Protein AF-0000000075738505 (afdb_homodimer)

Solvent-accessible surface area (backbone atoms only — not comparable to full-atom values): 33416 Å² total; per-residue (Å²): 122,57,41,57,44,69,26,56,34,44,54,56,40,48,49,53,51,51,53,48,30,72,76,68,28,46,82,43,69,44,92,87,56,51,26,30,32,35,67,44,38,37,38,22,34,68,34,47,48,22,36,68,61,82,49,82,85,50,78,50,63,59,59,32,52,50,48,39,52,45,33,70,62,15,54,67,64,45,65,64,52,38,71,78,42,56,74,54,59,78,29,48,41,95,88,59,31,46,78,36,53,59,10,33,42,34,49,26,64,79,79,20,23,28,52,60,54,34,50,54,45,42,73,77,38,45,56,42,70,76,34,54,38,47,61,45,52,54,58,56,74,64,38,93,59,84,60,73,32,59,49,36,46,35,36,44,34,45,37,52,55,96,66,17,34,27,37,42,35,34,25,44,43,38,44,52,77,66,45,40,56,40,48,51,32,40,52,39,50,49,47,45,48,51,16,26,62,72,71,41,42,70,36,46,34,35,44,35,27,38,33,38,24,38,51,60,90,47,48,66,63,48,53,51,55,72,65,49,81,68,80,78,72,87,67,54,53,79,80,77,67,63,45,31,74,80,70,39,47,58,38,31,53,51,32,48,51,40,43,78,72,62,51,52,69,92,75,55,63,67,28,91,50,67,69,52,24,40,56,42,42,47,51,42,35,52,52,24,54,74,68,69,35,60,68,51,34,52,53,40,63,70,61,55,76,53,70,71,58,49,59,59,57,72,72,102,121,57,42,56,44,68,25,57,32,46,55,56,38,46,49,53,51,52,53,47,30,72,74,67,28,45,83,44,72,44,92,88,56,50,26,30,33,36,70,43,37,36,37,22,33,67,34,47,49,20,34,67,62,83,48,83,86,50,76,51,63,58,58,31,54,50,48,37,52,45,31,71,62,15,54,66,64,44,64,64,51,37,71,77,43,54,75,54,60,79,27,48,40,94,86,59,31,47,76,38,52,60,12,34,42,33,49,26,64,78,82,21,24,29,53,59,53,34,51,54,45,41,74,77,38,45,55,42,72,76,33,54,39,49,62,44,53,53,57,57,75,64,37,92,58,83,59,73,33,60,47,36,47,36,36,44,33,46,38,50,54,95,66,16,35,28,35,41,34,35,24,44,43,38,44,52,78,66,46,40,56,40,48,50,31,39,52,40,50,50,46,44,48,52,16,23,62,72,70,40,42,70,37,48,35,35,44,34,28,38,35,39,26,39,49,61,91,47,49,65,62,48,54,49,56,71,63,47,82,67,80,85,69,90,64,54,52,79,80,76,67,62,44,31,74,79,69,38,46,58,38,31,53,50,32,47,52,40,44,76,70,63,51,53,72,92,75,54,63,66,29,89,50,68,69,50,24,41,55,41,42,45,51,43,36,53,51,24,54,75,69,70,37,62,68,52,36,52,52,40,62,71,63,53,75,54,70,70,56,49,60,59,57,73,73,103

Sequence (632 aa):
MALAFSAGTVDDLLREAYTAIREQGQPVLPTRAPTRELIGVSLELTEPRCRLSRTEARRLSRTGIAQLAWYLSGTT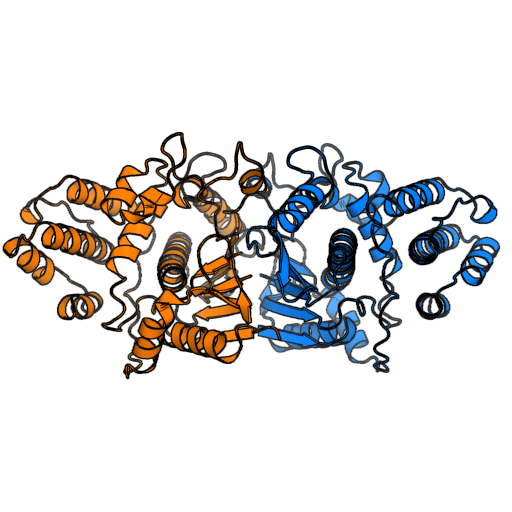NPEMILHWVPNHRNELEADGTIHGAYGPRMFGTGDNAQFCTVLELLKTSSSSRRAVIQLFDATDLTGPGRYKDVPCTNTLQFFVRDSRLHLMVTMRSNDAYIGLPLDVFAFTMLQELMAGELGIGIGRYIHSVGSLHIYEYNKEAIIDFLAEGWQSTDTPMPAMPAQSLTRHVPQFLASELQIRSGTPFADLTLPSDPYWADLARMLALDSARGRKAHDEVAAVKESIAAPFFSEFLRRDMALAFSAGTVDDLLREAYTAIREQGQPVLPTRAPTRELIGVSLELTEPRCRLSRTEARRLSRTGIAQLAWYLSGTTNPEMILHWVPNHRNELEADGTIHGAYGPRMFGTGDNAQFCTVLELLKTSSSSRRAVIQLFDATDLTGPGRYKDVPCTNTLQFFVRDSRLHLMVTMRSNDAYIGLPLDVFAFTMLQELMAGELGIGIGRYIHSVGSLHIYEYNKEAIIDFLAEGWQSTDTPMPAMPAQSLTRHVPQFLASELQIRSGTPFADLTLPSDPYWADLARMLALDSARGRKAHDEVAAVKESIAAPFFSEFLRRD

Organism: Mycobacterium marinum (strain ATCC BAA-535 / M) (NCBI:txid216594)

Foldseek 3Di:
DAAEEEDAAVLVQLLVLLVCQVVPFDWDQDPPAIKTKDFKYKYKHFHLLNQDDLDLLCLCLLVLLQLLLQQLVLDQQCVSNCLRPVVCVQQADPVGGRPQRNNVQCCNDDNSVLVVVLLVCCLVPVADFPSKRARFDPCCPVPDDNRSDGHQWGIWTWHQDPQAIEIETEGAEAASPRGVSSVSSNVSVSQLQSSLANVGHYGMYMYIYRIYIHGPVCSVVSVVSSPDDDDPPSDGQDRDHHPCSPQFSVQLSVQSVCLSVPPQPVRGDATPDLSSSLSSLSNNLVSCVVVVVVVSNVVSLVPRDDPVCNSSSVSD/DAAEDEDAAVLVQLLVLLVCQVVPFDWDQDPPAIKTKDFKYKYKHFHLLNLDDLDLLCLCLLVLLQLLLQLLVLDQQCVSNCLRPVVCVQQADPVGGRPQRNNVQCCNDDNSVLVVVLLVCCLVPVADFPSKRARADPCCPVPDDNRSDGHQWGIWTWHQDPQAIEIETEGAEAASPNGPSSVSSNVSVSQLQSSLANVGHYGMYMYIYRIYIHGPVCSVVSVVSSPDDDDPPSDGQDRDHHPCSPQFSVQLSVQSVCLSVPPQPVRGDATPDLSSSLSSLSNNLVSCVVVVVVVSNVVSLVPRDDPVCNSSSVSD

Structure (mmCIF, N/CA/C/O backbone):
data_AF-0000000075738505-model_v1
#
loop_
_entity.id
_entity.type
_entity.pdbx_description
1 polymer 'thymidylate synthase'
#
loop_
_atom_site.group_PDB
_atom_site.id
_atom_site.type_symbol
_atom_site.label_atom_id
_atom_site.label_alt_id
_atom_site.label_comp_id
_atom_site.label_asym_id
_atom_site.label_entity_id
_atom_site.label_seq_id
_atom_site.pdbx_PDB_ins_code
_atom_site.Cartn_x
_atom_site.Cartn_y
_atom_site.Cartn_z
_atom_site.occupancy
_atom_site.B_iso_or_equiv
_atom_site.auth_seq_id
_atom_site.auth_comp_id
_atom_site.auth_asym_id
_atom_site.auth_atom_id
_atom_site.pdbx_PDB_model_num
ATOM 1 N N . MET A 1 1 ? -5.062 -3.24 17.391 1 68.5 1 MET A N 1
ATOM 2 C CA . MET A 1 1 ? -3.605 -3.189 17.281 1 68.5 1 MET A CA 1
ATOM 3 C C . MET A 1 1 ? -3.137 -3.652 15.914 1 68.5 1 MET A C 1
ATOM 5 O O . MET A 1 1 ? -3.766 -4.512 15.289 1 68.5 1 MET A O 1
ATOM 9 N N . ALA A 1 2 ? -2.074 -2.898 15.539 1 73.25 2 ALA A N 1
ATOM 10 C CA . ALA A 1 2 ? -1.432 -3.385 14.32 1 73.25 2 ALA A CA 1
ATOM 11 C C . ALA A 1 2 ? -0.931 -4.816 14.492 1 73.25 2 ALA A C 1
ATOM 13 O O . ALA A 1 2 ? -0.311 -5.141 15.508 1 73.25 2 ALA A O 1
ATOM 14 N N . LEU A 1 3 ? -1.288 -5.672 13.602 1 87.62 3 LEU A N 1
ATOM 15 C CA . LEU A 1 3 ? -0.956 -7.09 13.695 1 87.62 3 LEU A CA 1
ATOM 16 C C . LEU A 1 3 ? 0.106 -7.469 12.672 1 87.62 3 LEU A C 1
ATOM 18 O O . LEU A 1 3 ? 0.063 -7.008 11.531 1 87.62 3 LEU A O 1
ATOM 22 N N . ALA A 1 4 ? 1.03 -8.164 13.148 1 94.75 4 ALA A N 1
ATOM 23 C CA . ALA A 1 4 ? 2.062 -8.703 12.266 1 94.75 4 ALA A CA 1
ATOM 24 C C . ALA A 1 4 ? 2.367 -10.164 12.609 1 94.75 4 ALA A C 1
ATOM 26 O O . ALA A 1 4 ? 2.434 -10.531 13.789 1 94.75 4 ALA A O 1
ATOM 27 N N . PHE A 1 5 ? 2.494 -10.969 11.609 1 95.38 5 PHE A N 1
ATOM 28 C CA . PHE A 1 5 ? 2.85 -12.375 11.758 1 95.38 5 PHE A CA 1
ATOM 29 C C . PHE A 1 5 ? 4.027 -12.727 10.859 1 95.38 5 PHE A C 1
ATOM 31 O O . PHE A 1 5 ? 4.137 -12.234 9.742 1 95.38 5 PHE A O 1
ATOM 38 N N . SER A 1 6 ? 4.883 -13.531 11.359 1 95.94 6 SER A N 1
ATOM 39 C CA . SER A 1 6 ? 6.02 -14.031 10.594 1 95.94 6 SER A CA 1
ATOM 40 C C . SER A 1 6 ? 6.145 -15.547 10.711 1 95.94 6 SER A C 1
ATOM 42 O O . SER A 1 6 ? 6.016 -16.094 11.812 1 95.94 6 SER A O 1
ATOM 44 N N . ALA A 1 7 ? 6.277 -16.203 9.594 1 94.88 7 ALA A N 1
ATOM 45 C CA . ALA A 1 7 ? 6.438 -17.656 9.578 1 94.88 7 ALA A CA 1
ATOM 46 C C . ALA A 1 7 ? 7.359 -18.094 8.445 1 94.88 7 ALA A C 1
ATOM 48 O O . ALA A 1 7 ? 7.582 -17.344 7.492 1 94.88 7 ALA A O 1
ATOM 49 N N . GLY A 1 8 ? 7.848 -19.328 8.562 1 93.44 8 GLY A N 1
ATOM 50 C CA . GLY A 1 8 ? 8.75 -19.844 7.547 1 93.44 8 GLY A CA 1
ATOM 51 C C . GLY A 1 8 ? 8.031 -20.453 6.359 1 93.44 8 GLY A C 1
ATOM 52 O O . GLY A 1 8 ? 8.555 -20.469 5.246 1 93.44 8 GLY A O 1
ATOM 53 N N . THR A 1 9 ? 6.836 -20.969 6.578 1 93 9 THR A N 1
ATOM 54 C CA . THR A 1 9 ? 6.09 -21.641 5.512 1 93 9 THR A CA 1
ATOM 55 C C . THR A 1 9 ? 4.719 -21 5.328 1 93 9 THR A C 1
ATOM 57 O O . THR A 1 9 ? 4.164 -20.422 6.27 1 93 9 THR A O 1
ATOM 60 N N . VAL A 1 10 ? 4.137 -21.125 4.152 1 93.38 10 VAL A N 1
ATOM 61 C CA . VAL A 1 10 ? 2.826 -20.547 3.865 1 93.38 10 VAL A CA 1
ATOM 62 C C . VAL A 1 10 ? 1.779 -21.156 4.793 1 93.38 10 VAL A C 1
ATOM 64 O O . VAL A 1 10 ? 0.867 -20.469 5.25 1 93.38 10 VAL A O 1
ATOM 67 N N . ASP A 1 11 ? 1.925 -22.453 5.137 1 91.69 11 ASP A N 1
ATOM 68 C CA . ASP A 1 11 ? 0.958 -23.109 6.008 1 91.69 11 ASP A CA 1
ATOM 69 C C . ASP A 1 11 ? 0.974 -22.5 7.406 1 91.69 11 ASP A C 1
ATOM 71 O O . ASP A 1 11 ? -0.081 -22.266 8 1 91.69 11 ASP A O 1
ATOM 75 N N . ASP A 1 12 ? 2.205 -22.297 7.895 1 93.12 12 ASP A N 1
ATOM 76 C CA . ASP A 1 12 ? 2.312 -21.656 9.203 1 93.12 12 ASP A CA 1
ATOM 77 C C . ASP A 1 12 ? 1.738 -20.25 9.188 1 93.12 12 ASP A C 1
ATOM 79 O O . ASP A 1 12 ? 1.1 -19.812 10.148 1 93.12 12 ASP A O 1
ATOM 83 N N . LEU A 1 13 ? 1.985 -19.578 8.148 1 94.19 13 LEU A N 1
ATOM 84 C CA . LEU A 1 13 ? 1.469 -18.219 7.996 1 94.19 13 LEU A CA 1
ATOM 85 C C . LEU A 1 13 ? -0.055 -18.219 7.949 1 94.19 13 LEU A C 1
ATOM 87 O O . LEU A 1 13 ? -0.7 -17.375 8.578 1 94.19 13 LEU A O 1
ATOM 91 N N . LEU A 1 14 ? -0.608 -19.141 7.211 1 94.31 14 LEU A N 1
ATOM 92 C CA . LEU A 1 14 ? -2.059 -19.266 7.105 1 94.31 14 LEU A CA 1
ATOM 93 C C . LEU A 1 14 ? -2.674 -19.609 8.453 1 94.31 14 LEU A C 1
ATOM 95 O O . LEU A 1 14 ? -3.738 -19.094 8.805 1 94.31 14 LEU A O 1
ATOM 99 N N . ARG A 1 15 ? -2.031 -20.484 9.148 1 94.06 15 ARG A N 1
ATOM 100 C CA . ARG A 1 15 ? -2.521 -20.844 10.469 1 94.06 15 ARG A CA 1
ATOM 101 C C . ARG A 1 15 ? -2.602 -19.625 11.383 1 94.06 15 ARG A C 1
ATOM 103 O O . ARG A 1 15 ? -3.588 -19.453 12.094 1 94.06 15 ARG A O 1
ATOM 110 N N . GLU A 1 16 ? -1.552 -18.844 11.336 1 95 16 GLU A N 1
ATOM 111 C CA . GLU A 1 16 ? -1.554 -17.625 12.133 1 95 16 GLU A CA 1
ATOM 112 C C . GLU A 1 16 ? -2.672 -16.688 11.695 1 95 16 GLU A C 1
ATOM 114 O O . GLU A 1 16 ? -3.395 -16.141 12.531 1 95 16 GLU A O 1
ATOM 119 N N . ALA A 1 17 ? -2.836 -16.5 10.414 1 96.19 17 ALA A N 1
ATOM 120 C CA . ALA A 1 17 ? -3.834 -15.578 9.867 1 96.19 17 ALA A CA 1
ATOM 121 C C . ALA A 1 17 ? -5.246 -16.047 10.211 1 96.19 17 ALA A C 1
ATOM 123 O O . ALA A 1 17 ? -6.062 -15.25 10.688 1 96.19 17 ALA A O 1
ATOM 124 N N . TYR A 1 18 ? -5.484 -17.359 10 1 96.25 18 TYR A N 1
ATOM 125 C CA . TYR A 1 18 ? -6.812 -17.891 10.258 1 96.25 18 TYR A CA 1
ATOM 126 C C . TYR A 1 18 ? -7.168 -17.781 11.734 1 96.25 18 TYR A C 1
ATOM 128 O O . TYR A 1 18 ? -8.281 -17.375 12.078 1 96.25 18 TYR A O 1
ATOM 136 N N . THR A 1 19 ? -6.238 -18.156 12.547 1 96.25 19 THR A N 1
ATOM 137 C CA . THR A 1 19 ? -6.469 -18.094 13.992 1 96.25 19 THR A CA 1
ATOM 138 C C . THR A 1 19 ? -6.766 -16.672 14.438 1 96.25 19 THR A C 1
ATOM 140 O O . THR A 1 19 ? -7.719 -16.438 15.18 1 96.25 19 THR A O 1
ATOM 143 N N . ALA A 1 20 ? -6.012 -15.719 13.945 1 96.75 20 ALA A N 1
ATOM 144 C CA . ALA A 1 20 ? -6.188 -14.32 14.32 1 96.75 20 ALA A CA 1
ATOM 145 C C . ALA A 1 20 ? -7.551 -13.805 13.875 1 96.75 20 ALA A C 1
ATOM 147 O O . ALA A 1 20 ? -8.242 -13.109 14.633 1 96.75 20 ALA A O 1
ATOM 148 N N . ILE A 1 21 ? -7.961 -14.094 12.641 1 97.31 21 ILE A N 1
ATOM 149 C CA . ILE A 1 21 ? -9.242 -13.617 12.117 1 97.31 21 ILE A CA 1
ATOM 150 C C . ILE A 1 21 ? -10.383 -14.219 12.938 1 97.31 21 ILE A C 1
ATOM 152 O O . ILE A 1 21 ? -11.336 -13.516 13.289 1 97.31 21 ILE A O 1
ATOM 156 N N . ARG A 1 22 ? -10.273 -15.492 13.219 1 95.81 22 ARG A N 1
ATOM 157 C CA . ARG A 1 22 ? -11.336 -16.172 13.953 1 95.81 22 ARG A CA 1
ATOM 158 C C . ARG A 1 22 ? -11.484 -15.594 15.359 1 95.81 22 ARG A C 1
ATOM 160 O O . ARG A 1 22 ? -12.602 -15.422 15.852 1 95.81 22 ARG A O 1
ATOM 167 N N . GLU A 1 23 ? -10.406 -15.297 15.977 1 95.5 23 GLU A N 1
ATOM 168 C CA . GLU A 1 23 ? -10.422 -14.898 17.375 1 95.5 23 GLU A CA 1
ATOM 169 C C . GLU A 1 23 ? -10.68 -13.398 17.516 1 95.5 23 GLU A C 1
ATOM 171 O O . GLU A 1 23 ? -11.344 -12.969 18.469 1 95.5 23 GLU A O 1
ATOM 176 N N . GLN A 1 24 ? -10.188 -12.617 16.594 1 95.56 24 GLN A N 1
ATOM 177 C CA . GLN A 1 24 ? -10.164 -11.172 16.812 1 95.56 24 GLN A CA 1
ATOM 178 C C . GLN A 1 24 ? -10.914 -10.43 15.711 1 95.56 24 GLN A C 1
ATOM 180 O O . GLN A 1 24 ? -11.156 -9.227 15.82 1 95.56 24 GLN A O 1
ATOM 185 N N . GLY A 1 25 ? -11.258 -11.07 14.633 1 96.12 25 GLY A N 1
ATOM 186 C CA . GLY A 1 25 ? -11.883 -10.406 13.508 1 96.12 25 GLY A CA 1
ATOM 187 C C . GLY A 1 25 ? -13.281 -9.898 13.812 1 96.12 25 GLY A C 1
ATOM 188 O O . GLY A 1 25 ? -14.008 -10.508 14.602 1 96.12 25 GLY A O 1
ATOM 189 N N . GLN A 1 26 ? -13.727 -8.82 13.219 1 95.62 26 GLN A N 1
ATOM 190 C CA . GLN A 1 26 ? -15.078 -8.297 13.367 1 95.62 26 GLN A CA 1
ATOM 191 C C . GLN A 1 26 ? -15.961 -8.703 12.195 1 95.62 26 GLN A C 1
ATOM 193 O O . GLN A 1 26 ? -15.484 -8.828 11.062 1 95.62 26 GLN A O 1
ATOM 198 N N . PRO A 1 27 ? -17.25 -8.891 12.477 1 95.31 27 PRO A N 1
ATOM 199 C CA . PRO A 1 27 ? -18.172 -9.203 11.383 1 95.31 27 PRO A CA 1
ATOM 200 C C . PRO A 1 27 ? -18.422 -8.008 10.461 1 95.31 27 PRO A C 1
ATOM 202 O O . PRO A 1 27 ? -18.516 -6.871 10.938 1 95.31 27 PRO A O 1
ATOM 205 N N . VAL A 1 28 ? -18.391 -8.195 9.203 1 94 28 VAL A N 1
ATOM 206 C CA . VAL A 1 28 ? -18.688 -7.191 8.188 1 94 28 VAL A CA 1
ATOM 207 C C . VAL A 1 28 ? -19.656 -7.77 7.16 1 94 28 VAL A C 1
ATOM 209 O O . VAL A 1 28 ? -19.594 -8.961 6.832 1 94 28 VAL A O 1
ATOM 212 N N . LEU A 1 29 ? -20.547 -6.926 6.711 1 87.62 29 LEU A N 1
ATOM 213 C CA . LEU A 1 29 ? -21.484 -7.348 5.688 1 87.62 29 LEU A CA 1
ATOM 214 C C . LEU A 1 29 ? -21.266 -6.582 4.391 1 87.62 29 LEU A C 1
ATOM 216 O O . LEU A 1 29 ? -21.969 -5.609 4.105 1 87.62 29 LEU A O 1
ATOM 220 N N . PRO A 1 30 ? -20.359 -7.059 3.623 1 81.06 30 PRO A N 1
ATOM 221 C CA . PRO A 1 30 ? -20.172 -6.422 2.318 1 81.06 30 PRO A CA 1
ATOM 222 C C . PRO A 1 30 ? -21.203 -6.863 1.284 1 81.06 30 PRO A C 1
ATOM 224 O O . PRO A 1 30 ? -22.188 -7.527 1.63 1 81.06 30 PRO A O 1
ATOM 227 N N . THR A 1 31 ? -21.031 -6.387 0.047 1 71.12 31 THR A N 1
ATOM 228 C CA . THR A 1 31 ? -21.969 -6.66 -1.033 1 71.12 31 THR A CA 1
ATOM 229 C C . THR A 1 31 ? -22.016 -8.148 -1.358 1 71.12 31 THR A C 1
ATOM 231 O O . THR A 1 31 ? -23.078 -8.711 -1.613 1 71.12 31 THR A O 1
ATOM 234 N N . ARG A 1 32 ? -20.875 -8.883 -1.289 1 71.88 32 ARG A N 1
ATOM 235 C CA . ARG A 1 32 ? -20.781 -10.266 -1.765 1 71.88 32 ARG A CA 1
ATOM 236 C C . ARG A 1 32 ? -21.375 -11.234 -0.755 1 71.88 32 ARG A C 1
ATOM 238 O O . ARG A 1 32 ? -22.281 -12 -1.088 1 71.88 32 ARG A O 1
ATOM 245 N N . ALA A 1 33 ? -20.766 -11.336 0.484 1 85.81 33 ALA A N 1
ATOM 246 C CA . ALA A 1 33 ? -21.172 -12.242 1.552 1 85.81 33 ALA A CA 1
ATOM 247 C C . ALA A 1 33 ? -20.609 -11.797 2.898 1 85.81 33 ALA A C 1
ATOM 249 O O . ALA A 1 33 ? -19.641 -11.039 2.949 1 85.81 33 ALA A O 1
ATOM 250 N N . PRO A 1 34 ? -21.234 -12.266 3.957 1 93.88 34 PRO A N 1
ATOM 251 C CA . PRO A 1 34 ? -20.719 -11.898 5.277 1 93.88 34 PRO A CA 1
ATOM 252 C C . PRO A 1 34 ? -19.281 -12.391 5.508 1 93.88 34 PRO A C 1
ATOM 254 O O . PRO A 1 34 ? -18.938 -13.492 5.082 1 93.88 34 PRO A O 1
ATOM 257 N N . THR A 1 35 ? -18.516 -11.57 6.133 1 96.62 35 THR A N 1
ATOM 258 C CA . THR A 1 35 ? -17.109 -11.914 6.391 1 96.62 35 THR A CA 1
ATOM 259 C C . THR A 1 35 ? -16.734 -11.562 7.828 1 96.62 35 THR A C 1
ATOM 261 O O . THR A 1 35 ? -17.453 -10.82 8.5 1 96.62 35 THR A O 1
ATOM 264 N N . ARG A 1 36 ? -15.734 -12.203 8.305 1 96.75 36 ARG A N 1
ATOM 265 C CA . ARG A 1 36 ? -14.945 -11.742 9.438 1 96.75 36 ARG A CA 1
ATOM 266 C C . ARG A 1 36 ? -13.625 -11.133 8.984 1 96.75 36 ARG A C 1
ATOM 268 O O . ARG A 1 36 ? -12.938 -11.711 8.133 1 96.75 36 ARG A O 1
ATOM 275 N N . GLU A 1 37 ? -13.25 -9.992 9.617 1 96.69 37 GLU A N 1
ATOM 276 C CA . GLU A 1 37 ? -12.195 -9.195 8.992 1 96.69 37 GLU A CA 1
ATOM 277 C C . GLU A 1 37 ? -11.234 -8.641 10.039 1 96.69 37 GLU A C 1
ATOM 279 O O . GLU A 1 37 ? -11.648 -8.305 11.148 1 96.69 37 GLU A O 1
ATOM 284 N N . LEU A 1 38 ? -9.992 -8.648 9.758 1 97.31 38 LEU A N 1
ATOM 285 C CA . LEU A 1 38 ? -8.984 -7.836 10.422 1 97.31 38 LEU A CA 1
ATOM 286 C C . LEU A 1 38 ? -8.508 -6.707 9.516 1 97.31 38 LEU A C 1
ATOM 288 O O . LEU A 1 38 ? -8.273 -6.926 8.32 1 97.31 38 LEU A O 1
ATOM 292 N N . ILE A 1 39 ? -8.375 -5.484 10.086 1 97 39 ILE A N 1
ATOM 293 C CA . ILE A 1 39 ? -7.914 -4.328 9.328 1 97 39 ILE A CA 1
ATOM 294 C C . ILE A 1 39 ? -6.434 -4.078 9.609 1 97 39 ILE A C 1
ATOM 296 O O . ILE A 1 39 ? -6.012 -4.039 10.766 1 97 39 ILE A O 1
ATOM 300 N N . GLY A 1 40 ? -5.656 -3.986 8.586 1 96.81 40 GLY A N 1
ATOM 301 C CA . GLY A 1 40 ? -4.254 -3.639 8.727 1 96.81 40 GLY A CA 1
ATOM 302 C C . GLY A 1 40 ? -3.406 -4.777 9.266 1 96.81 40 GLY A C 1
ATOM 303 O O . GLY A 1 40 ? -2.957 -4.734 10.414 1 96.81 40 GLY A O 1
ATOM 304 N N . VAL A 1 41 ? -3.123 -5.781 8.477 1 97.25 41 VAL A N 1
ATOM 305 C CA . VAL A 1 41 ? -2.34 -6.941 8.891 1 97.25 41 VAL A CA 1
ATOM 306 C C . VAL A 1 41 ? -1.082 -7.051 8.031 1 97.25 41 VAL A C 1
ATOM 308 O O . VAL A 1 41 ? -1.138 -6.875 6.816 1 97.25 41 VAL A O 1
ATOM 311 N N . SER A 1 42 ? 0.044 -7.234 8.688 1 97.62 42 SER A N 1
ATOM 312 C CA . SER A 1 42 ? 1.299 -7.496 7.996 1 97.62 42 SER A CA 1
ATOM 313 C C . SER A 1 42 ? 1.727 -8.953 8.156 1 97.62 42 SER A C 1
ATOM 315 O O . SER A 1 42 ? 1.87 -9.438 9.281 1 97.62 42 SER A O 1
ATOM 317 N N . LEU A 1 43 ? 1.871 -9.641 7.055 1 97.94 43 LEU A N 1
ATOM 318 C CA . LEU A 1 43 ? 2.338 -11.023 7.035 1 97.94 43 LEU A CA 1
ATOM 319 C C . LEU A 1 43 ? 3.717 -11.117 6.398 1 97.94 43 LEU A C 1
ATOM 321 O O . LEU A 1 43 ? 3.998 -10.438 5.406 1 97.94 43 LEU A O 1
ATOM 325 N N . GLU A 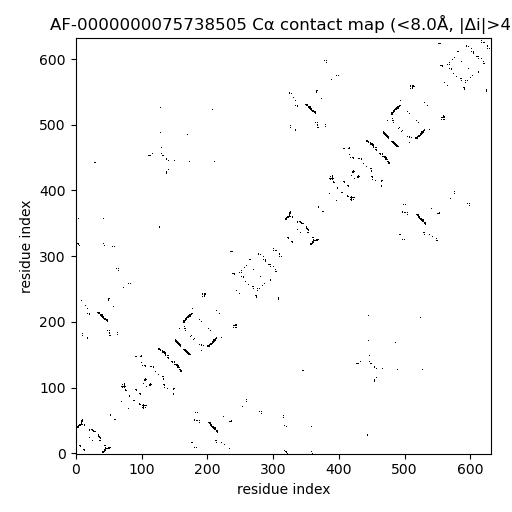1 44 ? 4.57 -11.953 6.984 1 98.06 44 GLU A N 1
ATOM 326 C CA . GLU A 1 44 ? 5.906 -12.148 6.43 1 98.06 44 GLU A CA 1
ATOM 327 C C . GLU A 1 44 ? 6.215 -13.633 6.242 1 98.06 44 GLU A C 1
ATOM 329 O O . GLU A 1 44 ? 6.043 -14.422 7.172 1 98.06 44 GLU A O 1
ATOM 334 N N . LEU A 1 45 ? 6.547 -13.93 5.098 1 97 45 LEU A N 1
ATOM 335 C CA . LEU A 1 45 ? 7.121 -15.234 4.801 1 97 45 LEU A CA 1
ATOM 336 C C . LEU A 1 45 ? 8.641 -15.164 4.734 1 97 45 LEU A C 1
ATOM 338 O O . LEU A 1 45 ? 9.195 -14.562 3.811 1 97 45 LEU A O 1
ATOM 342 N N . THR A 1 46 ? 9.359 -15.875 5.672 1 95.38 46 THR A N 1
ATOM 343 C CA . THR A 1 46 ? 10.805 -15.734 5.793 1 95.38 46 THR A CA 1
ATOM 344 C C . THR A 1 46 ? 11.523 -16.656 4.82 1 95.38 46 THR A C 1
ATOM 346 O O . THR A 1 46 ? 12.703 -16.469 4.527 1 95.38 46 THR A O 1
ATOM 349 N N . GLU A 1 47 ? 10.844 -17.672 4.336 1 95.44 47 GLU A N 1
ATOM 350 C CA . GLU A 1 47 ? 11.336 -18.562 3.295 1 95.44 47 GLU A CA 1
ATOM 351 C C . GLU A 1 47 ? 10.383 -18.609 2.104 1 95.44 47 GLU A C 1
ATOM 353 O O . GLU A 1 47 ? 9.641 -19.578 1.932 1 95.44 47 GLU A O 1
ATOM 358 N N . PRO A 1 48 ? 10.539 -17.656 1.227 1 96.94 48 PRO A N 1
ATOM 359 C CA . PRO A 1 48 ? 9.531 -17.453 0.183 1 96.94 48 PRO A CA 1
ATOM 360 C C . PRO A 1 48 ? 9.344 -18.672 -0.711 1 96.94 48 PRO A C 1
ATOM 362 O O . PRO A 1 48 ? 8.297 -18.828 -1.343 1 96.94 48 PRO A O 1
ATOM 365 N N . ARG A 1 49 ? 10.305 -19.641 -0.771 1 96 49 ARG A N 1
ATOM 366 C CA . ARG A 1 49 ? 10.141 -20.828 -1.602 1 96 49 ARG A CA 1
ATOM 367 C C . ARG A 1 49 ? 9.258 -21.859 -0.912 1 96 49 ARG A C 1
ATOM 369 O O . ARG A 1 49 ? 8.852 -22.844 -1.526 1 96 49 ARG A O 1
ATOM 376 N N . CYS A 1 50 ? 8.938 -21.609 0.38 1 93.81 50 CYS A N 1
ATOM 377 C CA . CYS A 1 50 ? 7.922 -22.422 1.055 1 93.81 50 CYS A CA 1
ATOM 378 C C . CYS A 1 50 ? 6.527 -21.859 0.792 1 93.81 50 CYS A C 1
ATOM 380 O O . CYS A 1 50 ? 5.781 -21.578 1.73 1 93.81 50 CYS A O 1
ATOM 382 N N . ARG A 1 51 ? 6.156 -21.844 -0.492 1 94.56 51 ARG A N 1
ATOM 383 C CA . ARG A 1 51 ? 5.031 -21.047 -0.991 1 94.56 51 ARG A CA 1
ATOM 384 C C . ARG A 1 51 ? 3.848 -21.953 -1.336 1 94.56 51 ARG A C 1
ATOM 386 O O . ARG A 1 51 ? 2.77 -21.469 -1.683 1 94.56 51 ARG A O 1
ATOM 393 N N . LEU A 1 52 ? 3.975 -23.25 -1.303 1 89.56 52 LEU A N 1
ATOM 394 C CA . LEU A 1 52 ? 2.879 -24.172 -1.598 1 89.56 52 LEU A CA 1
ATOM 395 C C . LEU A 1 52 ? 2.459 -24.938 -0.347 1 89.56 52 LEU A C 1
ATOM 397 O O . LEU A 1 52 ? 3.305 -25.469 0.376 1 89.56 52 LEU A O 1
ATOM 401 N N . SER A 1 53 ? 1.171 -24.844 -0.175 1 83.81 53 SER A N 1
ATOM 402 C CA . SER A 1 53 ? 0.628 -25.578 0.958 1 83.81 53 SER A CA 1
ATOM 403 C C . SER A 1 53 ? 0.831 -27.078 0.785 1 83.81 53 SER A C 1
ATOM 405 O O . SER A 1 53 ? 0.683 -27.609 -0.319 1 83.81 53 SER A O 1
ATOM 407 N N . ARG A 1 54 ? 1.015 -27.766 1.824 1 76.19 54 ARG A N 1
ATOM 408 C CA . ARG A 1 54 ? 1.223 -29.203 1.815 1 76.19 54 ARG A CA 1
ATOM 409 C C . ARG A 1 54 ? 0.022 -29.938 2.406 1 76.19 54 ARG A C 1
ATOM 411 O O . ARG A 1 54 ? 0.049 -31.156 2.566 1 76.19 54 ARG A O 1
ATOM 418 N N . THR A 1 55 ? -0.886 -29.125 2.672 1 73.62 55 THR A N 1
ATOM 419 C CA . THR A 1 55 ? -2.074 -29.766 3.234 1 73.62 55 THR A CA 1
ATOM 420 C C . THR A 1 55 ? -2.908 -30.422 2.137 1 73.62 55 THR A C 1
ATOM 422 O O . THR A 1 55 ? -2.938 -29.938 1.002 1 73.62 55 THR A O 1
ATOM 425 N N . GLU A 1 56 ? -3.453 -31.531 2.439 1 63.81 56 GLU A N 1
ATOM 426 C CA . GLU A 1 56 ? -4.301 -32.25 1.488 1 63.81 56 GLU A CA 1
ATOM 427 C C . GLU A 1 56 ? -5.57 -31.453 1.186 1 63.81 56 GLU A C 1
ATOM 429 O O . GLU A 1 56 ? -6.102 -31.531 0.075 1 63.81 56 GLU A O 1
ATOM 434 N N . ALA A 1 57 ? -5.875 -30.766 2.127 1 59.19 57 ALA A N 1
ATOM 435 C CA . ALA A 1 57 ? -7.117 -30.016 2.012 1 59.19 57 ALA A CA 1
ATOM 436 C C . ALA A 1 57 ? -6.953 -28.828 1.07 1 59.19 57 ALA A C 1
ATOM 438 O O . ALA A 1 57 ? -7.926 -28.359 0.474 1 59.19 57 ALA A O 1
ATOM 439 N N . ARG A 1 58 ? -5.688 -28.438 0.956 1 65.12 58 ARG A N 1
ATOM 440 C CA . ARG A 1 58 ? -5.469 -27.234 0.165 1 65.12 58 ARG A CA 1
ATOM 441 C C . ARG A 1 58 ? -4.934 -27.578 -1.222 1 65.12 58 ARG A C 1
ATOM 443 O O . ARG A 1 58 ? -3.793 -28.016 -1.36 1 65.12 58 ARG A O 1
ATOM 450 N N . ARG A 1 59 ? -5.703 -27.922 -2.174 1 64.62 59 ARG A N 1
ATOM 451 C CA . ARG A 1 59 ? -5.367 -28.344 -3.527 1 64.62 59 ARG A CA 1
ATOM 452 C C . ARG A 1 59 ? -5.328 -27.156 -4.484 1 64.62 59 ARG A C 1
ATOM 454 O O . ARG A 1 59 ? -5.953 -27.203 -5.547 1 64.62 59 ARG A O 1
ATOM 461 N N . LEU A 1 60 ? -4.492 -26.25 -4.039 1 71.12 60 LEU A N 1
ATOM 462 C CA . LEU A 1 60 ? -4.574 -25.016 -4.82 1 71.12 60 LEU A CA 1
ATOM 463 C C . LEU A 1 60 ? -3.338 -24.844 -5.695 1 71.12 60 LEU A C 1
ATOM 465 O O . LEU A 1 60 ? -3.178 -23.812 -6.359 1 71.12 60 LEU A O 1
ATOM 469 N N . SER A 1 61 ? -2.52 -25.844 -5.801 1 81.38 61 SER A N 1
ATOM 470 C CA . SER A 1 61 ? -1.269 -25.688 -6.531 1 81.38 61 SER A CA 1
ATOM 471 C C . SER A 1 61 ? -1.521 -25.5 -8.023 1 81.38 61 SER A C 1
ATOM 473 O O . SER A 1 61 ? -0.923 -24.625 -8.656 1 81.38 61 SER A O 1
ATOM 475 N N . ARG A 1 62 ? -2.438 -26.266 -8.516 1 87 62 ARG A N 1
ATOM 476 C CA . ARG A 1 62 ? -2.709 -26.203 -9.953 1 87 62 ARG A CA 1
ATOM 477 C C . ARG A 1 62 ? -3.336 -24.859 -10.32 1 87 62 ARG A C 1
ATOM 479 O O . ARG A 1 62 ? -2.973 -24.25 -11.336 1 87 62 ARG A O 1
ATOM 486 N N . THR A 1 63 ? -4.227 -24.391 -9.438 1 92.06 63 THR A N 1
ATOM 487 C CA . THR A 1 63 ? -4.84 -23.094 -9.641 1 92.06 63 THR A CA 1
ATOM 488 C C . THR A 1 63 ? -3.785 -21.984 -9.586 1 92.06 63 THR A C 1
ATOM 490 O O . THR A 1 63 ? -3.811 -21.062 -10.398 1 92.06 63 THR A O 1
ATOM 493 N N . GLY A 1 64 ? -2.887 -22.109 -8.688 1 95 64 GLY A N 1
ATOM 494 C CA . GLY A 1 64 ? -1.812 -21.141 -8.562 1 95 64 GLY A CA 1
ATOM 495 C C . GLY A 1 64 ? -0.925 -21.078 -9.789 1 95 64 GLY A C 1
ATOM 496 O O . GLY A 1 64 ? -0.588 -19.984 -10.258 1 95 64 GLY A O 1
ATOM 497 N N . ILE A 1 65 ? -0.595 -22.234 -10.305 1 95.81 65 ILE A N 1
ATOM 498 C CA . ILE A 1 65 ? 0.281 -22.297 -11.469 1 95.81 65 ILE A CA 1
ATOM 499 C C . ILE A 1 65 ? -0.435 -21.719 -12.68 1 95.81 65 ILE A C 1
ATOM 501 O O . ILE A 1 65 ? 0.165 -20.984 -13.469 1 95.81 65 ILE A O 1
ATOM 505 N N . ALA A 1 66 ? -1.705 -22.031 -12.797 1 96.19 66 ALA A N 1
ATOM 506 C CA . ALA A 1 66 ? -2.496 -21.484 -13.898 1 96.19 66 ALA A CA 1
ATOM 507 C C . ALA A 1 66 ? -2.588 -19.969 -13.812 1 96.19 66 ALA A C 1
ATOM 509 O O . ALA A 1 66 ? -2.469 -19.266 -14.82 1 96.19 66 ALA A O 1
ATOM 510 N N . GLN A 1 67 ? -2.791 -19.453 -12.633 1 96.88 67 GLN A N 1
ATOM 511 C CA . GLN A 1 67 ? -2.863 -18.016 -12.43 1 96.88 67 GLN A CA 1
ATOM 512 C C . GLN A 1 67 ? -1.518 -17.359 -12.711 1 96.88 67 GLN A C 1
ATOM 514 O O . GLN A 1 67 ? -1.464 -16.266 -13.281 1 96.88 67 GLN A O 1
ATOM 519 N N . LEU A 1 68 ? -0.507 -18 -12.289 1 98.06 68 LEU A N 1
ATOM 520 C CA . LEU A 1 68 ? 0.82 -17.484 -12.602 1 98.06 68 LEU A CA 1
ATOM 521 C C . LEU A 1 68 ? 1.016 -17.375 -14.109 1 98.06 68 LEU A C 1
ATOM 523 O O . LEU A 1 68 ? 1.51 -16.359 -14.602 1 98.06 68 LEU A O 1
ATOM 527 N N . ALA A 1 69 ? 0.652 -18.438 -14.805 1 98.25 69 ALA A N 1
ATOM 528 C CA . ALA A 1 69 ? 0.757 -18.406 -16.266 1 98.25 69 ALA A CA 1
ATOM 529 C C . ALA A 1 69 ? -0.036 -17.25 -16.844 1 98.25 69 ALA A C 1
ATOM 531 O O . ALA A 1 69 ? 0.437 -16.562 -17.766 1 98.25 69 ALA A O 1
ATOM 532 N N . TRP A 1 70 ? -1.196 -17.047 -16.312 1 98.25 70 TRP A N 1
ATOM 533 C CA . TRP A 1 70 ? -2.059 -15.961 -16.766 1 98.25 70 TRP A CA 1
ATOM 534 C C . TRP A 1 70 ? -1.396 -14.609 -16.531 1 98.25 70 TRP A C 1
ATOM 536 O O . TRP A 1 70 ? -1.418 -13.742 -17.406 1 98.25 70 TRP A O 1
ATOM 546 N N . TYR A 1 71 ? -0.788 -14.414 -15.375 1 98.31 71 TYR A N 1
ATOM 547 C CA . TYR A 1 71 ? -0.062 -13.18 -15.094 1 98.31 71 TYR A CA 1
ATOM 548 C C . TYR A 1 71 ? 1.07 -12.969 -16.094 1 98.31 71 TYR A C 1
ATOM 550 O O . TYR A 1 71 ? 1.163 -11.914 -16.719 1 98.31 71 TYR A O 1
ATOM 558 N N . LEU A 1 72 ? 1.863 -13.992 -16.281 1 98.44 72 LEU A N 1
ATOM 559 C CA . LEU A 1 72 ? 3.078 -13.906 -17.078 1 98.44 72 LEU A CA 1
ATOM 560 C C . LEU A 1 72 ? 2.744 -13.68 -18.547 1 98.44 72 LEU A C 1
ATOM 562 O O . LEU A 1 72 ? 3.547 -13.102 -19.297 1 98.44 72 LEU A O 1
ATOM 566 N N . SER A 1 73 ? 1.592 -14.055 -18.969 1 97.62 73 SER A N 1
ATOM 567 C CA . SER A 1 73 ? 1.2 -13.914 -20.375 1 97.62 73 SER A CA 1
ATOM 568 C C . SER A 1 73 ? 0.915 -12.461 -20.719 1 97.62 73 SER A C 1
ATOM 570 O O . SER A 1 73 ? 0.955 -12.078 -21.891 1 97.62 73 SER A O 1
ATOM 572 N N . GLY A 1 74 ? 0.455 -11.672 -19.703 1 97.44 74 GLY A N 1
ATOM 573 C CA . GLY A 1 74 ? 0.113 -10.281 -19.938 1 97.44 74 GLY A CA 1
ATOM 574 C C . GLY A 1 74 ? -1.109 -10.109 -20.828 1 97.44 74 GLY A C 1
ATOM 575 O O . GLY A 1 74 ? -1.427 -8.992 -21.234 1 97.44 74 GLY A O 1
ATOM 576 N N . THR A 1 75 ? -1.812 -11.188 -21.094 1 95.62 75 THR A N 1
ATOM 577 C CA . THR A 1 75 ? -2.918 -11.133 -22.047 1 95.62 75 THR A CA 1
ATOM 578 C C . THR A 1 75 ? -4.145 -10.484 -21.406 1 95.62 75 THR A C 1
ATOM 580 O O . THR A 1 75 ? -4.371 -10.617 -20.203 1 95.62 75 THR A O 1
ATOM 583 N N . THR A 1 76 ? -4.891 -9.781 -22.172 1 94.06 76 THR A N 1
ATOM 584 C CA . THR A 1 76 ? -6.18 -9.25 -21.734 1 94.06 76 THR A CA 1
ATOM 585 C C . THR A 1 76 ? -7.309 -10.211 -22.109 1 94.06 76 THR A C 1
ATOM 587 O O . THR A 1 76 ? -8.461 -9.984 -21.75 1 94.06 76 THR A O 1
ATOM 590 N N . ASN A 1 77 ? -6.918 -11.258 -22.891 1 93.69 77 ASN A N 1
ATOM 591 C CA . ASN A 1 77 ? -7.902 -12.266 -23.266 1 93.69 77 ASN A CA 1
ATOM 592 C C . ASN A 1 77 ? -8.242 -13.188 -22.109 1 93.69 77 ASN A C 1
ATOM 594 O O . ASN A 1 77 ? -7.391 -13.938 -21.625 1 93.69 77 ASN A O 1
ATOM 598 N N . PRO A 1 78 ? -9.523 -13.133 -21.719 1 96.31 78 PRO A N 1
ATOM 599 C CA . PRO A 1 78 ? -9.883 -13.906 -20.531 1 96.31 78 PRO A CA 1
ATOM 600 C C . PRO A 1 78 ? -9.969 -15.406 -20.797 1 96.31 78 PRO A C 1
ATOM 602 O O . PRO A 1 78 ? -10.102 -16.203 -19.859 1 96.31 78 PRO A O 1
ATOM 605 N N . GLU A 1 79 ? -9.867 -15.852 -22.047 1 95.81 79 GLU A N 1
ATOM 606 C CA . GLU A 1 79 ? -10.039 -17.266 -22.406 1 95.81 79 GLU A CA 1
ATOM 607 C C . GLU A 1 79 ? -9.102 -18.156 -21.609 1 95.81 79 GLU A C 1
ATOM 609 O O . GLU A 1 79 ? -9.5 -19.219 -21.141 1 95.81 79 GLU A O 1
ATOM 614 N N . MET A 1 80 ? -7.914 -17.719 -21.453 1 96.06 80 MET A N 1
ATOM 615 C CA . MET A 1 80 ? -6.914 -18.516 -20.766 1 96.06 80 MET A CA 1
ATOM 616 C C . MET A 1 80 ? -7.363 -18.828 -19.344 1 96.06 80 MET A C 1
ATOM 618 O O . MET A 1 80 ? -7.465 -20 -18.953 1 96.06 80 MET A O 1
ATOM 622 N N . ILE A 1 81 ? -7.688 -17.766 -18.578 1 97.06 81 ILE A N 1
ATOM 623 C CA . ILE A 1 81 ? -7.969 -17.984 -17.156 1 97.06 81 ILE A CA 1
ATOM 624 C C . ILE A 1 81 ? -9.336 -18.656 -17 1 97.06 81 ILE A C 1
ATOM 626 O O . ILE A 1 81 ? -9.547 -19.438 -16.078 1 97.06 81 ILE A O 1
ATOM 630 N N . LEU A 1 82 ? -10.242 -18.422 -17.953 1 97 82 LEU A N 1
ATOM 631 C CA . LEU A 1 82 ? -11.562 -19.047 -17.891 1 97 82 LEU A CA 1
ATOM 632 C C . LEU A 1 82 ? -11.469 -20.547 -18.094 1 97 82 LEU A C 1
ATOM 634 O O . LEU A 1 82 ? -12.266 -21.312 -17.531 1 97 82 LEU A O 1
ATOM 638 N N . HIS A 1 83 ? -10.523 -20.969 -18.844 1 95.69 83 HIS A N 1
ATOM 639 C CA . HIS A 1 83 ? -10.289 -22.391 -19.031 1 95.69 83 HIS A CA 1
ATOM 640 C C . HIS A 1 83 ? -9.875 -23.062 -17.734 1 95.69 83 HIS A C 1
ATOM 642 O O . HIS A 1 83 ? -10.375 -24.141 -17.406 1 95.69 83 HIS A O 1
ATOM 648 N N . TRP A 1 84 ? -9.016 -22.438 -17 1 95.44 84 TRP A N 1
ATOM 649 C CA . TRP A 1 84 ? -8.422 -23.062 -15.82 1 95.44 84 TRP A CA 1
ATOM 650 C C . TRP A 1 84 ? -9.281 -22.812 -14.586 1 95.44 84 TRP A C 1
ATOM 652 O O . TRP A 1 84 ? -9.383 -23.672 -13.711 1 95.44 84 TRP A O 1
ATOM 662 N N . VAL A 1 85 ? -9.828 -21.609 -14.477 1 94.5 85 VAL A N 1
ATOM 663 C CA . VAL A 1 85 ? -10.633 -21.203 -13.336 1 94.5 85 VAL A CA 1
ATOM 664 C C . VAL A 1 85 ? -11.945 -20.578 -13.82 1 94.5 85 VAL A C 1
ATOM 666 O O . VAL A 1 85 ? -12.102 -19.359 -13.797 1 94.5 85 VAL A O 1
ATOM 669 N N . PRO A 1 86 ? -12.914 -21.359 -14.078 1 94.44 86 PRO A N 1
ATOM 670 C CA . PRO A 1 86 ? -14.156 -20.906 -14.711 1 94.44 86 PRO A CA 1
ATOM 671 C C . PRO A 1 86 ? -14.891 -19.844 -13.883 1 94.44 86 PRO A C 1
ATOM 673 O O . PRO A 1 86 ? -15.602 -19 -14.438 1 94.44 86 PRO A O 1
ATOM 676 N N . ASN A 1 87 ? -14.688 -19.828 -12.641 1 92.38 87 ASN A N 1
ATOM 677 C CA . ASN A 1 87 ? -15.383 -18.891 -11.773 1 92.38 87 ASN A CA 1
ATOM 678 C C . ASN A 1 87 ? -15.039 -17.438 -12.109 1 92.38 87 ASN A C 1
ATOM 680 O O . ASN A 1 87 ? -15.766 -16.516 -11.75 1 92.38 87 ASN A O 1
ATOM 684 N N . HIS A 1 88 ? -13.992 -17.203 -12.836 1 94.69 88 HIS A N 1
ATOM 685 C CA . HIS A 1 88 ? -13.625 -15.852 -13.258 1 94.69 88 HIS A CA 1
ATOM 686 C C . HIS A 1 88 ? -14.648 -15.281 -14.227 1 94.69 88 HIS A C 1
ATOM 688 O O . HIS A 1 88 ? -14.656 -14.078 -14.492 1 94.69 88 HIS A O 1
ATOM 694 N N . ARG A 1 89 ? -15.57 -16.109 -14.68 1 95.19 89 ARG A N 1
ATOM 695 C CA . ARG A 1 89 ? -16.641 -15.633 -15.562 1 95.19 89 ARG A CA 1
ATOM 696 C C . ARG A 1 89 ? -17.469 -14.547 -14.883 1 95.19 89 ARG A C 1
ATOM 698 O O . ARG A 1 89 ? -17.938 -13.625 -15.539 1 95.19 89 ARG A O 1
ATOM 705 N N . ASN A 1 90 ? -17.594 -14.656 -13.594 1 92.56 90 ASN A N 1
ATOM 706 C CA . ASN A 1 90 ? -18.359 -13.688 -12.82 1 92.56 90 ASN A CA 1
ATOM 707 C C . ASN A 1 90 ? -17.688 -12.312 -12.828 1 92.56 90 ASN A C 1
ATOM 709 O O . ASN A 1 90 ? -18.328 -11.312 -12.477 1 92.56 90 ASN A O 1
ATOM 713 N N . GLU A 1 91 ? -16.469 -12.211 -13.281 1 94 91 GLU A N 1
ATOM 714 C CA . GLU A 1 91 ? -15.695 -10.977 -13.266 1 94 91 GLU A CA 1
ATOM 715 C C . GLU A 1 91 ? -15.664 -10.328 -14.641 1 94 91 GLU A C 1
ATOM 717 O O . GLU A 1 91 ? -15.117 -9.234 -14.812 1 94 91 GLU A O 1
ATOM 722 N N . LEU A 1 92 ? -16.297 -10.969 -15.633 1 95.31 92 LEU A N 1
ATOM 723 C CA . LEU A 1 92 ? -16.266 -10.453 -17 1 95.31 92 LEU A CA 1
ATOM 724 C C . LEU A 1 92 ? -17.062 -9.164 -17.109 1 95.31 92 LEU A C 1
ATOM 726 O O . LEU A 1 92 ? -18.219 -9.102 -16.672 1 95.31 92 LEU A O 1
ATOM 730 N N . GLU A 1 93 ? -16.453 -8.188 -17.672 1 93.44 93 GLU A N 1
ATOM 731 C CA . GLU A 1 93 ? -17.141 -6.934 -18 1 93.44 93 GLU A CA 1
ATOM 732 C C . GLU A 1 93 ? -17.969 -7.066 -19.266 1 93.44 93 GLU A C 1
ATOM 734 O O . GLU A 1 93 ? -17.938 -8.109 -19.922 1 93.44 93 GLU A O 1
ATOM 739 N N . ALA A 1 94 ? -18.641 -5.969 -19.578 1 91.44 94 ALA A N 1
ATOM 740 C CA . ALA A 1 94 ? -19.516 -5.969 -20.75 1 91.44 94 ALA A CA 1
ATOM 741 C C . ALA A 1 94 ? -18.703 -6.148 -22.031 1 91.44 94 ALA A C 1
ATOM 743 O O . ALA A 1 94 ? -19.172 -6.762 -23 1 91.44 94 ALA A O 1
ATOM 744 N N . ASP A 1 95 ? -17.438 -5.719 -22.016 1 91.56 95 ASP A N 1
ATOM 745 C CA . ASP A 1 95 ? -16.625 -5.797 -23.219 1 91.56 95 ASP A CA 1
ATOM 746 C C . ASP A 1 95 ? -15.906 -7.141 -23.297 1 91.56 95 ASP A C 1
ATOM 748 O O . ASP A 1 95 ? -15.078 -7.352 -24.188 1 91.56 95 ASP A O 1
ATOM 752 N N . GLY A 1 96 ? -16.141 -7.984 -22.328 1 93.94 96 GLY A N 1
ATOM 753 C CA . GLY A 1 96 ? -15.617 -9.336 -22.375 1 93.94 96 GLY A CA 1
ATOM 754 C C . GLY A 1 96 ? -14.258 -9.469 -21.719 1 93.94 96 GLY A C 1
ATOM 755 O O . GLY A 1 96 ? -13.648 -10.539 -21.75 1 93.94 96 GLY A O 1
ATOM 756 N N . THR A 1 97 ? -13.781 -8.438 -21.062 1 93.94 97 THR A N 1
ATOM 757 C CA . THR A 1 97 ? -12.484 -8.484 -20.406 1 93.94 97 THR A CA 1
ATOM 758 C C . THR A 1 97 ? -12.648 -8.539 -18.891 1 93.94 97 THR A C 1
ATOM 760 O O . THR A 1 97 ? -13.75 -8.359 -18.375 1 93.94 97 THR A O 1
ATOM 763 N N . ILE A 1 98 ? -11.625 -8.938 -18.266 1 95.5 98 ILE A N 1
ATOM 764 C CA . ILE A 1 98 ? -11.531 -8.805 -16.828 1 95.5 98 ILE A CA 1
ATOM 765 C C . ILE A 1 98 ? -10.688 -7.586 -16.469 1 95.5 98 ILE A C 1
ATOM 767 O O . ILE A 1 98 ? -9.461 -7.609 -16.594 1 95.5 98 ILE A O 1
ATOM 771 N N . HIS A 1 99 ? -11.312 -6.594 -16.016 1 93.62 99 HIS A N 1
ATOM 772 C CA . HIS A 1 99 ? -10.703 -5.277 -15.844 1 93.62 99 HIS A CA 1
ATOM 773 C C . HIS A 1 99 ? -9.547 -5.328 -14.852 1 93.62 99 HIS A C 1
ATOM 775 O O . HIS A 1 99 ? -8.508 -4.695 -15.062 1 93.62 99 HIS A O 1
ATOM 781 N N . GLY A 1 100 ? -9.672 -6.074 -13.805 1 94.12 100 GLY A N 1
ATOM 782 C CA . GLY A 1 100 ? -8.719 -6.059 -12.703 1 94.12 100 GLY A CA 1
ATOM 783 C C . GLY A 1 100 ? -7.586 -7.051 -12.883 1 94.12 100 GLY A C 1
ATOM 784 O O . GLY A 1 100 ? -6.828 -7.309 -11.945 1 94.12 100 GLY A O 1
ATOM 785 N N . ALA A 1 101 ? -7.449 -7.637 -14.109 1 96.5 101 ALA A N 1
ATOM 786 C CA . ALA A 1 101 ? -6.406 -8.633 -14.336 1 96.5 101 ALA A CA 1
ATOM 787 C C . ALA A 1 101 ? -5.02 -8.039 -14.086 1 96.5 101 ALA A C 1
ATOM 789 O O . ALA A 1 101 ? -4.719 -6.938 -14.539 1 96.5 101 ALA A O 1
ATOM 790 N N . TYR A 1 102 ? -4.168 -8.805 -13.438 1 97.62 102 TYR A N 1
ATOM 791 C CA . TYR A 1 102 ? -2.85 -8.328 -13.047 1 97.62 102 TYR A CA 1
ATOM 792 C C . TYR A 1 102 ? -1.865 -8.422 -14.203 1 97.62 102 TYR A C 1
ATOM 794 O O . TYR A 1 102 ? -0.976 -7.574 -14.344 1 97.62 102 TYR A O 1
ATOM 802 N N . GLY A 1 103 ? -1.978 -9.414 -15.023 1 98.06 103 GLY A N 1
ATOM 803 C CA . GLY A 1 103 ? -1.023 -9.695 -16.078 1 98.06 103 GLY A CA 1
ATOM 804 C C . GLY A 1 103 ? -0.761 -8.5 -16.984 1 98.06 103 GLY A C 1
ATOM 805 O O . GLY A 1 103 ? 0.377 -8.047 -17.094 1 98.06 103 GLY A O 1
ATOM 806 N N . PRO A 1 104 ? -1.872 -7.953 -17.562 1 97 104 PRO A N 1
ATOM 807 C CA . PRO A 1 104 ? -1.695 -6.809 -18.453 1 97 104 PRO A CA 1
ATOM 808 C C . PRO A 1 104 ? -1.054 -5.609 -17.766 1 97 104 PRO A C 1
ATOM 810 O O . PRO A 1 104 ? -0.396 -4.793 -18.406 1 97 104 PRO A O 1
ATOM 813 N N . ARG A 1 105 ? -1.135 -5.531 -16.453 1 96.62 105 ARG A N 1
ATOM 814 C CA . ARG A 1 105 ? -0.623 -4.387 -15.711 1 96.62 105 ARG A CA 1
ATOM 815 C C . ARG A 1 105 ? 0.842 -4.586 -15.336 1 96.62 105 ARG A C 1
ATOM 817 O O . ARG A 1 105 ? 1.541 -3.627 -15.008 1 96.62 105 ARG A O 1
ATOM 824 N N . MET A 1 106 ? 1.319 -5.777 -15.383 1 97.88 106 MET A N 1
ATOM 825 C CA . MET A 1 106 ? 2.703 -6.07 -15.016 1 97.88 106 MET A CA 1
ATOM 826 C C . MET A 1 106 ? 3.541 -6.367 -16.25 1 97.88 106 MET A C 1
ATOM 828 O O . MET A 1 106 ? 4.684 -5.918 -16.359 1 97.88 106 MET A O 1
ATOM 832 N N . PHE A 1 107 ? 2.912 -7.141 -17.172 1 97.81 107 PHE A N 1
ATOM 833 C CA . PHE A 1 107 ? 3.658 -7.672 -18.312 1 97.81 107 PHE A CA 1
ATOM 834 C C . PHE A 1 107 ? 3.068 -7.18 -19.625 1 97.81 107 PHE A C 1
ATOM 836 O O . PHE A 1 107 ? 3.275 -7.797 -20.672 1 97.81 107 PHE A O 1
ATOM 843 N N . GLY A 1 108 ? 2.328 -6.113 -19.531 1 94.5 108 GLY A N 1
ATOM 844 C CA . GLY A 1 108 ? 1.789 -5.5 -20.734 1 94.5 108 GLY A CA 1
ATOM 845 C C . GLY A 1 108 ? 2.818 -4.703 -21.5 1 94.5 108 GLY A C 1
ATOM 846 O O . GLY A 1 108 ? 4.02 -4.945 -21.391 1 94.5 108 GLY A O 1
ATOM 847 N N . THR A 1 109 ? 2.287 -3.816 -22.344 1 89.19 109 THR A N 1
ATOM 848 C CA . THR A 1 109 ? 3.156 -2.998 -23.188 1 89.19 109 THR A CA 1
ATOM 849 C C . THR A 1 109 ? 3.156 -1.548 -22.703 1 89.19 109 THR A C 1
ATOM 851 O O . THR A 1 109 ? 2.314 -1.155 -21.906 1 89.19 109 THR A O 1
ATOM 854 N N . GLY A 1 110 ? 4.164 -0.797 -23.172 1 88.06 110 GLY A N 1
ATOM 855 C CA . GLY A 1 110 ? 4.254 0.603 -22.797 1 88.06 110 GLY A CA 1
ATOM 856 C C . GLY A 1 110 ? 4.336 0.809 -21.297 1 88.06 110 GLY A C 1
ATOM 857 O O . GLY A 1 110 ? 5.184 0.208 -20.625 1 88.06 110 GLY A O 1
ATOM 858 N N . ASP A 1 111 ? 3.373 1.612 -20.797 1 82.56 111 ASP A N 1
ATOM 859 C CA . ASP A 1 111 ? 3.367 1.935 -19.375 1 82.56 111 ASP A CA 1
ATOM 860 C C . ASP A 1 111 ? 2.982 0.718 -18.531 1 82.56 111 ASP A C 1
ATOM 862 O O . ASP A 1 111 ? 3.205 0.697 -17.328 1 82.56 111 ASP A O 1
ATOM 866 N N . ASN A 1 112 ? 2.492 -0.26 -19.25 1 86.5 112 ASN A N 1
ATOM 867 C CA . ASN A 1 112 ? 2.033 -1.446 -18.531 1 86.5 112 ASN A CA 1
ATOM 868 C C . ASN A 1 112 ? 3.102 -2.537 -18.516 1 86.5 112 ASN A C 1
ATOM 870 O O . ASN A 1 112 ? 2.863 -3.635 -18 1 86.5 112 ASN A O 1
ATOM 874 N N . ALA A 1 113 ? 4.254 -2.256 -19.031 1 93.31 113 ALA A N 1
ATOM 875 C CA . ALA A 1 113 ? 5.391 -3.166 -18.906 1 93.31 113 ALA A CA 1
ATOM 876 C C . ALA A 1 113 ? 6.152 -2.914 -17.609 1 93.31 113 ALA A C 1
ATOM 878 O O . ALA A 1 113 ? 7.379 -2.766 -17.625 1 93.31 113 ALA A O 1
ATOM 879 N N . GLN A 1 114 ? 5.445 -2.908 -16.594 1 97.06 114 GLN A N 1
ATOM 880 C CA . GLN A 1 114 ? 5.977 -2.42 -15.32 1 97.06 114 GLN A CA 1
ATOM 881 C C . GLN A 1 114 ? 7.062 -3.348 -14.789 1 97.06 114 GLN A C 1
ATOM 883 O O . GLN A 1 114 ? 8.008 -2.895 -14.141 1 97.06 114 GLN A O 1
ATOM 888 N N . PHE A 1 115 ? 6.945 -4.664 -15.031 1 98.19 115 PHE A N 1
ATOM 889 C CA . PHE A 1 115 ? 7.969 -5.59 -14.562 1 98.19 115 PHE A CA 1
ATOM 890 C C . PHE A 1 115 ? 9.328 -5.238 -15.156 1 98.19 115 PHE A C 1
ATOM 892 O O . PHE A 1 115 ? 10.32 -5.141 -14.438 1 98.19 115 PHE A O 1
ATOM 899 N N . CYS A 1 116 ? 9.328 -5.039 -16.438 1 96.5 116 CYS A N 1
ATOM 900 C CA . CYS A 1 116 ? 10.57 -4.684 -17.125 1 96.5 116 CYS A CA 1
ATOM 901 C C . CYS A 1 116 ? 11.062 -3.314 -16.672 1 96.5 116 CYS A C 1
ATOM 903 O O . CYS A 1 116 ? 12.273 -3.102 -16.547 1 96.5 116 CYS A O 1
ATOM 905 N N . THR A 1 117 ? 10.164 -2.373 -16.516 1 95.19 117 THR A N 1
ATOM 906 C CA . THR A 1 117 ? 10.539 -1.045 -16.047 1 95.19 117 THR A CA 1
ATOM 907 C C . THR A 1 117 ? 11.242 -1.132 -14.695 1 95.19 117 THR A C 1
ATOM 909 O O . THR A 1 117 ? 12.297 -0.513 -14.492 1 95.19 117 THR A O 1
ATOM 912 N N . VAL A 1 118 ? 10.727 -1.9 -13.812 1 97 118 VAL A N 1
ATOM 913 C CA . VAL A 1 118 ? 11.289 -2.059 -12.477 1 97 118 VAL A CA 1
ATOM 914 C C . VAL A 1 118 ? 12.617 -2.807 -12.555 1 97 118 VAL A C 1
ATOM 916 O O . VAL A 1 118 ? 13.578 -2.459 -11.867 1 97 118 VAL A O 1
ATOM 919 N N . LEU A 1 119 ? 12.656 -3.826 -13.383 1 97.5 119 LEU A N 1
ATOM 920 C CA . LEU A 1 119 ? 13.898 -4.566 -13.578 1 97.5 119 LEU A CA 1
ATOM 921 C C . LEU A 1 119 ? 15.023 -3.633 -14.031 1 97.5 119 LEU A C 1
ATOM 923 O O . LEU A 1 119 ? 16.125 -3.656 -13.461 1 97.5 119 LEU A O 1
ATOM 927 N N . GLU A 1 120 ? 14.742 -2.836 -15.016 1 95.75 120 GLU A N 1
ATOM 928 C CA . GLU A 1 120 ? 15.75 -1.91 -15.531 1 95.75 120 GLU A CA 1
ATOM 929 C C . GLU A 1 120 ? 16.156 -0.899 -14.469 1 95.75 120 GLU A C 1
ATOM 931 O O . GLU A 1 120 ? 17.344 -0.568 -14.344 1 95.75 120 GLU A O 1
ATOM 936 N N . LEU A 1 121 ? 15.219 -0.427 -13.719 1 94.31 121 LEU A N 1
ATOM 937 C CA . LEU A 1 121 ? 15.508 0.5 -12.633 1 94.31 121 LEU A CA 1
ATOM 938 C C . LEU A 1 121 ? 16.469 -0.126 -11.625 1 94.31 121 LEU A C 1
ATOM 940 O O . LEU A 1 121 ? 17.453 0.501 -11.227 1 94.31 121 LEU A O 1
ATOM 944 N N . LEU A 1 122 ? 16.219 -1.321 -11.234 1 96.5 122 LEU A N 1
ATOM 945 C CA . LEU A 1 122 ? 17.016 -1.993 -10.219 1 96.5 122 LEU A CA 1
ATOM 946 C C . LEU A 1 122 ? 18.406 -2.328 -10.75 1 96.5 122 LEU A C 1
ATOM 948 O O . LEU A 1 122 ? 19.375 -2.393 -9.984 1 96.5 122 LEU A O 1
ATOM 952 N N . LYS A 1 123 ? 18.531 -2.529 -12.047 1 95.75 123 LYS A N 1
ATOM 953 C CA . LYS A 1 123 ? 19.844 -2.771 -12.648 1 95.75 123 LYS A CA 1
ATOM 954 C C . LYS A 1 123 ? 20.703 -1.518 -12.602 1 95.75 123 LYS A C 1
ATOM 956 O O . LYS A 1 123 ? 21.922 -1.607 -12.414 1 95.75 123 LYS A O 1
ATOM 961 N N . THR A 1 124 ? 20.094 -0.377 -12.703 1 92.94 124 THR A N 1
ATOM 962 C CA . THR A 1 124 ? 20.844 0.867 -12.805 1 92.94 124 THR A CA 1
ATOM 963 C C . THR A 1 124 ? 20.969 1.543 -11.445 1 92.94 124 THR A C 1
ATOM 965 O O . THR A 1 124 ? 21.906 2.303 -11.203 1 92.94 124 THR A O 1
ATOM 968 N N . SER A 1 125 ? 19.969 1.299 -10.602 1 92.5 125 SER A N 1
ATOM 969 C CA . SER A 1 125 ? 19.938 1.84 -9.25 1 92.5 125 SER A CA 1
ATOM 970 C C . SER A 1 125 ? 19.438 0.796 -8.25 1 92.5 125 SER A C 1
ATOM 972 O O . SER A 1 125 ? 18.297 0.853 -7.801 1 92.5 125 SER A O 1
ATOM 974 N N . SER A 1 126 ? 20.359 -0.018 -7.789 1 93.12 126 SER A N 1
ATOM 975 C CA . SER A 1 126 ? 19.984 -1.195 -7.008 1 93.12 126 SER A CA 1
ATOM 976 C C . SER A 1 126 ? 19.406 -0.803 -5.652 1 93.12 126 SER A C 1
ATOM 978 O O . SER A 1 126 ? 18.562 -1.507 -5.109 1 93.12 126 SER A O 1
ATOM 980 N N . SER A 1 127 ? 19.844 0.37 -5.141 1 93.69 127 SER A N 1
ATOM 981 C CA . SER A 1 127 ? 19.406 0.763 -3.807 1 93.69 127 SER A CA 1
ATOM 982 C C . SER A 1 127 ? 18.109 1.581 -3.873 1 93.69 127 SER A C 1
ATOM 984 O O . SER A 1 127 ? 17.656 2.113 -2.857 1 93.69 127 SER A O 1
ATOM 986 N N . SER A 1 128 ? 17.516 1.643 -5.035 1 93.75 128 SER A N 1
ATOM 987 C CA . SER A 1 128 ? 16.344 2.506 -5.238 1 93.75 128 SER A CA 1
ATOM 988 C C . SER A 1 128 ? 15.18 2.074 -4.367 1 93.75 128 SER A C 1
ATOM 990 O O . SER A 1 128 ? 14.953 0.878 -4.168 1 93.75 128 SER A O 1
ATOM 992 N N . ARG A 1 129 ? 14.391 3.078 -3.92 1 95.12 129 ARG A N 1
ATOM 993 C CA . ARG A 1 129 ? 13.148 2.852 -3.195 1 95.12 129 ARG A CA 1
ATOM 994 C C . ARG A 1 129 ? 11.938 3.037 -4.109 1 95.12 129 ARG A C 1
ATOM 996 O O . ARG A 1 129 ? 10.797 2.979 -3.652 1 95.12 129 ARG A O 1
ATOM 1003 N N . ARG A 1 130 ? 12.211 3.24 -5.445 1 94.5 130 ARG A N 1
ATOM 1004 C CA . ARG A 1 130 ? 11.164 3.588 -6.398 1 94.5 130 ARG A CA 1
ATOM 1005 C C . ARG A 1 130 ? 10.703 2.361 -7.18 1 94.5 130 ARG A C 1
ATOM 1007 O O . ARG A 1 130 ? 9.828 2.461 -8.039 1 94.5 130 ARG A O 1
ATOM 1014 N N . ALA A 1 131 ? 11.336 1.162 -6.879 1 96.44 131 ALA A N 1
ATOM 1015 C CA . ALA A 1 131 ? 11.023 -0.04 -7.648 1 96.44 131 ALA A CA 1
ATOM 1016 C C . ALA A 1 131 ? 9.664 -0.607 -7.262 1 96.44 131 ALA A C 1
ATOM 1018 O O . ALA A 1 131 ? 9.586 -1.616 -6.559 1 96.44 131 ALA A O 1
ATOM 1019 N N . VAL A 1 132 ? 8.578 0.035 -7.816 1 97.88 132 VAL A N 1
ATOM 1020 C CA . VAL A 1 132 ? 7.207 -0.289 -7.445 1 97.88 132 VAL A CA 1
ATOM 1021 C C . VAL A 1 132 ? 6.391 -0.603 -8.695 1 97.88 132 VAL A C 1
ATOM 1023 O O . VAL A 1 132 ? 6.402 0.168 -9.656 1 97.88 132 VAL A O 1
ATOM 1026 N N . ILE A 1 133 ? 5.793 -1.766 -8.727 1 98.25 133 ILE A N 1
ATOM 1027 C CA . ILE A 1 133 ? 4.734 -2.059 -9.688 1 98.25 133 ILE A CA 1
ATOM 1028 C C . ILE A 1 133 ? 3.381 -1.655 -9.102 1 98.25 133 ILE A C 1
ATOM 1030 O O . ILE A 1 133 ? 3.055 -2.012 -7.969 1 98.25 133 ILE A O 1
ATOM 1034 N N . GLN A 1 134 ? 2.676 -0.861 -9.812 1 97.31 134 GLN A N 1
ATOM 1035 C CA . GLN A 1 134 ? 1.37 -0.351 -9.406 1 97.31 134 GLN A CA 1
ATOM 1036 C C . GLN A 1 134 ? 0.243 -1.122 -10.086 1 97.31 134 GLN A C 1
ATOM 1038 O O . GLN A 1 134 ? 0.089 -1.056 -11.305 1 97.31 134 GLN A O 1
ATOM 1043 N N . LEU A 1 135 ? -0.618 -1.782 -9.258 1 97.88 135 LEU A N 1
ATOM 1044 C CA . LEU A 1 135 ? -1.648 -2.625 -9.852 1 97.88 135 LEU A CA 1
ATOM 1045 C C . LEU A 1 135 ? -3.023 -1.979 -9.719 1 97.88 135 LEU A C 1
ATOM 1047 O O . LEU A 1 135 ? -3.9 -2.193 -10.555 1 97.88 135 LEU A O 1
ATOM 1051 N N . PHE A 1 136 ? -3.285 -1.255 -8.625 1 96.62 136 PHE A N 1
ATOM 1052 C CA . PHE A 1 136 ? -4.523 -0.514 -8.43 1 96.62 136 PHE A CA 1
ATOM 1053 C C . PHE A 1 136 ? -4.402 0.901 -8.984 1 96.62 136 PHE A C 1
ATOM 1055 O O . PHE A 1 136 ? -3.363 1.546 -8.828 1 96.62 136 PHE A O 1
ATOM 1062 N N . ASP A 1 137 ? -5.449 1.369 -9.641 1 92.12 137 ASP A N 1
ATOM 1063 C CA . ASP A 1 137 ? -5.492 2.715 -10.203 1 92.12 137 ASP A CA 1
ATOM 1064 C C . ASP A 1 137 ? -6.762 3.449 -9.781 1 92.12 137 ASP A C 1
ATOM 1066 O O . ASP A 1 137 ? -7.824 2.84 -9.656 1 92.12 137 ASP A O 1
ATOM 1070 N N . ALA A 1 138 ? -6.602 4.773 -9.555 1 89.5 138 ALA A N 1
ATOM 1071 C CA . ALA A 1 138 ? -7.754 5.578 -9.164 1 89.5 138 ALA A CA 1
ATOM 1072 C C . ALA A 1 138 ? -8.922 5.371 -10.133 1 89.5 138 ALA A C 1
ATOM 1074 O O . ALA A 1 138 ? -10.086 5.402 -9.719 1 89.5 138 ALA A O 1
ATOM 1075 N N . THR A 1 139 ? -8.609 5.133 -11.383 1 89.81 139 THR A N 1
ATOM 1076 C CA . THR A 1 139 ? -9.641 5 -12.406 1 89.81 139 THR A CA 1
ATOM 1077 C C . THR A 1 139 ? -10.391 3.678 -12.258 1 89.81 139 THR A C 1
ATOM 1079 O O . THR A 1 139 ? -11.438 3.479 -12.867 1 89.81 139 THR A O 1
ATOM 1082 N N . ASP A 1 140 ? -9.859 2.766 -11.461 1 91.94 140 ASP A N 1
ATOM 1083 C CA . ASP A 1 140 ? -10.547 1.503 -11.203 1 91.94 140 ASP A CA 1
ATOM 1084 C C . ASP A 1 140 ? -11.859 1.732 -10.461 1 91.94 140 ASP A C 1
ATOM 1086 O O . ASP A 1 140 ? -12.766 0.891 -10.508 1 91.94 140 ASP A O 1
ATOM 1090 N N . LEU A 1 141 ? -11.992 2.912 -9.766 1 87.56 141 LEU A N 1
ATOM 1091 C CA . LEU A 1 141 ? -13.188 3.207 -8.984 1 87.56 141 LEU A CA 1
ATOM 1092 C C . LE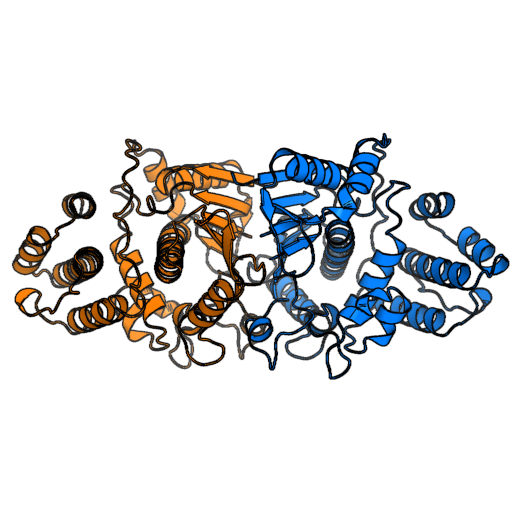U A 1 141 ? -14.18 4.035 -9.805 1 87.56 141 LEU A C 1
ATOM 1094 O O . LEU A 1 141 ? -15.352 4.148 -9.445 1 87.56 141 LEU A O 1
ATOM 1098 N N . THR A 1 142 ? -13.734 4.738 -10.844 1 78.31 142 THR A N 1
ATOM 1099 C CA . THR A 1 142 ? -14.57 5.723 -11.523 1 78.31 142 THR A CA 1
ATOM 1100 C C . THR A 1 142 ? -14.898 5.262 -12.945 1 78.31 142 THR A C 1
ATOM 1102 O O . THR A 1 142 ? -15.555 5.98 -13.695 1 78.31 142 THR A O 1
ATOM 1105 N N . GLY A 1 143 ? -14.305 4.227 -13.375 1 65.5 143 GLY A N 1
ATOM 1106 C CA . GLY A 1 143 ? -14.594 3.801 -14.734 1 65.5 143 GLY A CA 1
ATOM 1107 C C . GLY A 1 143 ? -16.078 3.75 -15.039 1 65.5 143 GLY A C 1
ATOM 1108 O O . GLY A 1 143 ? -16.906 3.967 -14.156 1 65.5 143 GLY A O 1
ATOM 1109 N N . PRO A 1 144 ? -16.109 3.865 -16.375 1 59.84 144 PRO A N 1
ATOM 1110 C CA . PRO A 1 144 ? -17.516 3.801 -16.766 1 59.84 144 PRO A CA 1
ATOM 1111 C C . PRO A 1 144 ? -18.266 2.631 -16.125 1 59.84 144 PRO A C 1
ATOM 1113 O O . PRO A 1 144 ? -17.859 1.477 -16.281 1 59.84 144 PRO A O 1
ATOM 1116 N N . GLY A 1 145 ? -19.125 2.889 -15.25 1 64 145 GLY A N 1
ATOM 1117 C CA . GLY A 1 145 ? -19.859 1.886 -14.5 1 64 145 GLY A CA 1
ATOM 1118 C C . GLY A 1 145 ? -19.062 1.276 -13.367 1 64 145 GLY A C 1
ATOM 1119 O O . GLY A 1 145 ? -17.875 1.585 -13.203 1 64 145 GLY A O 1
ATOM 1120 N N . ARG A 1 146 ? -19.625 0.705 -12.352 1 76.94 146 ARG A N 1
ATOM 1121 C CA . ARG A 1 146 ? -18.969 -0.041 -11.289 1 76.94 146 ARG A CA 1
ATOM 1122 C C . ARG A 1 146 ? -18.375 -1.34 -11.82 1 76.94 146 ARG A C 1
ATOM 1124 O O . ARG A 1 146 ? -19.109 -2.262 -12.188 1 76.94 146 ARG A O 1
ATOM 1131 N N . TYR A 1 147 ? -16.984 -1.31 -12.047 1 88.25 147 TYR A N 1
ATOM 1132 C CA . TYR A 1 147 ? -16.344 -2.531 -12.523 1 88.25 147 TYR A CA 1
ATOM 1133 C C . TYR A 1 147 ? -16.641 -3.703 -11.602 1 88.25 147 TYR A C 1
ATOM 1135 O O . TYR A 1 147 ? -16.688 -3.545 -10.375 1 88.25 147 TYR A O 1
ATOM 1143 N N . LYS A 1 148 ? -16.828 -4.809 -12.281 1 87.19 148 LYS A N 1
ATOM 1144 C CA . LYS A 1 148 ? -17.094 -6.023 -11.523 1 87.19 148 LYS A CA 1
ATOM 1145 C C . LYS A 1 148 ? -15.844 -6.48 -10.773 1 87.19 148 LYS A C 1
ATOM 1147 O O . LYS A 1 148 ? -15.922 -6.898 -9.617 1 87.19 148 LYS A O 1
ATOM 1152 N N . ASP A 1 149 ? -14.773 -6.297 -11.453 1 90.19 149 ASP A N 1
ATOM 1153 C CA . ASP A 1 149 ? -13.5 -6.73 -10.875 1 90.19 149 ASP A CA 1
ATOM 1154 C C . ASP A 1 149 ? -12.539 -5.555 -10.711 1 90.19 149 ASP A C 1
ATOM 1156 O O . ASP A 1 149 ? -12.016 -5.031 -11.695 1 90.19 149 ASP A O 1
ATOM 1160 N N . VAL A 1 150 ? -12.359 -5.164 -9.461 1 93.06 150 VAL A N 1
ATOM 1161 C CA . VAL A 1 150 ? -11.383 -4.148 -9.102 1 93.06 150 VAL A CA 1
ATOM 1162 C C . VAL A 1 150 ? -10.188 -4.805 -8.414 1 93.06 150 VAL A C 1
ATOM 1164 O O . VAL A 1 150 ? -10.352 -5.668 -7.551 1 93.06 150 VAL A O 1
ATOM 1167 N N . PRO A 1 151 ? -8.969 -4.453 -8.836 1 96.31 151 PRO A N 1
ATOM 1168 C CA . PRO A 1 151 ? -7.789 -5.09 -8.25 1 96.31 151 PRO A CA 1
ATOM 1169 C C . PRO A 1 151 ? -7.77 -4.996 -6.727 1 96.31 151 PRO A C 1
ATOM 1171 O O . PRO A 1 151 ? -8.047 -3.932 -6.164 1 96.31 151 PRO A O 1
ATOM 1174 N N . CYS A 1 152 ? -7.457 -6.078 -6.109 1 97.38 152 CYS A N 1
ATOM 1175 C CA . CYS A 1 152 ? -7.293 -6.109 -4.66 1 97.38 152 CYS A CA 1
ATOM 1176 C C . CYS A 1 152 ? -5.875 -5.715 -4.262 1 97.38 152 CYS A C 1
ATOM 1178 O O . CYS A 1 152 ? -5.664 -5.16 -3.184 1 97.38 152 CYS A O 1
ATOM 1180 N N . THR A 1 153 ? -4.918 -6.086 -5.16 1 98.5 153 THR A N 1
ATOM 1181 C CA . THR A 1 153 ? -3.521 -5.75 -4.898 1 98.5 153 THR A CA 1
ATOM 1182 C C . THR A 1 153 ? -3.223 -4.312 -5.309 1 98.5 153 THR A C 1
ATOM 1184 O O . THR A 1 153 ? -3.645 -3.867 -6.379 1 98.5 153 THR A O 1
ATOM 1187 N N . ASN A 1 154 ? -2.533 -3.584 -4.434 1 98.38 154 ASN A N 1
ATOM 1188 C CA . ASN A 1 154 ? -2.154 -2.207 -4.738 1 98.38 154 ASN A CA 1
ATOM 1189 C C . ASN A 1 154 ? -0.79 -2.139 -5.422 1 98.38 154 ASN A C 1
ATOM 1191 O O . ASN A 1 154 ? -0.686 -1.707 -6.57 1 98.38 154 ASN A O 1
ATOM 1195 N N . THR A 1 155 ? 0.2 -2.682 -4.676 1 98.62 155 THR A N 1
ATOM 1196 C CA . THR A 1 155 ? 1.555 -2.504 -5.191 1 98.62 155 THR A CA 1
ATOM 1197 C C . THR A 1 155 ? 2.398 -3.748 -4.93 1 98.62 155 THR A C 1
ATOM 1199 O O . THR A 1 155 ? 2.086 -4.543 -4.043 1 98.62 155 THR A O 1
ATOM 1202 N N . LEU A 1 156 ? 3.393 -3.973 -5.73 1 98.81 156 LEU A N 1
ATOM 1203 C CA . LEU A 1 156 ? 4.578 -4.785 -5.477 1 98.81 156 LEU A CA 1
ATOM 1204 C C . LEU A 1 156 ? 5.832 -3.922 -5.426 1 98.81 156 LEU A C 1
ATOM 1206 O O . LEU A 1 156 ? 6.227 -3.334 -6.434 1 98.81 156 LEU A O 1
ATOM 1210 N N . GLN A 1 157 ? 6.402 -3.846 -4.309 1 98.75 157 GLN A N 1
ATOM 1211 C CA . GLN A 1 157 ? 7.633 -3.064 -4.203 1 98.75 157 GLN A CA 1
ATOM 1212 C C . GLN A 1 157 ? 8.836 -3.965 -3.955 1 98.75 157 GLN A C 1
ATOM 1214 O O . GLN A 1 157 ? 8.844 -4.758 -3.01 1 98.75 157 GLN A O 1
ATOM 1219 N N . PHE A 1 158 ? 9.844 -3.795 -4.758 1 98.75 158 PHE A N 1
ATOM 1220 C CA . PHE A 1 158 ? 11.055 -4.598 -4.695 1 98.75 158 PHE A CA 1
ATOM 1221 C C . PHE A 1 158 ? 12.195 -3.803 -4.07 1 98.75 158 PHE A C 1
ATOM 1223 O O . PHE A 1 158 ? 12.352 -2.609 -4.336 1 98.75 158 PHE A O 1
ATOM 1230 N N . PHE A 1 159 ? 13 -4.48 -3.213 1 97.69 159 PHE A N 1
ATOM 1231 C CA . PHE A 1 159 ? 14.172 -3.898 -2.574 1 97.69 159 PHE A CA 1
ATOM 1232 C C . PHE A 1 159 ? 15.391 -4.785 -2.777 1 97.69 159 PHE A C 1
ATOM 1234 O O . PHE A 1 159 ? 15.383 -5.965 -2.412 1 97.69 159 PHE A O 1
ATOM 1241 N N . VAL A 1 160 ? 16.422 -4.266 -3.361 1 98 160 VAL A N 1
ATOM 1242 C CA . VAL A 1 160 ? 17.719 -4.949 -3.33 1 98 160 VAL A CA 1
ATOM 1243 C C . VAL A 1 160 ? 18.531 -4.461 -2.135 1 98 160 VAL A C 1
ATOM 1245 O O . VAL A 1 160 ? 18.922 -3.289 -2.074 1 98 160 VAL A O 1
ATOM 1248 N N . ARG A 1 161 ? 18.703 -5.301 -1.188 1 96.88 161 ARG A N 1
ATOM 1249 C CA . ARG A 1 161 ? 19.531 -5.039 -0.018 1 96.88 161 ARG A CA 1
ATOM 1250 C C . ARG A 1 161 ? 20.406 -6.242 0.308 1 96.88 161 ARG A C 1
ATOM 1252 O O . ARG A 1 161 ? 19.938 -7.379 0.333 1 96.88 161 ARG A O 1
ATOM 1259 N N . ASP A 1 162 ? 21.75 -6.047 0.511 1 94.31 162 ASP A N 1
ATOM 1260 C CA . ASP A 1 162 ? 22.719 -7.09 0.838 1 94.31 162 ASP A CA 1
ATOM 1261 C C . ASP A 1 162 ? 22.625 -8.25 -0.151 1 94.31 162 ASP A C 1
ATOM 1263 O O . ASP A 1 162 ? 22.5 -9.406 0.251 1 94.31 162 ASP A O 1
ATOM 1267 N N . SER A 1 163 ? 22.453 -7.949 -1.367 1 95.94 163 SER A N 1
ATOM 1268 C CA . SER A 1 163 ? 22.469 -8.883 -2.49 1 95.94 163 SER A CA 1
ATOM 1269 C C . SER A 1 163 ? 21.297 -9.859 -2.41 1 95.94 163 SER A C 1
ATOM 1271 O O . SER A 1 163 ? 21.422 -11.016 -2.811 1 95.94 163 SER A O 1
ATOM 1273 N N . ARG A 1 164 ? 20.25 -9.422 -1.828 1 97.81 164 ARG A N 1
ATOM 1274 C CA . ARG A 1 164 ? 18.984 -10.156 -1.809 1 97.81 164 ARG A CA 1
ATOM 1275 C C . ARG A 1 164 ? 17.828 -9.273 -2.252 1 97.81 164 ARG A C 1
ATOM 1277 O O . ARG A 1 164 ? 17.844 -8.055 -2.035 1 97.81 164 ARG A O 1
ATOM 1284 N N . LEU A 1 165 ? 16.859 -9.867 -2.869 1 98.62 165 LEU A N 1
ATOM 1285 C CA . LEU A 1 165 ? 15.688 -9.133 -3.328 1 98.62 165 LEU A CA 1
ATOM 1286 C C . LEU A 1 165 ? 14.5 -9.352 -2.395 1 98.62 165 LEU A C 1
ATOM 1288 O O . LEU A 1 165 ? 13.953 -10.453 -2.332 1 98.62 165 LEU A O 1
ATOM 1292 N N . HIS A 1 166 ? 14.18 -8.359 -1.654 1 98.38 166 HIS A N 1
ATOM 1293 C CA . HIS A 1 166 ? 12.984 -8.367 -0.822 1 98.38 166 HIS A CA 1
ATOM 1294 C C . HIS A 1 166 ? 11.766 -7.855 -1.593 1 98.38 166 HIS A C 1
ATOM 1296 O O . HIS A 1 166 ? 11.914 -7.086 -2.545 1 98.38 166 HIS A O 1
ATOM 1302 N N . LEU A 1 167 ? 10.586 -8.305 -1.244 1 98.81 167 LEU A N 1
ATOM 1303 C CA . LEU A 1 167 ? 9.344 -7.863 -1.871 1 98.81 167 LEU A CA 1
ATOM 1304 C C . LEU A 1 167 ? 8.289 -7.551 -0.818 1 98.81 167 LEU A C 1
ATOM 1306 O O . LEU A 1 167 ? 8.055 -8.352 0.091 1 98.81 167 LEU A O 1
ATOM 1310 N N . MET A 1 168 ? 7.73 -6.383 -0.884 1 98.56 168 MET A N 1
ATOM 1311 C CA . MET A 1 168 ? 6.551 -6.035 -0.098 1 98.56 168 MET A CA 1
ATOM 1312 C C . MET A 1 168 ? 5.34 -5.828 -1 1 98.56 168 MET A C 1
ATOM 1314 O O . MET A 1 168 ? 5.367 -4.988 -1.904 1 98.56 168 MET A O 1
ATOM 1318 N N . VAL A 1 169 ? 4.348 -6.621 -0.73 1 98.81 169 VAL A N 1
ATOM 1319 C CA . VAL A 1 169 ? 3.08 -6.504 -1.44 1 98.81 169 VAL A CA 1
ATOM 1320 C C . VAL A 1 169 ? 2.047 -5.828 -0.544 1 98.81 169 VAL A C 1
ATOM 1322 O O . VAL A 1 169 ? 1.966 -6.117 0.651 1 98.81 169 VAL A O 1
ATOM 1325 N N . THR A 1 170 ? 1.328 -4.887 -1.113 1 98.69 170 THR A N 1
ATOM 1326 C CA . THR A 1 170 ? 0.219 -4.273 -0.391 1 98.69 170 THR A CA 1
ATOM 1327 C C . THR A 1 170 ? -1.107 -4.566 -1.085 1 98.69 170 THR A C 1
ATOM 1329 O O . THR A 1 170 ? -1.194 -4.523 -2.314 1 98.69 170 THR A O 1
ATOM 1332 N N . MET A 1 171 ? -2.08 -4.949 -0.307 1 98.69 171 MET A N 1
ATOM 1333 C CA . MET A 1 171 ? -3.416 -5.246 -0.818 1 98.69 171 MET A CA 1
ATOM 1334 C C . MET A 1 171 ? -4.48 -4.492 -0.029 1 98.69 171 MET A C 1
ATOM 1336 O O . MET A 1 171 ? -4.391 -4.379 1.195 1 98.69 171 MET A O 1
ATOM 1340 N N . ARG A 1 172 ? -5.457 -3.984 -0.771 1 97.88 172 ARG A N 1
ATOM 1341 C CA . ARG A 1 172 ? -6.582 -3.354 -0.09 1 97.88 172 ARG A CA 1
ATOM 1342 C C . ARG A 1 172 ? -7.492 -4.398 0.547 1 97.88 172 ARG A C 1
ATOM 1344 O O . ARG A 1 172 ? -8.141 -4.129 1.56 1 97.88 172 ARG A O 1
ATOM 1351 N N . SER A 1 173 ? -7.629 -5.547 -0.081 1 97.25 173 SER A N 1
ATOM 1352 C CA . SER A 1 173 ? -8.531 -6.617 0.344 1 97.25 173 SER A CA 1
ATOM 1353 C C . SER A 1 173 ? -7.973 -7.988 -0.027 1 97.25 173 SER A C 1
ATOM 1355 O O . SER A 1 173 ? -7.41 -8.164 -1.109 1 97.25 173 SER A O 1
ATOM 1357 N N . ASN A 1 174 ? -8.133 -8.922 0.903 1 98.25 174 ASN A N 1
ATOM 1358 C CA . ASN A 1 174 ? -7.594 -10.25 0.637 1 98.25 174 ASN A CA 1
ATOM 1359 C C . ASN A 1 174 ? -8.422 -11.336 1.322 1 98.25 174 ASN A C 1
ATOM 1361 O O . ASN A 1 174 ? -8.492 -11.383 2.553 1 98.25 174 ASN A O 1
ATOM 1365 N N . ASP A 1 175 ? -9.047 -12.156 0.51 1 96.75 175 ASP A N 1
ATOM 1366 C CA . ASP A 1 175 ? -9.641 -13.383 1.028 1 96.75 175 ASP A CA 1
ATOM 1367 C C . ASP A 1 175 ? -8.562 -14.328 1.561 1 96.75 175 ASP A C 1
ATOM 1369 O O . ASP A 1 175 ? -7.766 -14.867 0.79 1 96.75 175 ASP A O 1
ATOM 1373 N N . ALA A 1 176 ? -8.641 -14.562 2.826 1 96.94 176 ALA A N 1
ATOM 1374 C CA . ALA A 1 176 ? -7.551 -15.273 3.477 1 96.94 176 ALA A CA 1
ATOM 1375 C C . ALA A 1 176 ? -7.566 -16.75 3.105 1 96.94 176 ALA A C 1
ATOM 1377 O O . ALA A 1 176 ? -6.527 -17.422 3.119 1 96.94 176 ALA A O 1
ATOM 1378 N N . TYR A 1 177 ? -8.688 -17.266 2.762 1 94.94 177 TYR A N 1
ATOM 1379 C CA . TYR A 1 177 ? -8.781 -18.719 2.576 1 94.94 177 TYR A CA 1
ATOM 1380 C C . TYR A 1 177 ? -8.367 -19.109 1.163 1 94.94 177 TYR A C 1
ATOM 1382 O O . TYR A 1 177 ? -7.57 -20.031 0.979 1 94.94 177 TYR A O 1
ATOM 1390 N N . ILE A 1 178 ? -8.867 -18.453 0.172 1 93.19 178 ILE A N 1
ATOM 1391 C CA . ILE A 1 178 ? -8.562 -18.812 -1.207 1 93.19 178 ILE A CA 1
ATOM 1392 C C . ILE A 1 178 ? -7.496 -17.875 -1.768 1 93.19 178 ILE A C 1
ATOM 1394 O O . ILE A 1 178 ? -6.473 -18.328 -2.289 1 93.19 178 ILE A O 1
ATOM 1398 N N . GLY A 1 179 ? -7.703 -16.594 -1.605 1 95.38 179 GLY A N 1
ATOM 1399 C CA . GLY A 1 179 ? -6.891 -15.578 -2.258 1 95.38 179 GLY A CA 1
ATOM 1400 C C . GLY A 1 179 ? -5.473 -15.516 -1.725 1 95.38 179 GLY A C 1
ATOM 1401 O O . GLY A 1 179 ? -4.512 -15.516 -2.498 1 95.38 179 GLY A O 1
ATOM 1402 N N . LEU A 1 180 ? -5.328 -15.523 -0.435 1 97.12 180 LEU A N 1
ATOM 1403 C CA . LEU A 1 180 ? -4.035 -15.266 0.193 1 97.12 180 LEU A CA 1
ATOM 1404 C C . LEU A 1 180 ? -3.008 -16.312 -0.236 1 97.12 180 LEU A C 1
ATOM 1406 O O . LEU A 1 180 ? -1.926 -15.961 -0.71 1 97.12 180 LEU A O 1
ATOM 1410 N N . PRO A 1 181 ? -3.281 -17.625 -0.111 1 95.5 181 PRO A N 1
ATOM 1411 C CA . PRO A 1 181 ? -2.26 -18.594 -0.529 1 95.5 181 PRO A CA 1
ATOM 1412 C C . PRO A 1 181 ? -1.934 -18.484 -2.018 1 95.5 181 PRO A C 1
ATOM 1414 O O . PRO A 1 181 ? -0.779 -18.672 -2.414 1 95.5 181 PRO A O 1
ATOM 1417 N N . LEU A 1 182 ? -2.906 -18.203 -2.885 1 96 182 LEU A N 1
ATOM 1418 C CA . LEU A 1 182 ? -2.67 -18.047 -4.316 1 96 182 LEU A CA 1
ATOM 1419 C C . LEU A 1 182 ? -1.825 -16.812 -4.605 1 96 182 LEU A C 1
ATOM 1421 O O . LEU A 1 182 ? -0.917 -16.859 -5.438 1 96 182 LEU A O 1
ATOM 1425 N N . ASP A 1 183 ? -2.109 -15.727 -3.863 1 97.88 183 ASP A N 1
ATOM 1426 C CA . ASP A 1 183 ? -1.356 -14.492 -4.031 1 97.88 183 ASP A CA 1
ATOM 1427 C C . ASP A 1 183 ? 0.09 -14.656 -3.57 1 97.88 183 ASP A C 1
ATOM 1429 O O . ASP A 1 183 ? 1.021 -14.234 -4.262 1 97.88 183 ASP A O 1
ATOM 1433 N N . VAL A 1 184 ? 0.238 -15.273 -2.404 1 97.69 184 VAL A N 1
ATOM 1434 C CA . VAL A 1 184 ? 1.582 -15.508 -1.884 1 97.69 184 VAL A CA 1
ATOM 1435 C C . VAL A 1 184 ? 2.385 -16.344 -2.879 1 97.69 184 VAL A C 1
ATOM 1437 O O . VAL A 1 184 ? 3.551 -16.047 -3.15 1 97.69 184 VAL A O 1
ATOM 1440 N N . PHE A 1 185 ? 1.756 -17.375 -3.43 1 96.75 185 PHE A N 1
ATOM 1441 C CA . PHE A 1 185 ? 2.422 -18.203 -4.426 1 96.75 185 PHE A CA 1
ATOM 1442 C C . PHE A 1 185 ? 2.852 -17.375 -5.625 1 96.75 185 PHE A C 1
ATOM 1444 O O . PHE A 1 185 ? 4.031 -17.359 -5.984 1 96.75 185 PHE A O 1
ATOM 1451 N N . ALA A 1 186 ? 1.935 -16.656 -6.207 1 98.19 186 ALA A N 1
ATOM 1452 C CA . ALA A 1 186 ? 2.203 -15.922 -7.438 1 98.19 186 ALA A CA 1
ATOM 1453 C C . ALA A 1 186 ? 3.258 -14.844 -7.207 1 98.19 186 ALA A C 1
ATOM 1455 O O . ALA A 1 186 ? 4.207 -14.719 -7.984 1 98.19 186 ALA A O 1
ATOM 1456 N N . PHE A 1 187 ? 3.141 -14.094 -6.121 1 98.88 187 PHE A N 1
ATOM 1457 C CA . PHE A 1 187 ? 4.004 -12.93 -5.926 1 98.88 187 PHE A CA 1
ATOM 1458 C C . PHE A 1 187 ? 5.402 -13.367 -5.496 1 98.88 187 PHE A C 1
ATOM 1460 O O . PHE A 1 187 ? 6.395 -12.727 -5.848 1 98.88 187 PHE A O 1
ATOM 1467 N N . THR A 1 188 ? 5.512 -14.469 -4.73 1 98.69 188 THR A N 1
ATOM 1468 C CA . THR A 1 188 ? 6.844 -14.969 -4.406 1 98.69 188 THR A CA 1
ATOM 1469 C C . THR A 1 188 ? 7.508 -15.578 -5.637 1 98.69 188 THR A C 1
ATOM 1471 O O . THR A 1 188 ? 8.727 -15.531 -5.781 1 98.69 188 THR A O 1
ATOM 1474 N N . MET A 1 189 ? 6.715 -16.172 -6.551 1 98.69 189 MET A N 1
ATOM 1475 C CA . MET A 1 189 ? 7.258 -16.609 -7.832 1 98.69 189 MET A CA 1
ATOM 1476 C C . MET A 1 189 ? 7.801 -15.422 -8.625 1 98.69 189 MET A C 1
ATOM 1478 O O . MET A 1 189 ? 8.883 -15.5 -9.211 1 98.69 189 MET A O 1
ATOM 1482 N N . LEU A 1 190 ? 7.078 -14.312 -8.641 1 98.88 190 LEU A N 1
ATOM 1483 C CA . LEU A 1 190 ? 7.531 -13.117 -9.344 1 98.88 190 LEU A CA 1
ATOM 1484 C C . LEU A 1 190 ? 8.766 -12.531 -8.672 1 98.88 190 LEU A C 1
ATOM 1486 O O . LEU A 1 190 ? 9.656 -12.008 -9.344 1 98.88 190 LEU A O 1
ATOM 1490 N N . GLN A 1 191 ? 8.773 -12.586 -7.336 1 98.88 191 GLN A N 1
ATOM 1491 C CA . GLN A 1 191 ? 9.961 -12.164 -6.59 1 98.88 191 GLN A CA 1
ATOM 1492 C C . GLN A 1 191 ? 11.195 -12.93 -7.043 1 98.88 191 GLN A C 1
ATOM 1494 O O . GLN A 1 191 ? 12.242 -12.328 -7.316 1 98.88 191 GLN A O 1
ATOM 1499 N N . GLU A 1 192 ? 11.039 -14.211 -7.117 1 98.81 192 GLU A N 1
ATOM 1500 C CA . GLU A 1 192 ? 12.172 -15.055 -7.508 1 98.81 192 GLU A CA 1
ATOM 1501 C C . GLU A 1 192 ? 12.547 -14.82 -8.969 1 98.81 192 GLU A C 1
ATOM 1503 O O . GLU A 1 192 ? 13.727 -14.844 -9.32 1 98.81 192 GLU A O 1
ATOM 1508 N N . LEU A 1 193 ? 11.539 -14.664 -9.812 1 98.81 193 LEU A N 1
ATOM 1509 C CA . LEU A 1 193 ? 11.789 -14.352 -11.219 1 98.81 193 LEU A CA 1
ATOM 1510 C C . LEU A 1 193 ? 12.641 -13.094 -11.352 1 98.81 193 LEU A C 1
ATOM 1512 O O . LEU A 1 193 ? 13.641 -13.086 -12.07 1 98.81 193 LEU A O 1
ATOM 1516 N N . MET A 1 194 ? 12.289 -12.039 -10.625 1 98.81 194 MET A N 1
ATOM 1517 C CA . MET A 1 194 ? 13.031 -10.781 -10.633 1 98.81 194 MET A CA 1
ATOM 1518 C C . MET A 1 194 ? 14.438 -10.969 -10.078 1 98.81 194 MET A C 1
ATOM 1520 O O . MET A 1 194 ? 15.406 -10.461 -10.648 1 98.81 194 MET A O 1
ATOM 1524 N N . ALA A 1 195 ? 14.531 -11.664 -8.969 1 98.75 195 ALA A N 1
ATOM 1525 C CA . ALA A 1 195 ? 15.836 -11.938 -8.367 1 98.75 195 ALA A CA 1
ATOM 1526 C C . ALA A 1 195 ? 16.766 -12.648 -9.352 1 98.75 195 ALA A C 1
ATOM 1528 O O . ALA A 1 195 ? 17.938 -12.32 -9.461 1 98.75 195 ALA A O 1
ATOM 1529 N N . GLY A 1 196 ? 16.203 -13.609 -10.07 1 98.38 196 GLY A N 1
ATOM 1530 C CA . GLY A 1 196 ? 16.969 -14.352 -11.062 1 98.38 196 GLY A CA 1
ATOM 1531 C C . GLY A 1 196 ? 17.484 -13.484 -12.203 1 98.38 196 GLY A C 1
ATOM 1532 O O . GLY A 1 196 ? 18.578 -13.703 -12.711 1 98.38 196 GLY A O 1
ATOM 1533 N 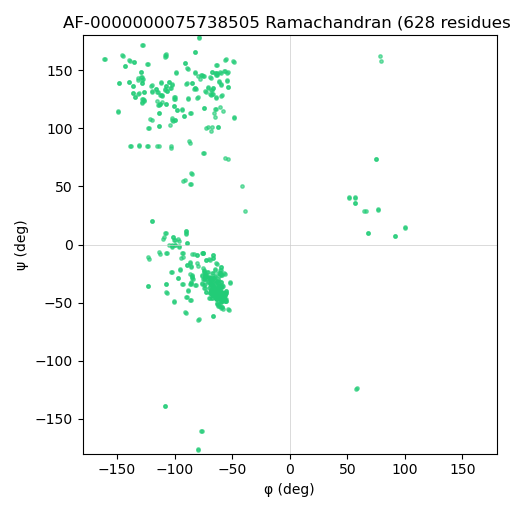N . GLU A 1 197 ? 16.641 -12.539 -12.633 1 98.38 197 GLU A N 1
ATOM 1534 C CA . GLU A 1 197 ? 17.047 -11.609 -13.68 1 98.38 197 GLU A CA 1
ATOM 1535 C C . GLU A 1 197 ? 18.188 -10.711 -13.203 1 98.38 197 GLU A C 1
ATOM 1537 O O . GLU A 1 197 ? 19.031 -10.305 -14 1 98.38 197 GLU A O 1
ATOM 1542 N N . LEU A 1 198 ? 18.219 -10.367 -11.906 1 98.12 198 LEU A N 1
ATOM 1543 C CA . LEU A 1 198 ? 19.203 -9.469 -11.328 1 98.12 198 LEU A CA 1
ATOM 1544 C C . LEU A 1 198 ? 20.453 -10.242 -10.922 1 98.12 198 LEU A C 1
ATOM 1546 O O . LEU A 1 198 ? 21.484 -9.641 -10.617 1 98.12 198 LEU A O 1
ATOM 1550 N N . GLY A 1 199 ? 20.359 -11.578 -10.852 1 97.81 199 GLY A N 1
ATOM 1551 C CA . GLY A 1 199 ? 21.484 -12.414 -10.461 1 97.81 199 GLY A CA 1
ATOM 1552 C C . GLY A 1 199 ? 21.75 -12.391 -8.969 1 97.81 199 GLY A C 1
ATOM 1553 O O . GLY A 1 199 ? 22.906 -12.461 -8.547 1 97.81 199 GLY A O 1
ATOM 1554 N N . ILE A 1 200 ? 20.75 -12.203 -8.172 1 98.19 200 ILE A N 1
ATOM 1555 C CA . ILE A 1 200 ? 20.922 -12.148 -6.723 1 98.19 200 ILE A CA 1
ATOM 1556 C C . ILE A 1 200 ? 19.938 -13.117 -6.047 1 98.19 200 ILE A C 1
ATOM 1558 O O . ILE A 1 200 ? 19.094 -13.711 -6.711 1 98.19 200 ILE A O 1
ATOM 1562 N N . GLY A 1 201 ? 20.047 -13.336 -4.727 1 97.69 201 GLY A N 1
ATOM 1563 C CA . GLY A 1 201 ? 19.188 -14.25 -3.982 1 97.69 201 GLY A CA 1
ATOM 1564 C C . GLY A 1 201 ? 17.859 -13.633 -3.59 1 97.69 201 GLY A C 1
ATOM 1565 O O . GLY A 1 201 ? 17.672 -12.422 -3.688 1 97.69 201 GLY A O 1
ATOM 1566 N N . ILE A 1 202 ? 16.969 -14.477 -3.197 1 97.81 202 ILE A N 1
ATOM 1567 C CA . ILE A 1 202 ? 15.664 -14.039 -2.717 1 97.81 202 ILE A CA 1
ATOM 1568 C C . ILE A 1 202 ? 15.758 -13.68 -1.236 1 97.81 202 ILE A C 1
ATOM 1570 O O . ILE A 1 202 ? 16.484 -14.32 -0.476 1 97.81 202 ILE A O 1
ATOM 1574 N N . GLY A 1 203 ? 15.125 -12.633 -0.83 1 97.38 203 GLY A N 1
ATOM 1575 C CA . GLY A 1 203 ? 15.039 -12.211 0.56 1 97.38 203 GLY A CA 1
ATOM 1576 C C . GLY A 1 203 ? 13.664 -12.422 1.165 1 97.38 203 GLY A C 1
ATOM 1577 O O . GLY A 1 203 ? 13.023 -13.438 0.916 1 97.38 203 GLY A O 1
ATOM 1578 N N . ARG A 1 204 ? 13.227 -11.477 1.926 1 95.56 204 ARG A N 1
ATOM 1579 C CA . ARG A 1 204 ? 11.969 -11.555 2.662 1 95.56 204 ARG A CA 1
ATOM 1580 C C . ARG A 1 204 ? 10.789 -11.188 1.771 1 95.56 204 ARG A C 1
ATOM 1582 O O . ARG A 1 204 ? 10.93 -10.391 0.84 1 95.56 204 ARG A O 1
ATOM 1589 N N . TYR A 1 205 ? 9.711 -11.836 2.098 1 98.5 205 TYR A N 1
ATOM 1590 C CA . TYR A 1 205 ? 8.43 -11.484 1.5 1 98.5 205 TYR A CA 1
ATOM 1591 C C . TYR A 1 205 ? 7.469 -10.93 2.547 1 98.5 205 TYR A C 1
ATOM 1593 O O . TYR A 1 205 ? 7.156 -11.609 3.531 1 98.5 205 TYR A O 1
ATOM 1601 N N . ILE A 1 206 ? 7.062 -9.711 2.312 1 98.44 206 ILE A N 1
ATOM 1602 C CA . ILE A 1 206 ? 6.129 -9.047 3.217 1 98.44 206 ILE A CA 1
ATOM 1603 C C . ILE A 1 206 ? 4.809 -8.789 2.496 1 98.44 206 ILE A C 1
ATOM 1605 O O . ILE A 1 206 ? 4.801 -8.297 1.366 1 98.44 206 ILE A O 1
ATOM 1609 N N . HIS A 1 207 ? 3.721 -9.133 3.092 1 98.38 207 HIS A N 1
ATOM 1610 C CA . HIS A 1 207 ? 2.361 -9.031 2.572 1 98.38 207 HIS A CA 1
ATOM 1611 C C . HIS A 1 207 ? 1.482 -8.188 3.49 1 98.38 207 HIS A C 1
ATOM 1613 O O . HIS A 1 207 ? 0.977 -8.68 4.5 1 98.38 207 HIS A O 1
ATOM 1619 N N . SER A 1 208 ? 1.262 -6.898 3.131 1 98 208 SER A N 1
ATOM 1620 C CA . SER A 1 208 ? 0.497 -5.957 3.941 1 98 208 SER A CA 1
ATOM 1621 C C . SER A 1 208 ? -0.927 -5.805 3.418 1 98 208 SER A C 1
ATOM 1623 O O . SER A 1 208 ? -1.131 -5.406 2.268 1 98 208 SER A O 1
ATOM 1625 N N . VAL A 1 209 ? -1.898 -6.031 4.309 1 98.31 209 VAL A N 1
ATOM 1626 C CA . VAL A 1 209 ? -3.273 -6.129 3.832 1 98.31 209 VAL A CA 1
ATOM 1627 C C . VAL A 1 209 ? -4.16 -5.16 4.605 1 98.31 209 VAL A C 1
ATOM 1629 O O . VAL A 1 209 ? -4.113 -5.113 5.84 1 98.31 209 VAL A O 1
ATOM 1632 N N . GLY A 1 210 ? -4.969 -4.379 3.844 1 98 210 GLY A N 1
ATOM 1633 C CA . GLY A 1 210 ? -5.973 -3.541 4.48 1 98 210 GLY A CA 1
ATOM 1634 C C . GLY A 1 210 ? -7.078 -4.336 5.148 1 98 210 GLY A C 1
ATOM 1635 O O . GLY A 1 210 ? -7.191 -4.344 6.375 1 98 210 GLY A O 1
ATOM 1636 N N . SER A 1 211 ? -7.789 -5.078 4.41 1 97.56 211 SER A N 1
ATOM 1637 C CA . SER A 1 211 ? -8.836 -5.965 4.914 1 97.56 211 SER A CA 1
ATOM 1638 C C . SER A 1 211 ? -8.477 -7.43 4.695 1 97.56 211 SER A C 1
ATOM 1640 O O . SER A 1 211 ? -8.531 -7.93 3.57 1 97.56 211 SER A O 1
ATOM 1642 N N . LEU A 1 212 ? -8.031 -8.094 5.711 1 98.25 212 LEU A N 1
ATOM 1643 C CA . LEU A 1 212 ? -7.852 -9.547 5.695 1 98.25 212 LEU A CA 1
ATOM 1644 C C . LEU A 1 212 ? -9.086 -10.25 6.246 1 98.25 212 LEU A C 1
ATOM 1646 O O . LEU A 1 212 ? -9.438 -10.078 7.414 1 98.25 212 LEU A O 1
ATOM 1650 N N . HIS A 1 213 ? -9.727 -11.039 5.355 1 98 213 HIS A N 1
ATOM 1651 C CA . HIS A 1 213 ? -11.039 -11.523 5.785 1 98 213 HIS A CA 1
ATOM 1652 C C . HIS A 1 213 ? -11.242 -12.977 5.391 1 98 213 HIS A C 1
ATOM 1654 O O . HIS A 1 213 ? -10.523 -1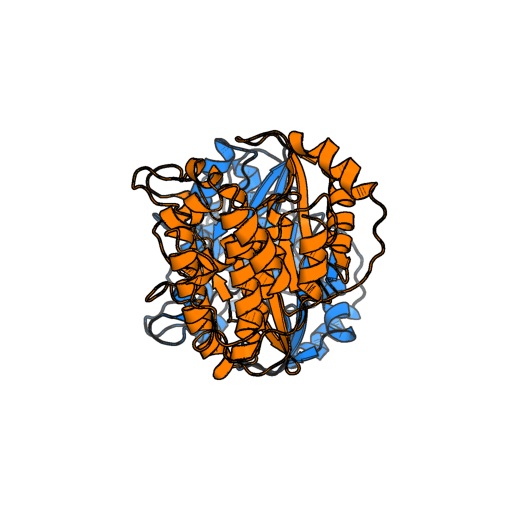3.5 4.535 1 98 213 HIS A O 1
ATOM 1660 N N . ILE A 1 214 ? -12.109 -13.586 6.059 1 97.06 214 ILE A N 1
ATOM 1661 C CA . ILE A 1 214 ? -12.641 -14.898 5.703 1 97.06 214 ILE A CA 1
ATOM 1662 C C . ILE A 1 214 ? -14.148 -14.812 5.496 1 97.06 214 ILE A C 1
ATOM 1664 O O . ILE A 1 214 ? -14.844 -14.109 6.234 1 97.06 214 ILE A O 1
ATOM 1668 N N . TYR A 1 215 ? -14.562 -15.453 4.461 1 96 215 TYR A N 1
ATOM 1669 C CA . TYR A 1 215 ? -16 -15.555 4.266 1 96 215 TYR A CA 1
ATOM 1670 C C . TYR A 1 215 ? -16.625 -16.562 5.234 1 96 215 TYR A C 1
ATOM 1672 O O . TYR A 1 215 ? -16.031 -17.609 5.504 1 96 215 TYR A O 1
ATOM 1680 N N . GLU A 1 216 ? -17.797 -16.234 5.633 1 93.94 216 GLU A N 1
ATOM 1681 C CA . GLU A 1 216 ? -18.469 -17.094 6.609 1 93.94 216 GLU A CA 1
ATOM 1682 C C . GLU A 1 216 ? -18.703 -18.5 6.055 1 93.94 216 GLU A C 1
ATOM 1684 O O . GLU A 1 216 ? -18.656 -19.484 6.797 1 93.94 216 GLU A O 1
ATOM 1689 N N . TYR A 1 217 ? -18.875 -18.625 4.762 1 93.81 217 TYR A N 1
ATOM 1690 C CA . TYR A 1 217 ? -19.156 -19.938 4.168 1 93.81 217 TYR A CA 1
ATOM 1691 C C . TYR A 1 217 ? -17.891 -20.781 4.098 1 93.81 217 TYR A C 1
ATOM 1693 O O . TYR A 1 217 ? -17.953 -21.969 3.791 1 93.81 217 TYR A O 1
ATOM 1701 N N . ASN A 1 218 ? -16.734 -20.234 4.418 1 93.62 218 ASN A N 1
ATOM 1702 C CA . ASN A 1 218 ? -15.484 -20.984 4.453 1 93.62 218 ASN A CA 1
ATOM 1703 C C . ASN A 1 218 ? -15.102 -21.375 5.879 1 93.62 218 ASN A C 1
ATOM 1705 O O . ASN A 1 218 ? -14.047 -21.969 6.105 1 93.62 218 ASN A O 1
ATOM 1709 N N . LYS A 1 219 ? -15.922 -21.094 6.84 1 92.25 219 LYS A N 1
ATOM 1710 C CA . LYS A 1 219 ? -15.617 -21.266 8.258 1 92.25 219 LYS A CA 1
ATOM 1711 C C . LYS A 1 219 ? -15.273 -22.719 8.57 1 92.25 219 LYS A C 1
ATOM 1713 O O . LYS A 1 219 ? -14.273 -23 9.227 1 92.25 219 LYS A O 1
ATOM 1718 N N . GLU A 1 220 ? -16.047 -23.641 8.117 1 92.19 220 GLU A N 1
ATOM 1719 C CA . GLU A 1 220 ? -15.844 -25.047 8.414 1 92.19 220 GLU A CA 1
ATOM 1720 C C . GLU A 1 220 ? -14.547 -25.562 7.789 1 92.19 220 GLU A C 1
ATOM 1722 O O . GLU A 1 220 ? -13.812 -26.328 8.414 1 92.19 220 GLU A O 1
ATOM 1727 N N . ALA A 1 221 ? -14.336 -25.172 6.57 1 90.75 221 ALA A N 1
ATOM 1728 C CA . ALA A 1 221 ? -13.109 -25.578 5.891 1 90.75 221 ALA A CA 1
ATOM 1729 C C . ALA A 1 221 ? -11.875 -25.094 6.656 1 90.75 221 ALA A C 1
ATOM 1731 O O . ALA A 1 221 ? -10.867 -25.797 6.719 1 90.75 221 ALA A O 1
ATOM 1732 N N . ILE A 1 222 ? -11.953 -23.969 7.258 1 91.81 222 ILE A N 1
ATOM 1733 C CA . ILE A 1 222 ? -10.844 -23.391 8 1 91.81 222 ILE A CA 1
ATOM 1734 C C . ILE A 1 222 ? -10.633 -24.156 9.305 1 91.81 222 ILE A C 1
ATOM 1736 O O . ILE A 1 222 ? -9.492 -24.422 9.695 1 91.81 222 ILE A O 1
ATOM 1740 N N . ILE A 1 223 ? -11.711 -24.5 9.953 1 91.19 223 ILE A N 1
ATOM 1741 C CA . ILE A 1 223 ? -11.617 -25.297 11.164 1 91.19 223 ILE A CA 1
ATOM 1742 C C . ILE A 1 223 ? -10.914 -26.625 10.859 1 91.19 223 ILE A C 1
ATOM 1744 O O . ILE A 1 223 ? -10.031 -27.047 11.602 1 91.19 223 ILE A O 1
ATOM 1748 N N . ASP A 1 224 ? -11.266 -27.203 9.758 1 89.25 224 ASP A N 1
ATOM 1749 C CA . ASP A 1 224 ? -10.641 -28.453 9.328 1 89.25 224 ASP A CA 1
ATOM 1750 C C . ASP A 1 224 ? -9.148 -28.266 9.07 1 89.25 224 ASP A C 1
ATOM 1752 O O . ASP A 1 224 ? -8.336 -29.109 9.453 1 89.25 224 ASP A O 1
ATOM 1756 N N . PHE A 1 225 ? -8.828 -27.203 8.43 1 88.06 225 PHE A N 1
ATOM 1757 C CA . PHE A 1 225 ? -7.434 -26.906 8.141 1 88.06 225 PHE A CA 1
ATOM 1758 C C . PHE A 1 225 ? -6.637 -26.75 9.438 1 88.06 225 PHE A C 1
ATOM 1760 O O . PHE A 1 225 ? -5.535 -27.297 9.555 1 88.06 225 PHE A O 1
ATOM 1767 N N . LEU A 1 226 ? -7.188 -26.062 10.398 1 89.56 226 LEU A N 1
ATOM 1768 C CA . LEU A 1 226 ? -6.496 -25.797 11.656 1 89.56 226 LEU A CA 1
ATOM 1769 C C . LEU A 1 226 ? -6.379 -27.062 12.492 1 89.56 226 LEU A C 1
ATOM 1771 O O . LEU A 1 226 ? -5.457 -27.203 13.297 1 89.56 226 LEU A O 1
ATOM 1775 N N . ALA A 1 227 ? -7.273 -27.984 12.234 1 87.75 227 ALA A N 1
ATOM 1776 C CA . ALA A 1 227 ? -7.281 -29.219 12.992 1 87.75 227 ALA A CA 1
ATOM 1777 C C . ALA A 1 227 ? -6.312 -30.234 12.398 1 87.75 227 ALA A C 1
ATOM 1779 O O . ALA A 1 227 ? -5.871 -31.156 13.086 1 87.75 227 ALA A O 1
ATOM 1780 N N . GLU A 1 228 ? -6.156 -30.016 11.125 1 81.25 228 GLU A N 1
ATOM 1781 C CA . GLU A 1 228 ? -5.277 -30.969 10.445 1 81.25 228 GLU A CA 1
ATOM 1782 C C . GLU A 1 228 ? -3.842 -30.844 10.953 1 81.25 228 GLU A C 1
ATOM 1784 O O . GLU A 1 228 ? -3.318 -29.734 11.094 1 81.25 228 GLU A O 1
ATOM 1789 N N . GLY A 1 229 ? -3.312 -31.859 11.641 1 64.44 229 GLY A N 1
ATOM 1790 C CA . GLY A 1 229 ? -1.9 -31.891 11.984 1 64.44 229 GLY A CA 1
ATOM 1791 C C . GLY A 1 229 ? -0.989 -31.875 10.773 1 64.44 229 GLY A C 1
ATOM 1792 O O . GLY A 1 229 ? -1.4 -32.25 9.672 1 64.44 229 GLY A O 1
ATOM 1793 N N . TRP A 1 230 ? -0.202 -30.875 10.688 1 61.06 230 TRP A N 1
ATOM 1794 C CA . TRP A 1 230 ? 0.723 -30.984 9.562 1 61.06 230 TRP A CA 1
ATOM 1795 C C . TRP A 1 230 ? 2.15 -31.203 10.055 1 61.06 230 TRP A C 1
ATOM 1797 O O . TRP A 1 230 ? 2.504 -30.797 11.164 1 61.06 230 TRP A O 1
ATOM 1807 N N . GLN A 1 231 ? 2.65 -32.25 9.586 1 54.78 231 GLN A N 1
ATOM 1808 C CA . GLN A 1 231 ? 4.086 -32.406 9.781 1 54.78 231 GLN A CA 1
ATOM 1809 C C . GLN A 1 231 ? 4.863 -31.297 9.078 1 54.78 231 GLN A C 1
ATOM 1811 O O . GLN A 1 231 ? 4.605 -31 7.914 1 54.78 231 GLN A O 1
ATOM 1816 N N . SER A 1 232 ? 5.309 -30.312 9.82 1 52.88 232 SER A N 1
ATOM 1817 C CA . SER A 1 232 ? 6.09 -29.141 9.414 1 52.88 232 SER A CA 1
ATOM 1818 C C . SER A 1 232 ? 7.129 -29.516 8.359 1 52.88 232 SER A C 1
ATOM 1820 O O . SER A 1 232 ? 8.305 -29.703 8.68 1 52.88 232 SER A O 1
ATOM 1822 N N . THR A 1 233 ? 6.977 -30.484 7.523 1 56.53 233 THR A N 1
ATOM 1823 C CA . THR A 1 233 ? 8.219 -30.516 6.758 1 56.53 233 THR A CA 1
ATOM 1824 C C . THR A 1 233 ? 8.352 -29.281 5.879 1 56.53 233 THR A C 1
ATOM 1826 O O . THR A 1 233 ? 7.445 -28.969 5.098 1 56.53 233 THR A O 1
ATOM 1829 N N . ASP A 1 234 ? 9.133 -28.234 6.383 1 67.44 234 ASP A N 1
ATOM 1830 C CA . ASP A 1 234 ? 9.586 -27.047 5.668 1 67.44 234 ASP A CA 1
ATOM 1831 C C . ASP A 1 234 ? 10.312 -27.422 4.379 1 67.44 234 ASP A C 1
ATOM 1833 O O . ASP A 1 234 ? 11.523 -27.625 4.375 1 67.44 234 ASP A O 1
ATOM 1837 N N . THR A 1 235 ? 9.531 -27.891 3.291 1 79.44 235 THR A N 1
ATOM 1838 C CA . THR A 1 235 ? 10.211 -28.203 2.035 1 79.44 235 THR A CA 1
ATOM 1839 C C . THR A 1 235 ? 10.016 -27.078 1.025 1 79.44 235 THR A C 1
ATOM 1841 O O . THR A 1 235 ? 8.922 -26.906 0.474 1 79.44 235 THR A O 1
ATOM 1844 N N . PRO A 1 236 ? 11.039 -26.359 0.835 1 90.62 236 PRO A N 1
ATOM 1845 C CA . PRO A 1 236 ? 10.969 -25.281 -0.161 1 90.62 236 PRO A CA 1
ATOM 1846 C C . PRO A 1 236 ? 10.867 -25.812 -1.59 1 90.62 236 PRO A C 1
ATOM 1848 O O . PRO A 1 236 ? 11.383 -26.891 -1.892 1 90.62 236 PRO A O 1
ATOM 1851 N N . MET A 1 237 ? 10.117 -25.156 -2.447 1 92.69 237 MET A N 1
ATOM 1852 C CA . MET A 1 237 ? 10.211 -25.406 -3.883 1 92.69 237 MET A CA 1
ATOM 1853 C C . MET A 1 237 ? 11.656 -25.266 -4.363 1 92.69 237 MET A C 1
ATOM 1855 O O . MET A 1 237 ? 12.438 -24.516 -3.785 1 92.69 237 MET A O 1
ATOM 1859 N N . PRO A 1 238 ? 12.016 -26.062 -5.395 1 92.88 238 PRO A N 1
ATOM 1860 C CA . PRO A 1 238 ? 13.359 -25.891 -5.945 1 92.88 238 PRO A CA 1
ATOM 1861 C C . PRO A 1 238 ? 13.633 -24.453 -6.402 1 92.88 238 PRO A C 1
ATOM 1863 O O . PRO A 1 238 ? 12.695 -23.688 -6.648 1 92.88 238 PRO A O 1
ATOM 1866 N N . ALA A 1 239 ? 14.891 -24.156 -6.488 1 95.75 239 ALA A N 1
ATOM 1867 C CA . ALA A 1 239 ? 15.273 -22.828 -6.945 1 95.75 239 ALA A CA 1
ATOM 1868 C C . ALA A 1 239 ? 14.914 -22.625 -8.414 1 95.75 239 ALA A C 1
ATOM 1870 O O . ALA A 1 239 ? 15.141 -23.516 -9.242 1 95.75 239 ALA A O 1
ATOM 1871 N N . MET A 1 240 ? 14.32 -21.531 -8.703 1 97.62 240 MET A N 1
ATOM 1872 C CA . MET A 1 240 ? 14.047 -21.141 -10.086 1 97.62 240 MET A CA 1
ATOM 1873 C C . MET A 1 240 ? 15.344 -20.859 -10.836 1 97.62 240 MET A C 1
ATOM 1875 O O . MET A 1 240 ? 16.25 -20.234 -10.289 1 97.62 240 MET A O 1
ATOM 1879 N N . PRO A 1 241 ? 15.453 -21.391 -12.062 1 97.12 241 PRO A N 1
ATOM 1880 C CA . PRO A 1 241 ? 16.672 -21.062 -12.812 1 97.12 241 PRO A CA 1
ATOM 1881 C C . PRO A 1 241 ? 16.781 -19.578 -13.156 1 97.12 241 PRO A C 1
ATOM 1883 O O . PRO A 1 241 ? 15.766 -18.938 -13.445 1 97.12 241 PRO A O 1
ATOM 1886 N N . ALA A 1 242 ? 18.016 -19.047 -13.211 1 95.69 242 ALA A N 1
ATOM 1887 C CA . ALA A 1 242 ? 18.266 -17.641 -13.516 1 95.69 242 ALA A CA 1
ATOM 1888 C C . ALA A 1 242 ? 17.797 -17.297 -14.922 1 95.69 242 ALA A C 1
ATOM 1890 O O . ALA A 1 242 ? 17.688 -18.172 -15.781 1 95.69 242 ALA A O 1
ATOM 1891 N N . GLN A 1 243 ? 17.469 -16.031 -15.156 1 95.75 243 GLN A N 1
ATOM 1892 C CA . GLN A 1 243 ? 17.109 -15.461 -16.438 1 95.75 243 GLN A CA 1
ATOM 1893 C C . GLN A 1 243 ? 15.93 -16.203 -17.062 1 95.75 243 GLN A C 1
ATOM 1895 O O . GLN A 1 243 ? 15.938 -16.5 -18.266 1 95.75 243 GLN A O 1
ATOM 1900 N N . SER A 1 244 ? 14.977 -16.562 -16.25 1 97.44 244 SER A N 1
ATOM 1901 C CA . SER A 1 244 ? 13.82 -17.328 -16.688 1 97.44 244 SER A CA 1
ATOM 1902 C C . SER A 1 244 ? 12.875 -16.484 -17.531 1 97.44 244 SER A C 1
ATOM 1904 O O . SER A 1 244 ? 12.148 -17.016 -18.375 1 97.44 244 SER A O 1
ATOM 1906 N N . LEU A 1 245 ? 12.859 -15.188 -17.328 1 97.06 245 LEU A N 1
ATOM 1907 C CA . LEU A 1 245 ? 11.883 -14.312 -17.953 1 97.06 245 LEU A CA 1
ATOM 1908 C C . LEU A 1 245 ? 11.922 -14.453 -19.469 1 97.06 245 LEU A C 1
ATOM 1910 O O . LEU A 1 245 ? 10.875 -14.586 -20.109 1 97.06 245 LEU A O 1
ATOM 1914 N N . THR A 1 246 ? 13.117 -14.5 -20.047 1 94.5 246 THR A N 1
ATOM 1915 C CA . THR A 1 246 ? 13.242 -14.539 -21.5 1 94.5 246 THR A CA 1
ATOM 1916 C C . THR A 1 246 ? 13.562 -15.953 -21.969 1 94.5 246 THR A C 1
ATOM 1918 O O . THR A 1 246 ? 13.203 -16.328 -23.094 1 94.5 246 THR A O 1
ATOM 1921 N N . ARG A 1 247 ? 14.156 -16.797 -21.094 1 95.94 247 ARG A N 1
ATOM 1922 C CA . ARG A 1 247 ? 14.672 -18.094 -21.547 1 95.94 247 ARG A CA 1
ATOM 1923 C C . ARG A 1 247 ? 13.633 -19.188 -21.359 1 95.94 247 ARG A C 1
ATOM 1925 O O . ARG A 1 247 ? 13.57 -20.141 -22.141 1 95.94 247 ARG A O 1
ATOM 1932 N N . HIS A 1 248 ? 12.828 -19.078 -20.312 1 97.88 248 HIS A N 1
ATOM 1933 C CA . HIS A 1 248 ? 12.039 -20.234 -19.953 1 97.88 248 HIS A CA 1
ATOM 1934 C C . HIS A 1 248 ? 10.547 -19.906 -19.938 1 97.88 248 HIS A C 1
ATOM 1936 O O . HIS A 1 248 ? 9.727 -20.734 -20.328 1 97.88 248 HIS A O 1
ATOM 1942 N N . VAL A 1 249 ? 10.156 -18.672 -19.516 1 98.38 249 VAL A N 1
ATOM 1943 C CA . VAL A 1 249 ? 8.758 -18.297 -19.375 1 98.38 249 VAL A CA 1
ATOM 1944 C C . VAL A 1 249 ? 8.055 -18.438 -20.734 1 98.38 249 VAL A C 1
ATOM 1946 O O . VAL A 1 249 ? 6.949 -18.984 -20.812 1 98.38 249 VAL A O 1
ATOM 1949 N N . PRO A 1 250 ? 8.688 -18.031 -21.859 1 98.25 250 PRO A N 1
ATOM 1950 C CA . PRO A 1 250 ? 8.016 -18.203 -23.156 1 98.25 250 PRO A CA 1
ATOM 1951 C C . PRO A 1 250 ? 7.746 -19.672 -23.484 1 98.25 250 PRO A C 1
ATOM 1953 O O . PRO A 1 250 ? 6.691 -20 -24.031 1 98.25 250 PRO A O 1
ATOM 1956 N N . GLN A 1 251 ? 8.648 -20.578 -23.172 1 98.56 251 GLN A N 1
ATOM 1957 C CA . GLN A 1 251 ? 8.438 -22 -23.375 1 98.56 251 GLN A CA 1
ATOM 1958 C C . GLN A 1 251 ? 7.289 -22.516 -22.516 1 98.56 251 GLN A C 1
ATOM 1960 O O . GLN A 1 251 ? 6.465 -23.312 -22.984 1 98.56 251 GLN A O 1
ATOM 1965 N N . PHE A 1 252 ? 7.277 -22.047 -21.328 1 98.56 252 PHE A N 1
ATOM 1966 C CA . PHE A 1 252 ? 6.219 -22.438 -20.406 1 98.56 252 PHE A CA 1
ATOM 1967 C C . PHE A 1 252 ? 4.855 -22.016 -20.938 1 98.56 252 PHE A C 1
ATOM 1969 O O . PHE A 1 252 ? 3.906 -22.797 -20.922 1 98.56 252 PHE A O 1
ATOM 1976 N N . LEU A 1 253 ? 4.75 -20.797 -21.406 1 98.56 253 LEU A N 1
ATOM 1977 C CA . LEU A 1 253 ? 3.49 -20.266 -21.922 1 98.56 253 LEU A CA 1
ATOM 1978 C C . LEU A 1 253 ? 3.084 -21 -23.203 1 98.56 253 LEU A C 1
ATOM 1980 O O . LEU A 1 253 ? 1.896 -21.219 -23.453 1 98.56 253 LEU A O 1
ATOM 1984 N N . ALA A 1 254 ? 4.051 -21.359 -24 1 98.44 254 ALA A N 1
ATOM 1985 C CA . ALA A 1 254 ? 3.756 -22.141 -25.188 1 98.44 254 ALA A CA 1
ATOM 1986 C C . ALA A 1 254 ? 3.195 -23.516 -24.812 1 98.44 254 ALA A C 1
ATOM 1988 O O . ALA A 1 254 ? 2.246 -24 -25.438 1 98.44 254 ALA A O 1
ATOM 1989 N N . SER A 1 255 ? 3.791 -24.141 -23.812 1 98.5 255 SER A N 1
ATOM 1990 C CA . SER A 1 255 ? 3.275 -25.422 -23.312 1 98.5 255 SER A CA 1
ATOM 1991 C C . SER A 1 255 ? 1.847 -25.266 -22.797 1 98.5 255 SER A C 1
ATOM 1993 O O . SER A 1 255 ? 0.993 -26.109 -23.078 1 98.5 255 SER A O 1
ATOM 1995 N N . GLU A 1 256 ? 1.647 -24.219 -22.031 1 98.12 256 GLU A N 1
ATOM 1996 C CA . GLU A 1 256 ? 0.312 -23.969 -21.5 1 98.12 256 GLU A CA 1
ATOM 1997 C C . GLU A 1 256 ? -0.716 -23.859 -22.625 1 98.12 256 GLU A C 1
ATOM 1999 O O . GLU A 1 256 ? -1.809 -24.422 -22.531 1 98.12 256 GLU A O 1
ATOM 2004 N N . LEU A 1 257 ? -0.38 -23.156 -23.688 1 98.12 257 LEU A N 1
ATOM 2005 C CA . LEU A 1 257 ? -1.286 -23 -24.812 1 98.12 257 LEU A CA 1
ATOM 2006 C C . LEU A 1 257 ? -1.59 -24.344 -25.453 1 98.12 257 LEU A C 1
ATOM 2008 O O . LEU A 1 257 ? -2.738 -24.625 -25.812 1 98.12 257 LEU A O 1
ATOM 2012 N N . GLN A 1 258 ? -0.577 -25.188 -25.656 1 98.12 258 GLN A N 1
ATOM 2013 C CA . GLN A 1 258 ? -0.779 -26.516 -26.219 1 98.12 258 GLN A CA 1
ATOM 2014 C C . GLN A 1 258 ? -1.711 -27.344 -25.344 1 98.12 258 GLN A C 1
ATOM 2016 O O . GLN A 1 258 ? -2.613 -28.016 -25.859 1 98.12 258 GLN A O 1
ATOM 2021 N N . ILE A 1 259 ? -1.501 -27.281 -24.062 1 97.44 259 ILE A N 1
ATOM 2022 C CA . ILE A 1 259 ? -2.303 -28.047 -23.125 1 97.44 259 ILE A CA 1
ATOM 2023 C C . ILE A 1 259 ? -3.76 -27.594 -23.188 1 97.44 259 ILE A C 1
ATOM 2025 O O . ILE A 1 259 ? -4.668 -28.422 -23.328 1 97.44 259 ILE A O 1
ATOM 2029 N N . ARG A 1 260 ? -3.959 -26.297 -23.094 1 95.44 260 ARG A N 1
ATOM 2030 C CA . ARG A 1 260 ? -5.309 -25.75 -23.125 1 95.44 260 ARG A CA 1
ATOM 2031 C C . ARG A 1 260 ? -6 -26.047 -24.453 1 95.44 260 ARG A C 1
ATOM 2033 O O . ARG A 1 260 ? -7.227 -26.156 -24.5 1 95.44 260 ARG A O 1
ATOM 2040 N N . SER A 1 261 ? -5.184 -26.25 -25.5 1 95.81 261 SER A N 1
ATOM 2041 C CA . SER A 1 261 ? -5.727 -26.531 -26.828 1 95.81 261 SER A CA 1
ATOM 2042 C C . SER A 1 261 ? -6.023 -28.016 -27 1 95.81 261 SER A C 1
ATOM 2044 O O . SER A 1 261 ? -6.457 -28.438 -28.062 1 95.81 261 SER A O 1
ATOM 2046 N N . GLY A 1 262 ? -5.621 -28.844 -26.062 1 93.75 262 GLY A N 1
ATOM 2047 C CA . GLY A 1 262 ? -5.996 -30.25 -26.094 1 93.75 262 GLY A CA 1
ATOM 2048 C C . GLY A 1 262 ? -4.895 -31.141 -26.625 1 93.75 262 GLY A C 1
ATOM 2049 O O . GLY A 1 262 ? -5.137 -32.312 -26.922 1 93.75 262 GLY A O 1
ATOM 2050 N N . THR A 1 263 ? -3.719 -30.688 -26.719 1 95.25 263 THR A N 1
ATOM 2051 C CA . THR A 1 263 ? -2.598 -31.5 -27.172 1 95.25 263 THR A CA 1
ATOM 2052 C C . THR A 1 263 ? -2.332 -32.656 -26.188 1 95.25 263 THR A C 1
ATOM 2054 O O . THR A 1 263 ? -2.156 -32.406 -24.984 1 95.25 263 THR A O 1
ATOM 2057 N N . PRO A 1 264 ? -2.299 -33.875 -26.672 1 94.06 264 PRO A N 1
ATOM 2058 C CA . PRO A 1 264 ? -1.961 -35 -25.781 1 94.06 264 PRO A CA 1
ATOM 2059 C C . PRO A 1 264 ? -0.571 -34.844 -25.172 1 94.06 264 PRO A C 1
ATOM 2061 O O . PRO A 1 264 ? 0.34 -34.312 -25.812 1 94.06 264 PRO A O 1
ATOM 2064 N N . PHE A 1 265 ? -0.431 -35.312 -24 1 95.19 265 PHE A N 1
ATOM 2065 C CA . PHE A 1 265 ? 0.816 -35.156 -23.25 1 95.19 265 PHE A CA 1
ATOM 2066 C C . PHE A 1 265 ? 1.993 -35.719 -24.062 1 95.19 265 PHE A C 1
ATOM 2068 O O . PHE A 1 265 ? 3.082 -35.125 -24.047 1 95.19 265 PHE A O 1
ATOM 2075 N N . ALA A 1 266 ? 1.806 -36.812 -24.719 1 94.56 266 ALA A N 1
ATOM 2076 C CA . ALA A 1 266 ? 2.863 -37.469 -25.5 1 94.56 266 ALA A CA 1
ATOM 2077 C C . ALA A 1 266 ? 3.383 -36.531 -26.594 1 94.56 266 ALA A C 1
ATOM 2079 O O . ALA A 1 266 ? 4.527 -36.656 -27.031 1 94.56 266 ALA A O 1
ATOM 2080 N N . ASP A 1 267 ? 2.604 -35.625 -27.047 1 96.06 267 ASP A N 1
ATOM 2081 C CA . ASP A 1 267 ? 2.949 -34.719 -28.141 1 96.06 267 ASP A CA 1
ATOM 2082 C C . ASP A 1 267 ? 3.326 -33.344 -27.641 1 96.06 267 ASP A C 1
ATOM 2084 O O . ASP A 1 267 ? 3.646 -32.438 -28.422 1 96.06 267 ASP A O 1
ATOM 2088 N N . LEU A 1 268 ? 3.281 -33.156 -26.344 1 96.31 268 LEU A N 1
ATOM 2089 C CA . LEU A 1 268 ? 3.516 -31.844 -25.734 1 96.31 268 LEU A CA 1
ATOM 2090 C C . LEU A 1 268 ? 4.996 -31.469 -25.781 1 96.31 268 LEU A C 1
ATOM 2092 O O . LEU A 1 268 ? 5.859 -32.312 -25.516 1 96.31 268 LEU A O 1
ATOM 2096 N N . THR A 1 269 ? 5.309 -30.25 -26.219 1 97.56 269 THR A N 1
ATOM 2097 C CA . THR A 1 269 ? 6.66 -29.719 -26.094 1 97.56 269 THR A CA 1
ATOM 2098 C C . THR A 1 269 ? 6.848 -29.047 -24.734 1 97.56 269 THR A C 1
ATOM 2100 O O . THR A 1 269 ? 6.281 -27.984 -24.484 1 97.56 269 THR A O 1
ATOM 2103 N N . LEU A 1 270 ? 7.645 -29.578 -23.906 1 96.75 270 LEU A N 1
ATOM 2104 C CA . LEU A 1 270 ? 7.887 -29.047 -22.578 1 96.75 270 LEU A CA 1
ATOM 2105 C C . LEU A 1 270 ? 9.047 -28.062 -22.578 1 96.75 270 LEU A C 1
ATOM 2107 O O . LEU A 1 270 ? 9.906 -28.109 -23.469 1 96.75 270 LEU A O 1
ATOM 2111 N N . PRO A 1 271 ? 9.039 -27.156 -21.547 1 97.12 271 PRO A N 1
ATOM 2112 C CA . PRO A 1 271 ? 10.211 -26.297 -21.391 1 97.12 271 PRO A CA 1
ATOM 2113 C C . PRO A 1 271 ? 11.508 -27.094 -21.25 1 97.12 271 PRO A C 1
ATOM 2115 O O . PRO A 1 271 ? 11.508 -28.188 -20.688 1 97.12 271 PRO A O 1
ATOM 2118 N N . SER A 1 272 ? 12.602 -26.5 -21.719 1 95.5 272 SER A N 1
ATOM 2119 C CA . SER A 1 272 ? 13.898 -27.172 -21.656 1 95.5 272 SER A CA 1
ATOM 2120 C C . SER A 1 272 ? 14.391 -27.312 -20.219 1 95.5 272 SER A C 1
ATOM 2122 O O . SER A 1 272 ? 15.062 -28.281 -19.875 1 95.5 272 SER A O 1
ATOM 2124 N N . ASP A 1 273 ? 14.078 -26.359 -19.406 1 95.88 273 ASP A N 1
ATOM 2125 C CA . ASP A 1 273 ? 14.508 -26.391 -18.016 1 95.88 273 ASP A CA 1
ATOM 2126 C C . ASP A 1 273 ? 13.57 -27.266 -17.172 1 95.88 273 ASP A C 1
ATOM 2128 O O . ASP A 1 273 ? 12.352 -27.109 -17.234 1 95.88 273 ASP A O 1
ATOM 2132 N N . PRO A 1 274 ? 14.117 -28.141 -16.312 1 94.44 274 PRO A N 1
ATOM 2133 C CA . PRO A 1 274 ? 13.289 -29.078 -15.555 1 94.44 274 PRO A CA 1
ATOM 2134 C C . PRO A 1 274 ? 12.336 -28.375 -14.594 1 94.44 274 PRO A C 1
ATOM 2136 O O . PRO A 1 274 ? 11.234 -28.875 -14.336 1 94.44 274 PRO A O 1
ATOM 2139 N N . TYR A 1 275 ? 12.742 -27.234 -14.07 1 95.75 275 TYR A N 1
ATOM 2140 C CA . TYR A 1 275 ? 11.883 -26.484 -13.164 1 95.75 275 TYR A CA 1
ATOM 2141 C C . TYR A 1 275 ? 10.594 -26.047 -13.867 1 95.75 275 TYR A C 1
ATOM 2143 O O . TYR A 1 275 ? 9.492 -26.312 -13.375 1 95.75 275 TYR A O 1
ATOM 2151 N N . TRP A 1 276 ? 10.664 -25.422 -14.945 1 97.19 276 TRP A N 1
ATOM 2152 C CA . TRP A 1 276 ? 9.523 -24.906 -15.703 1 97.19 276 TRP A CA 1
ATOM 2153 C C . TRP A 1 276 ? 8.781 -26.047 -16.406 1 97.19 276 TRP A C 1
ATOM 2155 O O . TRP A 1 276 ? 7.574 -25.953 -16.641 1 97.19 276 TRP A O 1
ATOM 2165 N N . ALA A 1 277 ? 9.523 -27.109 -16.75 1 96.12 277 ALA A N 1
ATOM 2166 C CA . ALA A 1 277 ? 8.867 -28.297 -17.297 1 96.12 277 ALA A CA 1
ATOM 2167 C C . ALA A 1 277 ? 7.918 -28.922 -16.266 1 96.12 277 ALA A C 1
ATOM 2169 O O . ALA A 1 277 ? 6.82 -29.359 -16.625 1 96.12 277 ALA A O 1
ATOM 2170 N N . ASP A 1 278 ? 8.359 -28.922 -15.062 1 94.5 278 ASP A N 1
ATOM 2171 C CA . ASP A 1 278 ? 7.516 -29.5 -14.016 1 94.5 278 ASP A CA 1
ATOM 2172 C C . ASP A 1 278 ? 6.262 -28.672 -13.797 1 94.5 278 ASP A C 1
ATOM 2174 O O . ASP A 1 278 ? 5.188 -29.203 -13.523 1 94.5 278 ASP A O 1
ATOM 2178 N N . LEU A 1 279 ? 6.363 -27.359 -13.883 1 95.38 279 LEU A N 1
ATOM 2179 C CA . LEU A 1 279 ? 5.176 -26.516 -13.797 1 95.38 279 LEU A CA 1
ATOM 2180 C C . LEU A 1 279 ? 4.211 -26.812 -14.938 1 95.38 279 LEU A C 1
ATOM 2182 O O . LEU A 1 279 ? 2.998 -26.891 -14.719 1 95.38 279 LEU A O 1
ATOM 2186 N N . ALA A 1 280 ? 4.762 -26.984 -16.109 1 96.31 280 ALA A N 1
ATOM 2187 C CA . ALA A 1 280 ? 3.932 -27.344 -17.25 1 96.31 280 ALA A CA 1
ATOM 2188 C C . ALA A 1 280 ? 3.279 -28.719 -17.047 1 96.31 280 ALA A C 1
ATOM 2190 O O . ALA A 1 280 ? 2.111 -28.906 -17.391 1 96.31 280 ALA A O 1
ATOM 2191 N N . ARG A 1 281 ? 4.035 -29.656 -16.531 1 94.56 281 ARG A N 1
ATOM 2192 C CA . ARG A 1 281 ? 3.502 -30.984 -16.266 1 94.56 281 ARG A CA 1
ATOM 2193 C C . ARG A 1 281 ? 2.338 -30.922 -15.281 1 94.56 281 ARG A C 1
ATOM 2195 O O . ARG A 1 281 ? 1.374 -31.672 -15.398 1 94.56 281 ARG A O 1
ATOM 2202 N N . MET A 1 282 ? 2.465 -30.031 -14.344 1 92.38 282 MET A N 1
ATOM 2203 C CA . MET A 1 282 ? 1.374 -29.875 -13.391 1 92.38 282 MET A CA 1
ATOM 2204 C C . MET A 1 282 ? 0.101 -29.406 -14.086 1 92.38 282 MET A C 1
ATOM 2206 O O . MET A 1 282 ? -0.997 -29.844 -13.75 1 92.38 282 MET A O 1
ATOM 2210 N N . LEU A 1 283 ? 0.223 -28.5 -15.023 1 94.88 283 LEU A N 1
ATOM 2211 C CA . LEU A 1 283 ? -0.934 -28.062 -15.805 1 94.88 283 LEU A CA 1
ATOM 2212 C C . LEU A 1 283 ? -1.471 -29.203 -16.656 1 94.88 283 LEU A C 1
ATOM 2214 O O . LEU A 1 283 ? -2.686 -29.391 -16.781 1 94.88 283 LEU A O 1
ATOM 2218 N N . ALA A 1 284 ? -0.515 -29.922 -17.266 1 94.88 284 ALA A N 1
ATOM 2219 C CA . ALA A 1 284 ? -0.914 -31.062 -18.078 1 94.88 284 ALA A CA 1
ATOM 2220 C C . ALA A 1 284 ? -1.684 -32.094 -17.25 1 94.88 284 ALA A C 1
ATOM 2222 O O . ALA A 1 284 ? -2.646 -32.688 -17.734 1 94.88 284 ALA A O 1
ATOM 2223 N N . LEU A 1 285 ? -1.212 -32.312 -16.078 1 91.69 285 LEU A N 1
ATOM 2224 C CA . LEU A 1 285 ? -1.884 -33.219 -15.164 1 91.69 285 LEU A CA 1
ATOM 2225 C C . LEU A 1 285 ? -3.318 -32.781 -14.898 1 91.69 285 LEU A C 1
ATOM 2227 O O . LEU A 1 285 ? -4.238 -33.594 -14.914 1 91.69 285 LEU A O 1
ATOM 2231 N N . ASP A 1 286 ? -3.455 -31.5 -14.633 1 90.81 286 ASP A N 1
ATOM 2232 C CA . ASP A 1 286 ? -4.785 -30.953 -14.391 1 90.81 286 ASP A CA 1
ATOM 2233 C C . ASP A 1 286 ? -5.691 -31.141 -15.602 1 90.81 286 ASP A C 1
ATOM 2235 O O . ASP A 1 286 ? -6.855 -31.516 -15.461 1 90.81 286 ASP A O 1
ATOM 2239 N N . SER A 1 287 ? -5.184 -30.875 -16.766 1 92.69 287 SER A N 1
ATOM 2240 C CA . SER A 1 287 ? -5.938 -31.031 -18 1 92.69 287 SER A CA 1
ATOM 2241 C C . SER A 1 287 ? -6.316 -32.5 -18.234 1 92.69 287 SER A C 1
ATOM 2243 O O . SER A 1 287 ? -7.457 -32.781 -18.594 1 92.69 287 SER A O 1
ATOM 2245 N N . ALA A 1 288 ? -5.379 -33.406 -18.078 1 92.75 288 ALA A N 1
ATOM 2246 C CA . ALA A 1 288 ? -5.617 -34.844 -18.266 1 92.75 288 ALA A CA 1
ATOM 2247 C C . ALA A 1 288 ? -6.688 -35.344 -17.297 1 92.75 288 ALA A C 1
ATOM 2249 O O . ALA A 1 288 ? -7.531 -36.188 -17.672 1 92.75 288 ALA A O 1
ATOM 2250 N N . ARG A 1 289 ? -6.617 -34.875 -16.125 1 89.38 289 ARG A N 1
ATOM 2251 C CA . ARG A 1 289 ? -7.609 -35.25 -15.117 1 89.38 289 ARG A CA 1
ATOM 2252 C C . ARG A 1 289 ? -9 -34.75 -15.508 1 89.38 289 ARG A C 1
ATOM 2254 O O . ARG A 1 289 ? -9.984 -35.5 -15.367 1 89.38 289 ARG A O 1
ATOM 2261 N N . GLY A 1 290 ? -9.023 -33.5 -15.938 1 88.12 290 GLY A N 1
ATOM 2262 C CA . GLY A 1 290 ? -10.297 -32.969 -16.375 1 88.12 290 GLY A CA 1
ATOM 2263 C C . GLY A 1 290 ? -10.922 -33.719 -17.516 1 88.12 290 GLY A C 1
ATOM 2264 O O . GLY A 1 290 ? -12.148 -33.844 -17.578 1 88.12 290 GLY A O 1
ATOM 2265 N N . ARG A 1 291 ? -10.172 -34.375 -18.312 1 90.88 291 ARG A N 1
ATOM 2266 C CA . ARG A 1 291 ? -10.648 -35.156 -19.453 1 90.88 291 ARG A CA 1
ATOM 2267 C C . ARG A 1 291 ? -10.805 -36.625 -19.109 1 90.88 291 ARG A C 1
ATOM 2269 O O . ARG A 1 291 ? -11.125 -37.438 -19.969 1 90.88 291 ARG A O 1
ATOM 2276 N N . LYS A 1 292 ? -10.5 -37.062 -17.922 1 92.5 292 LYS A N 1
ATOM 2277 C CA . LYS A 1 292 ? -10.531 -38.469 -17.438 1 92.5 292 LYS A CA 1
ATOM 2278 C C . LYS A 1 292 ? -9.672 -39.375 -18.297 1 92.5 292 LYS A C 1
ATOM 2280 O O . LYS A 1 292 ? -10.055 -40.5 -18.594 1 92.5 292 LYS A O 1
ATOM 2285 N N . ALA A 1 293 ? -8.492 -38.688 -18.75 1 92.12 293 ALA A N 1
ATOM 2286 C CA . ALA A 1 293 ? -7.512 -39.469 -19.516 1 92.12 293 ALA A CA 1
ATOM 2287 C C . ALA A 1 293 ? -6.523 -40.156 -18.594 1 92.12 293 ALA A C 1
ATOM 2289 O O . ALA A 1 293 ? -5.406 -39.688 -18.391 1 92.12 293 ALA A O 1
ATOM 2290 N N . HIS A 1 294 ? -6.789 -41.312 -18.156 1 92 294 HIS A N 1
ATOM 2291 C CA . HIS A 1 294 ? -6.059 -42.031 -17.109 1 92 294 HIS A CA 1
ATOM 2292 C C . HIS A 1 294 ? -4.645 -42.375 -17.562 1 92 294 HIS A C 1
ATOM 2294 O O . HIS A 1 294 ? -3.701 -42.312 -16.766 1 92 294 HIS A O 1
ATOM 2300 N N . ASP A 1 295 ? -4.559 -42.719 -18.766 1 92.62 295 ASP A N 1
ATOM 2301 C CA . ASP A 1 295 ? -3.232 -43.062 -19.281 1 92.62 295 ASP A CA 1
ATOM 2302 C C . ASP A 1 295 ? -2.324 -41.812 -19.297 1 92.62 295 ASP A C 1
ATOM 2304 O O . ASP A 1 295 ? -1.138 -41.906 -18.969 1 92.62 295 ASP A O 1
ATOM 2308 N N . GLU A 1 296 ? -2.846 -40.688 -19.688 1 91.94 296 GLU A N 1
ATOM 2309 C CA . GLU A 1 296 ? -2.078 -39.469 -19.688 1 91.94 296 GLU A CA 1
ATOM 2310 C C . GLU A 1 296 ? -1.716 -39.031 -18.266 1 91.94 296 GLU A C 1
ATOM 2312 O O . GLU A 1 296 ? -0.618 -38.531 -18.031 1 91.94 296 GLU A O 1
ATOM 2317 N N . VAL A 1 297 ? -2.641 -39.219 -17.359 1 91.81 297 VAL A N 1
ATOM 2318 C CA . VAL A 1 297 ? -2.381 -38.906 -15.953 1 91.81 297 VAL A CA 1
ATOM 2319 C C . VAL A 1 297 ? -1.174 -39.688 -15.461 1 91.81 297 VAL A C 1
ATOM 2321 O O . VAL A 1 297 ? -0.252 -39.125 -14.867 1 91.81 297 VAL A O 1
ATOM 2324 N N . ALA A 1 298 ? -1.177 -40.938 -15.773 1 91.88 298 ALA A N 1
ATOM 2325 C CA . ALA A 1 298 ? -0.078 -41.812 -15.352 1 91.88 298 ALA A CA 1
ATOM 2326 C C . ALA A 1 298 ? 1.235 -41.375 -16 1 91.88 298 ALA A C 1
ATOM 2328 O O . ALA A 1 298 ? 2.279 -41.344 -15.344 1 91.88 298 ALA A O 1
ATOM 2329 N N . ALA A 1 299 ? 1.176 -41.094 -17.203 1 92.81 299 ALA A N 1
ATOM 2330 C CA . ALA A 1 299 ? 2.367 -40.688 -17.953 1 92.81 299 ALA A CA 1
ATOM 2331 C C . ALA A 1 299 ? 2.965 -39.406 -17.391 1 92.81 299 ALA A C 1
ATOM 2333 O O . ALA A 1 299 ? 4.188 -39.281 -17.281 1 92.81 299 ALA A O 1
ATOM 2334 N N . VAL A 1 300 ? 2.084 -38.406 -17.109 1 91.44 300 VAL A N 1
ATOM 2335 C CA . VAL A 1 300 ? 2.551 -37.156 -16.562 1 91.44 300 VAL A CA 1
ATOM 2336 C C . VAL A 1 300 ? 3.209 -37.375 -15.195 1 91.44 300 VAL A C 1
ATOM 2338 O O . VAL A 1 300 ? 4.297 -36.875 -14.93 1 91.44 300 VAL A O 1
ATOM 2341 N N . LYS A 1 301 ? 2.6 -38.125 -14.344 1 88.44 301 LYS A N 1
ATOM 2342 C CA . LYS A 1 301 ? 3.109 -38.406 -13 1 88.44 301 LYS A CA 1
ATOM 2343 C C . LYS A 1 301 ? 4.48 -39.062 -13.062 1 88.44 301 LYS A C 1
ATOM 2345 O O . LYS A 1 301 ? 5.355 -38.781 -12.242 1 88.44 301 LYS A O 1
ATOM 2350 N N . GLU A 1 302 ? 4.688 -39.844 -13.969 1 88.5 302 GLU A N 1
ATOM 2351 C CA . GLU A 1 302 ? 5.957 -40.562 -14.117 1 88.5 302 GLU A CA 1
ATOM 2352 C C . GLU A 1 302 ? 7.051 -39.625 -14.641 1 88.5 302 GLU A C 1
ATOM 2354 O O . GLU A 1 302 ? 8.234 -39.906 -14.453 1 88.5 302 GLU A O 1
ATOM 2359 N N . SER A 1 303 ? 6.613 -38.625 -15.227 1 88.31 303 SER A N 1
ATOM 2360 C CA . SER A 1 303 ? 7.578 -37.75 -15.898 1 88.31 303 SER A CA 1
ATOM 2361 C C . SER A 1 303 ? 8.023 -36.625 -15 1 88.31 303 SER A C 1
ATOM 2363 O O . SER A 1 303 ? 8.961 -35.875 -15.328 1 88.31 303 SER A O 1
ATOM 2365 N N . ILE A 1 304 ? 7.371 -36.438 -13.891 1 84 304 ILE A N 1
ATOM 2366 C CA . ILE A 1 304 ? 7.734 -35.312 -13.016 1 84 304 ILE A CA 1
ATOM 2367 C C . ILE A 1 304 ? 9.125 -35.562 -12.43 1 84 304 ILE A C 1
ATOM 2369 O O . ILE A 1 304 ? 9.406 -36.656 -11.906 1 84 304 ILE A O 1
ATOM 2373 N N . ALA A 1 305 ? 10 -34.656 -12.508 1 76.12 305 ALA A N 1
ATOM 2374 C CA . ALA A 1 305 ? 11.414 -34.781 -12.156 1 76.12 305 ALA A CA 1
ATOM 2375 C C . ALA A 1 305 ? 11.656 -34.438 -10.695 1 76.12 305 ALA A C 1
ATOM 2377 O O . ALA A 1 305 ? 12.398 -35.125 -9.992 1 76.12 305 ALA A O 1
ATOM 2378 N N . ALA A 1 306 ? 11.031 -33.312 -10.266 1 76.25 306 ALA A N 1
ATOM 2379 C CA . ALA A 1 306 ? 11.344 -32.812 -8.938 1 76.25 306 ALA A CA 1
ATOM 2380 C C . ALA A 1 306 ? 10.602 -33.594 -7.859 1 76.25 306 ALA A C 1
ATOM 2382 O O . ALA A 1 306 ? 9.375 -33.719 -7.914 1 76.25 306 ALA A O 1
ATOM 2383 N N . PRO A 1 307 ? 11.367 -34.062 -6.938 1 76.12 307 PRO A N 1
ATOM 2384 C CA . PRO A 1 307 ? 10.727 -34.75 -5.816 1 76.12 307 PRO A CA 1
ATOM 2385 C C . PRO A 1 307 ? 9.695 -33.875 -5.094 1 76.12 307 PRO A C 1
ATOM 2387 O O . PRO A 1 307 ? 8.727 -34.406 -4.539 1 76.12 307 PRO A O 1
ATOM 2390 N N . PHE A 1 308 ? 9.891 -32.656 -5.227 1 80.19 308 PHE A N 1
ATOM 2391 C CA . PHE A 1 308 ? 8.992 -31.703 -4.566 1 80.19 308 PHE A CA 1
ATOM 2392 C C . PHE A 1 308 ? 7.566 -31.875 -5.09 1 80.19 308 PHE A C 1
ATOM 2394 O O . PHE A 1 308 ? 6.617 -31.969 -4.305 1 80.19 308 PHE A O 1
ATOM 2401 N N . PHE A 1 309 ? 7.434 -31.953 -6.344 1 79.81 309 PHE A N 1
ATOM 2402 C CA . PHE A 1 309 ? 6.098 -32 -6.93 1 79.81 309 PHE A CA 1
ATOM 2403 C C . PHE A 1 309 ? 5.523 -33.406 -6.836 1 79.81 309 PHE A C 1
ATOM 2405 O O . PHE A 1 309 ? 4.309 -33.594 -6.949 1 79.81 309 PHE A O 1
ATOM 2412 N N . SER A 1 310 ? 6.402 -34.344 -6.574 1 73.06 310 SER A N 1
ATOM 2413 C CA . SER A 1 310 ? 5.93 -35.719 -6.422 1 73.06 310 SER A CA 1
ATOM 2414 C C . SER A 1 310 ? 5.027 -35.844 -5.199 1 73.06 310 SER A C 1
ATOM 2416 O O . SER A 1 310 ? 4.09 -36.656 -5.203 1 73.06 310 SER A O 1
ATOM 2418 N N . GLU A 1 311 ? 5.297 -35.094 -4.273 1 71.56 311 GLU A N 1
ATOM 2419 C CA . GLU A 1 311 ? 4.484 -35.125 -3.062 1 71.56 311 GLU A CA 1
ATOM 2420 C C . GLU A 1 311 ? 3.08 -34.594 -3.318 1 71.56 311 GLU A C 1
ATOM 2422 O O . GLU A 1 311 ? 2.107 -35.094 -2.732 1 71.56 311 GLU A O 1
ATOM 2427 N N . PHE A 1 312 ? 3.008 -33.625 -4.176 1 70.88 312 PHE A N 1
ATOM 2428 C CA . PHE A 1 312 ? 1.717 -33.031 -4.5 1 70.88 312 PHE A CA 1
ATOM 2429 C C . PHE A 1 312 ? 0.918 -33.938 -5.426 1 70.88 312 PHE A C 1
ATOM 2431 O O . PHE A 1 312 ? -0.313 -33.906 -5.43 1 70.88 312 PHE A O 1
ATOM 2438 N N . LEU A 1 313 ? 1.652 -34.719 -6.188 1 66.88 313 LEU A N 1
ATOM 2439 C CA . LEU A 1 313 ? 1.025 -35.656 -7.125 1 66.88 313 LEU A CA 1
ATOM 2440 C C . LEU A 1 313 ? 0.416 -36.844 -6.391 1 66.88 313 LEU A C 1
ATOM 2442 O O . LEU A 1 313 ? -0.592 -37.406 -6.832 1 66.88 313 LEU A O 1
ATOM 2446 N N . ARG A 1 314 ? 1.055 -37.25 -5.434 1 61.62 314 ARG A N 1
ATOM 2447 C CA . ARG A 1 314 ? 0.593 -38.438 -4.707 1 61.62 314 ARG A CA 1
ATOM 2448 C C . ARG A 1 314 ? -0.701 -38.125 -3.953 1 61.62 314 ARG A C 1
ATOM 2450 O O . ARG A 1 314 ? -1.526 -39.031 -3.754 1 61.62 314 ARG A O 1
ATOM 2457 N N . ARG A 1 315 ? -0.812 -36.938 -3.598 1 59.22 315 ARG A N 1
ATOM 2458 C CA . ARG A 1 315 ? -1.973 -36.562 -2.795 1 59.22 315 ARG A CA 1
ATOM 2459 C C . ARG A 1 315 ? -3.17 -36.25 -3.682 1 59.22 315 ARG A C 1
ATOM 2461 O O . ARG A 1 315 ? -4.309 -36.219 -3.209 1 59.22 315 ARG A O 1
ATOM 2468 N N . ASP A 1 316 ? -2.904 -35.812 -4.844 1 53.69 316 ASP A N 1
ATOM 2469 C CA . ASP A 1 316 ? -4.008 -35.531 -5.75 1 53.69 316 ASP A CA 1
ATOM 2470 C C . ASP A 1 316 ? -4.574 -36.812 -6.363 1 53.69 316 ASP A C 1
ATOM 2472 O O . ASP A 1 316 ? -5.738 -36.844 -6.773 1 53.69 316 ASP A O 1
ATOM 2476 N N . MET B 1 1 ? 12.164 -9.656 10.461 1 68.75 1 MET B N 1
ATOM 2477 C CA . MET B 1 1 ? 10.789 -9.875 10.898 1 68.75 1 MET B CA 1
ATOM 2478 C C . MET B 1 1 ? 9.922 -8.664 10.586 1 68.75 1 MET B C 1
ATOM 2480 O O . MET B 1 1 ? 10.398 -7.527 10.594 1 68.75 1 MET B O 1
ATOM 2484 N N . ALA B 1 2 ? 8.688 -9.094 10.234 1 73.31 2 ALA B N 1
ATOM 2485 C CA . ALA B 1 2 ? 7.723 -8.008 10.094 1 73.31 2 ALA B CA 1
ATOM 2486 C C . ALA B 1 2 ? 7.578 -7.23 11.398 1 73.31 2 ALA B C 1
ATOM 2488 O O . ALA B 1 2 ? 7.453 -7.828 12.477 1 73.31 2 ALA B O 1
ATOM 2489 N N . LEU B 1 3 ? 7.703 -5.949 11.336 1 87.5 3 LEU B N 1
ATOM 2490 C CA . LEU B 1 3 ? 7.68 -5.098 12.523 1 87.5 3 LEU B CA 1
ATOM 2491 C C . LEU B 1 3 ? 6.391 -4.285 12.586 1 87.5 3 LEU B C 1
ATOM 2493 O O . LEU B 1 3 ? 5.922 -3.783 11.562 1 87.5 3 LEU B O 1
ATOM 2497 N N . ALA B 1 4 ? 5.84 -4.301 13.703 1 94.75 4 ALA B N 1
ATOM 2498 C CA . ALA B 1 4 ? 4.66 -3.479 13.953 1 94.75 4 ALA B CA 1
ATOM 2499 C C . ALA B 1 4 ? 4.758 -2.777 15.312 1 94.75 4 ALA B C 1
ATOM 2501 O O . ALA B 1 4 ? 5.203 -3.371 16.297 1 94.75 4 ALA B O 1
ATOM 2502 N N . PHE B 1 5 ? 4.406 -1.539 15.336 1 95.31 5 PHE B N 1
ATOM 2503 C CA . PHE B 1 5 ? 4.375 -0.741 16.562 1 95.31 5 PHE B CA 1
ATOM 2504 C C . PHE B 1 5 ? 3.02 -0.065 16.719 1 95.31 5 PHE B C 1
ATOM 2506 O O . PHE B 1 5 ? 2.398 0.349 15.742 1 95.31 5 PHE B O 1
ATOM 2513 N N . SER B 1 6 ? 2.57 0.005 17.906 1 95.88 6 SER B N 1
ATOM 2514 C CA . SER B 1 6 ? 1.329 0.695 18.25 1 95.88 6 SER B CA 1
ATOM 2515 C C . SER B 1 6 ? 1.521 1.628 19.438 1 95.88 6 SER B C 1
ATOM 2517 O O . SER B 1 6 ? 2.15 1.256 20.438 1 95.88 6 SER B O 1
ATOM 2519 N N . ALA B 1 7 ? 1.088 2.85 19.281 1 94.81 7 ALA B N 1
ATOM 2520 C CA . ALA B 1 7 ? 1.181 3.83 20.359 1 94.81 7 ALA B CA 1
ATOM 2521 C C . ALA B 1 7 ? -0.016 4.777 20.344 1 94.81 7 ALA B C 1
ATOM 2523 O O . ALA B 1 7 ? -0.708 4.898 19.344 1 94.81 7 ALA B O 1
ATOM 2524 N N . GLY B 1 8 ? -0.207 5.449 21.484 1 93.44 8 GLY B N 1
ATOM 2525 C CA . GLY B 1 8 ? -1.325 6.375 21.594 1 93.44 8 GLY B CA 1
ATOM 2526 C C . GLY B 1 8 ? -1.015 7.754 21.031 1 93.44 8 GLY B C 1
ATOM 2527 O O . GLY B 1 8 ? -1.913 8.461 20.578 1 93.44 8 GLY B O 1
ATOM 2528 N N . THR B 1 9 ? 0.245 8.164 21.078 1 93.06 9 THR B N 1
ATOM 2529 C CA . THR B 1 9 ? 0.629 9.5 20.641 1 93.06 9 THR B CA 1
ATOM 2530 C C . THR B 1 9 ? 1.695 9.422 19.547 1 93.06 9 THR B C 1
ATOM 2532 O O . THR B 1 9 ? 2.457 8.461 19.484 1 93.06 9 THR B O 1
ATOM 2535 N N . VAL B 1 10 ? 1.796 10.438 18.719 1 93.38 10 VAL B N 1
ATOM 2536 C CA . VAL B 1 10 ? 2.779 10.469 17.641 1 93.38 10 VAL B CA 1
ATOM 2537 C C . VAL B 1 10 ? 4.188 10.406 18.234 1 93.38 10 VAL B C 1
ATOM 2539 O O . VAL B 1 10 ? 5.074 9.766 17.672 1 93.38 10 VAL B O 1
ATOM 2542 N N . ASP B 1 11 ? 4.41 11.031 19.406 1 91.69 11 ASP B N 1
ATOM 2543 C CA . ASP B 1 11 ? 5.734 11.023 20.016 1 91.69 11 ASP B CA 1
ATOM 2544 C C . ASP B 1 11 ? 6.148 9.609 20.422 1 91.69 11 ASP B C 1
ATOM 2546 O O . ASP B 1 11 ? 7.293 9.211 20.219 1 91.69 11 ASP B O 1
ATOM 2550 N N . ASP B 1 12 ? 5.18 8.914 21.031 1 93.31 12 ASP B N 1
ATOM 2551 C CA . ASP B 1 12 ? 5.477 7.535 21.406 1 93.31 12 ASP B CA 1
ATOM 2552 C C . ASP B 1 12 ? 5.75 6.676 20.172 1 93.31 12 ASP B C 1
ATOM 2554 O O . ASP B 1 12 ? 6.625 5.809 20.203 1 93.31 12 ASP B O 1
ATOM 2558 N N . LEU B 1 13 ? 5.02 6.906 19.188 1 94.19 13 LEU B N 1
ATOM 2559 C CA . LEU B 1 13 ? 5.199 6.172 17.938 1 94.19 13 LEU B CA 1
ATOM 2560 C C . LEU B 1 13 ? 6.566 6.465 17.328 1 94.19 13 LEU B C 1
ATOM 2562 O O . LEU B 1 13 ? 7.246 5.555 16.859 1 94.19 13 LEU B O 1
ATOM 2566 N N . LEU B 1 14 ? 6.941 7.715 17.328 1 94.31 14 LEU B N 1
ATOM 2567 C CA . LEU B 1 14 ? 8.242 8.117 16.797 1 94.31 14 LEU B CA 1
ATOM 2568 C C . LEU B 1 14 ? 9.375 7.504 17.609 1 94.31 14 LEU B C 1
ATOM 2570 O O . LEU B 1 14 ? 10.383 7.078 17.047 1 94.31 14 LEU B O 1
ATOM 2574 N N . ARG B 1 15 ? 9.195 7.504 18.875 1 94 15 ARG B N 1
ATOM 2575 C CA . ARG B 1 15 ? 10.211 6.898 19.734 1 94 15 ARG B CA 1
ATOM 2576 C C . ARG B 1 15 ? 10.422 5.43 19.375 1 94 15 ARG B C 1
ATOM 2578 O O . ARG B 1 15 ? 11.562 4.961 19.297 1 94 15 ARG B O 1
ATOM 2585 N N . GLU B 1 16 ? 9.32 4.754 19.203 1 95 16 GLU B N 1
ATOM 2586 C CA . GLU B 1 16 ? 9.414 3.35 18.812 1 95 16 GLU B CA 1
ATOM 2587 C C . GLU B 1 16 ? 10.109 3.201 17.453 1 95 16 GLU B C 1
ATOM 2589 O O . GLU B 1 16 ? 10.992 2.357 17.297 1 95 16 GLU B O 1
ATOM 2594 N N . ALA B 1 17 ? 9.734 4.008 16.5 1 96.19 17 ALA B N 1
ATOM 2595 C CA . ALA B 1 17 ? 10.281 3.938 15.148 1 96.19 17 ALA B CA 1
ATOM 2596 C C . ALA B 1 17 ? 11.773 4.242 15.148 1 96.19 17 ALA B C 1
ATOM 2598 O O . ALA B 1 17 ? 12.562 3.498 14.562 1 96.19 17 ALA B O 1
ATOM 2599 N N . TYR B 1 18 ? 12.133 5.34 15.859 1 96.25 18 TYR B N 1
ATOM 2600 C CA . TYR B 1 18 ? 13.531 5.75 15.891 1 96.25 18 TYR B CA 1
ATOM 2601 C C . TYR B 1 18 ? 14.398 4.688 16.562 1 96.25 18 TYR B C 1
ATOM 2603 O O . TYR B 1 18 ? 15.469 4.348 16.047 1 96.25 18 TYR B O 1
ATOM 2611 N N . THR B 1 19 ? 13.922 4.207 17.656 1 96.25 19 THR B N 1
ATOM 2612 C CA . THR B 1 19 ? 14.672 3.189 18.391 1 96.25 19 THR B CA 1
ATOM 2613 C C . THR B 1 19 ? 14.867 1.944 17.531 1 96.25 19 THR B C 1
ATOM 2615 O O . THR B 1 19 ? 15.977 1.413 17.438 1 96.25 19 THR B O 1
ATOM 2618 N N . ALA B 1 20 ? 13.828 1.515 16.859 1 96.81 20 ALA B N 1
ATOM 2619 C CA . ALA B 1 20 ? 13.898 0.316 16.016 1 96.81 20 ALA B CA 1
ATOM 2620 C C . ALA B 1 20 ? 14.883 0.505 14.867 1 96.81 20 ALA B C 1
ATOM 2622 O O . ALA B 1 20 ? 15.68 -0.39 14.57 1 96.81 20 ALA B O 1
ATOM 2623 N N . ILE B 1 21 ? 14.836 1.648 14.188 1 97.31 21 ILE B N 1
ATOM 2624 C CA . ILE B 1 21 ? 15.719 1.907 13.055 1 97.31 21 ILE B CA 1
ATOM 2625 C C . ILE B 1 21 ? 17.172 1.935 13.531 1 97.31 21 ILE B C 1
ATOM 2627 O O . ILE B 1 21 ? 18.047 1.365 12.883 1 97.31 21 ILE B O 1
ATOM 2631 N N . ARG B 1 22 ? 17.391 2.588 14.641 1 95.81 22 ARG B N 1
ATOM 2632 C CA . ARG B 1 22 ? 18.75 2.715 15.156 1 95.81 22 ARG B CA 1
ATOM 2633 C C . ARG B 1 22 ? 19.328 1.352 15.531 1 95.81 22 ARG B C 1
ATOM 2635 O O . ARG B 1 22 ? 20.5 1.078 15.281 1 95.81 22 ARG B O 1
ATOM 2642 N N . GLU B 1 23 ? 18.531 0.52 16.094 1 95.56 23 GLU B N 1
ATOM 2643 C CA . GLU B 1 23 ? 19.016 -0.746 16.625 1 95.56 23 GLU B CA 1
ATOM 2644 C C . GLU B 1 23 ? 19.047 -1.829 15.562 1 95.56 23 GLU B C 1
ATOM 2646 O O . GLU B 1 23 ? 19.938 -2.682 15.562 1 95.56 23 GLU B O 1
ATOM 2651 N N . GLN B 1 24 ? 18.109 -1.793 14.641 1 95.56 24 GLN B N 1
ATOM 2652 C CA . GLN B 1 24 ? 17.938 -2.947 13.766 1 95.56 24 GLN B CA 1
ATOM 2653 C C . GLN B 1 24 ? 18.062 -2.549 12.297 1 95.56 24 GLN B C 1
ATOM 2655 O O . GLN B 1 24 ? 18.125 -3.412 11.422 1 95.56 24 GLN B O 1
ATOM 2660 N N . GLY B 1 25 ? 18.078 -1.283 11.984 1 96.12 25 GLY B N 1
ATOM 2661 C CA . GLY B 1 25 ? 18.109 -0.837 10.594 1 96.12 25 GLY B CA 1
ATOM 2662 C C . GLY B 1 25 ? 19.406 -1.165 9.891 1 96.12 25 GLY B C 1
ATOM 2663 O O . GLY B 1 25 ? 20.469 -1.166 10.508 1 96.12 25 GLY B O 1
ATOM 2664 N N . GLN B 1 26 ? 19.406 -1.409 8.609 1 95.62 26 GLN B N 1
ATOM 2665 C CA . GLN B 1 26 ? 20.594 -1.651 7.812 1 95.62 26 GLN B CA 1
ATOM 2666 C C . GLN B 1 26 ? 21.031 -0.389 7.07 1 95.62 26 GLN B C 1
ATOM 2668 O O . GLN B 1 26 ? 20.188 0.419 6.672 1 95.62 26 GLN B O 1
ATOM 2673 N N . PRO B 1 27 ? 22.328 -0.248 6.871 1 95.31 27 PRO B N 1
ATOM 2674 C CA . PRO B 1 27 ? 22.797 0.898 6.09 1 95.31 27 PRO B CA 1
ATOM 2675 C C . PRO B 1 27 ? 22.469 0.774 4.605 1 95.31 27 PRO B C 1
ATOM 2677 O O . PRO B 1 27 ? 22.547 -0.32 4.043 1 95.31 27 PRO B O 1
ATOM 2680 N N . VAL B 1 28 ? 22 1.796 4.004 1 93.94 28 VAL B N 1
ATOM 2681 C CA . VAL B 1 28 ? 21.703 1.88 2.576 1 93.94 28 VAL B CA 1
ATOM 2682 C C . VAL B 1 28 ? 22.297 3.168 2.006 1 93.94 28 VAL B C 1
ATOM 2684 O O . VAL B 1 28 ? 22.312 4.203 2.678 1 93.94 28 VAL B O 1
ATOM 2687 N N . LEU B 1 29 ? 22.812 3.043 0.794 1 87.56 29 LEU B N 1
ATOM 2688 C CA . LEU B 1 29 ? 23.359 4.219 0.122 1 87.56 29 LEU B CA 1
ATOM 2689 C C . LEU B 1 29 ? 22.531 4.574 -1.108 1 87.56 29 LEU B C 1
ATOM 2691 O O . LEU B 1 29 ? 22.891 4.227 -2.232 1 87.56 29 LEU B O 1
ATOM 2695 N N . PRO B 1 30 ? 21.5 5.297 -0.885 1 80.5 30 PRO B N 1
ATOM 2696 C CA . PRO B 1 30 ? 20.703 5.75 -2.035 1 80.5 30 PRO B CA 1
ATOM 2697 C C . PRO B 1 30 ? 21.328 6.957 -2.734 1 80.5 30 PRO B C 1
ATOM 2699 O O . PRO B 1 30 ? 22.469 7.34 -2.426 1 80.5 30 PRO B O 1
ATOM 2702 N N . THR B 1 31 ? 20.641 7.48 -3.742 1 70.81 31 THR B N 1
ATOM 2703 C CA . THR B 1 31 ? 21.141 8.586 -4.555 1 70.81 31 THR B CA 1
ATOM 2704 C C . THR B 1 31 ? 21.297 9.844 -3.705 1 70.81 31 THR B C 1
ATOM 2706 O O . THR B 1 31 ? 22.266 10.602 -3.883 1 70.81 31 THR B O 1
ATOM 2709 N N . ARG B 1 32 ? 20.422 10.109 -2.693 1 71.19 32 ARG B N 1
ATOM 2710 C CA . ARG B 1 32 ? 20.391 11.375 -1.966 1 71.19 32 ARG B CA 1
ATOM 2711 C C . ARG B 1 32 ? 21.484 11.422 -0.907 1 71.19 32 ARG B C 1
ATOM 2713 O O . ARG B 1 32 ? 22.328 12.328 -0.917 1 71.19 32 ARG B O 1
ATOM 2720 N N . ALA B 1 33 ? 21.391 10.516 0.134 1 85.12 33 ALA B N 1
ATOM 2721 C CA . ALA B 1 33 ? 22.328 10.445 1.256 1 85.12 33 ALA B CA 1
ATOM 2722 C C . ALA B 1 33 ? 22.25 9.094 1.957 1 85.12 33 ALA B C 1
ATOM 2724 O O . ALA B 1 33 ? 21.25 8.383 1.837 1 85.12 33 ALA B O 1
ATOM 2725 N N . PRO B 1 34 ? 23.281 8.773 2.678 1 93.81 34 PRO B N 1
ATOM 2726 C CA . PRO B 1 34 ? 23.25 7.5 3.404 1 93.81 34 PRO B CA 1
ATOM 2727 C C . PRO B 1 34 ? 22.125 7.434 4.43 1 93.81 34 PRO B C 1
ATOM 2729 O O . PRO B 1 34 ? 21.828 8.43 5.09 1 93.81 34 PRO B O 1
ATOM 2732 N N . THR B 1 35 ? 21.516 6.297 4.512 1 96.62 35 THR B N 1
ATOM 2733 C CA . THR B 1 35 ? 20.406 6.113 5.441 1 96.62 35 THR B CA 1
ATOM 2734 C C . THR B 1 35 ? 20.547 4.789 6.188 1 96.62 35 THR B C 1
ATOM 2736 O O . THR B 1 35 ? 21.328 3.928 5.797 1 96.62 35 THR B O 1
ATOM 2739 N N . ARG B 1 36 ? 19.922 4.723 7.309 1 96.75 36 ARG B N 1
ATOM 2740 C CA . ARG B 1 36 ? 19.562 3.469 7.957 1 96.75 36 ARG B CA 1
ATOM 2741 C C . ARG B 1 36 ? 18.078 3.156 7.758 1 96.75 36 ARG B C 1
ATOM 2743 O O . ARG B 1 36 ? 17.219 4.035 7.918 1 96.75 36 ARG B O 1
ATOM 2750 N N . GLU B 1 37 ? 17.797 1.862 7.461 1 96.69 37 GLU B N 1
ATOM 2751 C CA . GLU B 1 37 ? 16.469 1.58 6.934 1 96.69 37 GLU B CA 1
ATOM 2752 C C . GLU B 1 37 ? 15.898 0.296 7.531 1 96.69 37 GLU B C 1
ATOM 2754 O O . GLU B 1 37 ? 16.641 -0.65 7.801 1 96.69 37 GLU B O 1
ATOM 2759 N N . LEU B 1 38 ? 14.664 0.294 7.844 1 97.38 38 LEU B N 1
ATOM 2760 C CA . LEU B 1 38 ? 13.859 -0.906 8.047 1 97.38 38 LEU B CA 1
ATOM 2761 C C . LEU B 1 38 ? 12.891 -1.115 6.891 1 97.38 38 LEU B C 1
ATOM 2763 O O . LEU B 1 38 ? 12.258 -0.164 6.422 1 97.38 38 LEU B O 1
ATOM 2767 N N . ILE B 1 39 ? 12.781 -2.385 6.426 1 97 39 ILE B N 1
ATOM 2768 C CA . ILE B 1 39 ? 11.883 -2.719 5.328 1 97 39 ILE B CA 1
ATOM 2769 C C . ILE B 1 39 ? 10.602 -3.336 5.879 1 97 39 ILE B C 1
ATOM 2771 O O . ILE B 1 39 ? 10.648 -4.254 6.703 1 97 39 ILE B O 1
ATOM 2775 N N . GLY B 1 40 ? 9.492 -2.811 5.5 1 96.88 40 GLY B N 1
ATOM 2776 C CA . GLY B 1 40 ? 8.211 -3.385 5.867 1 96.88 40 GLY B CA 1
ATOM 2777 C C . GLY B 1 40 ? 7.836 -3.129 7.316 1 96.88 40 GLY B C 1
ATOM 2778 O O . GLY B 1 40 ? 7.855 -4.047 8.141 1 96.88 40 GLY B O 1
ATOM 2779 N N . VAL B 1 41 ? 7.449 -1.927 7.664 1 97.31 41 VAL B N 1
ATOM 2780 C CA . VAL B 1 41 ? 7.09 -1.561 9.031 1 97.31 41 VAL B CA 1
ATOM 2781 C C . VAL B 1 41 ? 5.641 -1.088 9.078 1 97.31 41 VAL B C 1
ATOM 2783 O O . VAL B 1 41 ? 5.199 -0.338 8.203 1 97.31 41 VAL B O 1
ATOM 2786 N N . SER B 1 42 ? 4.883 -1.615 10.023 1 97.62 42 SER B N 1
ATOM 2787 C CA . SER B 1 42 ? 3.521 -1.152 10.273 1 97.62 42 SER B CA 1
ATOM 2788 C C . SER B 1 42 ? 3.439 -0.345 11.562 1 97.62 42 SER B C 1
ATOM 2790 O O . SER B 1 42 ? 3.818 -0.832 12.633 1 97.62 42 SER B O 1
ATOM 2792 N N . LEU B 1 43 ? 3.014 0.886 11.445 1 97.88 43 LEU B N 1
ATOM 2793 C CA . LEU B 1 43 ? 2.818 1.769 12.594 1 97.88 43 LEU B CA 1
ATOM 2794 C C . LEU B 1 43 ? 1.338 2.059 12.812 1 97.88 43 LEU B C 1
ATOM 2796 O O . LEU B 1 43 ? 0.591 2.252 11.852 1 97.88 43 LEU B O 1
ATOM 2800 N N . GLU B 1 44 ? 0.921 2.055 14.07 1 98 44 GLU B N 1
ATOM 2801 C CA . GLU B 1 44 ? -0.471 2.357 14.391 1 98 44 GLU B CA 1
ATOM 2802 C C . GLU B 1 44 ? -0.57 3.455 15.445 1 98 44 GLU B C 1
ATOM 2804 O O . GLU B 1 44 ? 0.074 3.375 16.5 1 98 44 GLU B O 1
ATOM 2809 N N . LEU B 1 45 ? -1.259 4.418 15.102 1 97.06 45 LEU B N 1
ATOM 2810 C CA . LEU B 1 45 ? -1.67 5.43 16.062 1 97.06 45 LEU B CA 1
ATOM 2811 C C . LEU B 1 45 ? -3.092 5.168 16.547 1 97.06 45 LEU B C 1
ATOM 2813 O O . LEU B 1 45 ? -4.051 5.32 15.789 1 97.06 45 LEU B O 1
ATOM 2817 N N . THR B 1 46 ? -3.27 4.863 17.891 1 95.38 46 THR B N 1
ATOM 2818 C CA . THR B 1 46 ? -4.562 4.438 18.406 1 95.38 46 THR B CA 1
ATOM 2819 C C . THR B 1 46 ? -5.426 5.645 18.766 1 95.38 46 THR B C 1
ATOM 2821 O O . THR B 1 46 ? -6.645 5.523 18.906 1 95.38 46 THR B O 1
ATOM 2824 N N . GLU B 1 47 ? -4.816 6.797 18.938 1 95.44 47 GLU B N 1
ATOM 2825 C CA . GLU B 1 47 ? -5.512 8.062 19.141 1 95.44 47 GLU B CA 1
ATOM 2826 C C . GLU B 1 47 ? -5.094 9.094 18.094 1 95.44 47 GLU B C 1
ATOM 2828 O O . GLU B 1 47 ? -4.32 10.008 18.391 1 95.44 47 GLU B O 1
ATOM 2833 N N . PRO B 1 48 ? -5.73 9.039 16.969 1 96.94 48 PRO B N 1
ATOM 2834 C CA . PRO B 1 48 ? -5.254 9.805 15.812 1 96.94 48 PRO B CA 1
ATOM 2835 C C . PRO B 1 48 ? -5.219 11.312 16.078 1 96.94 48 PRO B C 1
ATOM 2837 O O . PRO B 1 48 ? -4.48 12.039 15.406 1 96.94 48 PRO B O 1
ATOM 2840 N N . ARG B 1 49 ? -5.941 11.859 17.078 1 96.12 49 ARG B N 1
ATOM 2841 C CA . ARG B 1 49 ? -5.91 13.289 17.359 1 96.12 49 ARG B CA 1
ATOM 2842 C C . ARG B 1 49 ? -4.668 13.656 18.172 1 96.12 49 ARG B C 1
ATOM 2844 O O . ARG B 1 49 ? -4.371 14.844 18.359 1 96.12 49 ARG B O 1
ATOM 2851 N N . CYS B 1 50 ? -3.928 12.625 18.656 1 93.88 50 CYS B N 1
ATOM 2852 C CA . CYS B 1 50 ? -2.613 12.875 19.234 1 93.88 50 CYS B CA 1
ATOM 2853 C C . CYS B 1 50 ? -1.538 12.914 18.156 1 93.88 50 CYS B C 1
ATOM 2855 O O . CYS B 1 50 ? -0.55 12.188 18.234 1 93.88 50 CYS B O 1
ATOM 2857 N N . ARG B 1 51 ? -1.695 13.867 17.234 1 94.69 51 ARG B N 1
ATOM 2858 C CA . ARG B 1 51 ? -0.994 13.867 15.945 1 94.69 51 ARG B CA 1
ATOM 2859 C C . ARG B 1 51 ? 0.102 14.93 15.93 1 94.69 51 ARG B C 1
ATOM 2861 O O . ARG B 1 51 ? 0.87 15.023 14.969 1 94.69 51 ARG B O 1
ATOM 2868 N N . LEU B 1 52 ? 0.215 15.781 16.922 1 89.62 52 LEU B N 1
ATOM 2869 C CA . LEU B 1 52 ? 1.253 16.797 16.984 1 89.62 52 LEU B CA 1
ATOM 2870 C C . LEU B 1 52 ? 2.24 16.516 18.109 1 89.62 52 LEU B C 1
ATOM 2872 O O . LEU B 1 52 ? 1.835 16.234 19.234 1 89.62 52 LEU B O 1
ATOM 2876 N N . SER B 1 53 ? 3.467 16.547 17.656 1 83.94 53 SER B N 1
ATOM 2877 C CA . SER B 1 53 ? 4.516 16.344 18.656 1 83.94 53 SER B CA 1
ATOM 2878 C C . SER B 1 53 ? 4.516 17.453 19.688 1 83.94 53 SER B C 1
ATOM 2880 O O . SER B 1 53 ? 4.32 18.625 19.359 1 83.94 53 SER B O 1
ATOM 2882 N N . ARG B 1 54 ? 4.844 17.141 20.875 1 76.31 54 ARG B N 1
ATOM 2883 C CA . ARG B 1 54 ? 4.887 18.109 21.969 1 76.31 54 ARG B CA 1
ATOM 2884 C C . ARG B 1 54 ? 6.32 18.391 22.391 1 76.31 54 ARG B C 1
ATOM 2886 O O . ARG B 1 54 ? 6.559 19.109 23.359 1 76.31 54 ARG B O 1
ATOM 2893 N N . THR B 1 55 ? 7.125 17.828 21.625 1 73.94 55 THR B N 1
ATOM 2894 C CA . THR B 1 55 ? 8.523 18.078 21.969 1 73.94 55 THR B CA 1
ATOM 2895 C C . THR B 1 55 ? 8.969 19.438 21.469 1 73.94 55 THR B C 1
ATOM 2897 O O . THR B 1 55 ? 8.477 19.938 20.453 1 73.94 55 THR B O 1
ATOM 2900 N N . GLU B 1 56 ? 9.789 20.062 22.203 1 64.44 56 GLU B N 1
ATOM 2901 C CA . GLU B 1 56 ? 10.32 21.359 21.828 1 64.44 56 GLU B CA 1
ATOM 2902 C C . GLU B 1 56 ? 11.227 21.25 20.594 1 64.44 56 GLU B C 1
ATOM 2904 O O . GLU B 1 56 ? 11.297 22.188 19.797 1 64.44 56 GLU B O 1
ATOM 2909 N N . ALA B 1 57 ? 11.734 20.172 20.547 1 59.5 57 ALA B N 1
ATOM 2910 C CA . ALA B 1 57 ? 12.695 19.953 19.469 1 59.5 57 ALA B CA 1
ATOM 2911 C C . ALA B 1 57 ? 11.984 19.781 18.141 1 59.5 57 ALA B C 1
ATOM 2913 O O . ALA B 1 57 ? 12.562 20.062 17.078 1 59.5 57 ALA B O 1
ATOM 2914 N N . ARG B 1 58 ? 10.727 19.391 18.281 1 64.94 58 ARG B N 1
ATOM 2915 C CA . ARG B 1 58 ? 10.023 19.094 17.031 1 64.94 58 ARG B CA 1
ATOM 2916 C C . ARG B 1 58 ? 9.07 20.219 16.656 1 64.94 58 ARG B C 1
ATOM 2918 O O . ARG B 1 58 ? 8.07 20.438 17.344 1 64.94 58 ARG B O 1
ATOM 2925 N N . ARG B 1 59 ? 9.453 21.25 16.016 1 64.5 59 ARG B N 1
ATOM 2926 C CA . ARG B 1 59 ? 8.703 22.438 15.641 1 64.5 59 ARG B CA 1
ATOM 2927 C C . ARG B 1 59 ? 8.094 22.297 14.25 1 64.5 59 ARG B C 1
ATOM 2929 O O . ARG B 1 59 ? 8.25 23.188 13.406 1 64.5 59 ARG B O 1
ATOM 2936 N N . LEU B 1 60 ? 7.363 21.203 14.188 1 71.12 60 LEU B N 1
ATOM 2937 C CA . LEU B 1 60 ? 6.934 20.922 12.82 1 71.12 60 LEU B CA 1
ATOM 2938 C C . LEU B 1 60 ? 5.445 21.219 12.656 1 71.12 60 LEU B C 1
ATOM 2940 O O . LEU B 1 60 ? 4.875 20.953 11.594 1 71.12 60 LEU B O 1
ATOM 2944 N N . SER B 1 61 ? 4.84 21.828 13.609 1 81.12 61 SER B N 1
ATOM 2945 C CA . SER B 1 61 ? 3.396 22.031 13.539 1 81.12 61 SER B CA 1
ATOM 2946 C C . SER B 1 61 ? 3.027 23 12.422 1 81.12 61 SER B C 1
ATOM 2948 O O . SER B 1 61 ? 2.098 22.75 11.656 1 81.12 61 SER B O 1
ATOM 2950 N N . ARG B 1 62 ? 3.805 24.031 12.328 1 86.94 62 ARG B N 1
ATOM 2951 C CA . ARG B 1 62 ? 3.496 25.047 11.32 1 86.94 62 ARG B CA 1
ATOM 2952 C C . ARG B 1 62 ? 3.697 24.5 9.914 1 86.94 62 ARG B C 1
ATOM 2954 O O . ARG B 1 62 ? 2.879 24.75 9.023 1 86.94 62 ARG B O 1
ATOM 2961 N N . THR B 1 63 ? 4.762 23.703 9.773 1 92 63 THR B N 1
ATOM 2962 C CA . THR B 1 63 ? 5.02 23.062 8.492 1 92 63 THR B CA 1
ATOM 2963 C C . THR B 1 63 ? 3.895 22.094 8.141 1 92 63 THR B C 1
ATOM 2965 O O . THR B 1 63 ? 3.449 22.031 6.992 1 92 63 THR B O 1
ATOM 2968 N N . GLY B 1 64 ? 3.447 21.391 9.109 1 95 64 GLY B N 1
ATOM 2969 C CA . GLY B 1 64 ? 2.354 20.453 8.906 1 95 64 GLY B CA 1
ATOM 2970 C C . GLY B 1 64 ? 1.066 21.125 8.469 1 95 64 GLY B C 1
ATOM 2971 O O . GLY B 1 64 ? 0.398 20.656 7.543 1 95 64 GLY B O 1
ATOM 2972 N N . ILE B 1 65 ? 0.771 22.234 9.117 1 95.81 65 ILE B N 1
ATOM 2973 C CA . ILE B 1 65 ? -0.458 22.953 8.812 1 95.81 65 ILE B CA 1
ATOM 2974 C C . ILE B 1 65 ? -0.371 23.531 7.402 1 95.81 65 ILE B C 1
ATOM 2976 O O . ILE B 1 65 ? -1.342 23.484 6.641 1 95.81 65 ILE B O 1
ATOM 2980 N N . ALA B 1 66 ? 0.788 24.047 7.059 1 96.12 66 ALA B N 1
ATOM 2981 C CA . ALA B 1 66 ? 0.992 24.578 5.719 1 96.12 66 ALA B CA 1
ATOM 2982 C C . ALA B 1 66 ? 0.853 23.5 4.656 1 96.12 66 ALA B C 1
ATOM 2984 O O . ALA B 1 66 ? 0.24 23.719 3.609 1 96.12 66 ALA B O 1
ATOM 2985 N N . GLN B 1 67 ? 1.399 22.344 4.922 1 96.81 67 GLN B N 1
ATOM 2986 C CA . GLN B 1 67 ? 1.297 21.234 3.99 1 96.81 67 GLN B CA 1
ATOM 2987 C C . GLN B 1 67 ? -0.145 20.75 3.867 1 96.81 67 GLN B C 1
ATOM 2989 O O . GLN B 1 67 ? -0.597 20.391 2.775 1 96.81 67 GLN B O 1
ATOM 2994 N N . LEU B 1 68 ? -0.793 20.719 4.973 1 98.06 68 LEU B N 1
ATOM 2995 C CA . LEU B 1 68 ? -2.207 20.359 4.922 1 98.06 68 LEU B CA 1
ATOM 2996 C C . LEU B 1 68 ? -2.979 21.328 4.023 1 98.06 68 LEU B C 1
ATOM 2998 O O . LEU B 1 68 ? -3.789 20.891 3.199 1 98.06 68 LEU B O 1
ATOM 3002 N N . ALA B 1 69 ? -2.729 22.609 4.23 1 98.25 69 ALA B N 1
ATOM 3003 C CA . ALA B 1 69 ? -3.383 23.609 3.389 1 98.25 69 ALA B CA 1
ATOM 3004 C C . ALA B 1 69 ? -3.084 23.359 1.912 1 98.25 69 ALA B C 1
ATOM 3006 O O . ALA B 1 69 ? -3.979 23.453 1.067 1 98.25 69 ALA B O 1
ATOM 3007 N N . TRP B 1 70 ? -1.857 23.031 1.639 1 98.25 70 TRP B N 1
ATOM 3008 C CA . TRP B 1 70 ? -1.431 22.75 0.271 1 98.25 70 TRP B CA 1
ATOM 3009 C C . TRP B 1 70 ? -2.172 21.547 -0.296 1 98.25 70 TRP B C 1
ATOM 3011 O O . TRP B 1 70 ? -2.635 21.578 -1.439 1 98.25 70 TRP B O 1
ATOM 3021 N N . TYR B 1 71 ? -2.314 20.484 0.492 1 98.31 71 TYR B N 1
ATOM 3022 C CA . TYR B 1 71 ? -3.076 19.312 0.067 1 98.31 71 TYR B CA 1
ATOM 3023 C C . TYR B 1 71 ? -4.52 19.688 -0.245 1 98.31 71 TYR B C 1
ATOM 3025 O O . TYR B 1 71 ? -5.023 19.391 -1.332 1 98.31 71 TYR B O 1
ATOM 3033 N N . LEU B 1 72 ? -5.137 20.391 0.672 1 98.44 72 LEU B N 1
ATOM 3034 C CA . LEU B 1 72 ? -6.559 20.703 0.599 1 98.44 72 LEU B CA 1
ATOM 3035 C C . LEU B 1 72 ? -6.855 21.641 -0.566 1 98.44 72 LEU B C 1
ATOM 3037 O O . LEU B 1 72 ? -7.961 21.625 -1.111 1 98.44 72 LEU B O 1
ATOM 3041 N N . SER B 1 73 ? -5.906 22.391 -0.982 1 97.62 73 SER B N 1
ATOM 3042 C CA . SER B 1 73 ? -6.105 23.359 -2.061 1 97.62 73 SER B CA 1
ATOM 3043 C C . SER B 1 73 ? -6.223 22.656 -3.41 1 97.62 73 SER B C 1
ATOM 3045 O O . SER B 1 73 ? -6.77 23.219 -4.363 1 97.62 73 SER B O 1
ATOM 3047 N N . GLY B 1 74 ? -5.551 21.484 -3.543 1 97.44 74 GLY B N 1
ATOM 3048 C CA . GLY B 1 74 ? -5.559 20.75 -4.801 1 97.44 74 GLY B CA 1
ATOM 3049 C C . GLY B 1 74 ? -4.812 21.469 -5.91 1 97.44 74 GLY B C 1
ATOM 3050 O O . GLY B 1 74 ? -4.867 21.047 -7.07 1 97.44 74 GLY B O 1
ATOM 3051 N N . THR B 1 75 ? -4.094 22.516 -5.578 1 95.75 75 THR B N 1
ATOM 3052 C CA . THR B 1 75 ? -3.457 23.344 -6.598 1 95.75 75 THR B CA 1
ATOM 3053 C C . THR B 1 75 ? -2.211 22.656 -7.152 1 95.75 75 THR B C 1
ATOM 3055 O O . THR B 1 75 ? -1.519 21.938 -6.426 1 95.75 75 THR B O 1
ATOM 3058 N N . THR B 1 76 ? -1.94 22.844 -8.391 1 94.25 76 THR B N 1
ATOM 3059 C CA . THR B 1 76 ? -0.693 22.391 -9 1 94.25 76 THR B CA 1
ATOM 3060 C C . THR B 1 76 ? 0.353 23.5 -8.969 1 94.25 76 THR B C 1
ATOM 3062 O O . THR B 1 76 ? 1.507 23.281 -9.344 1 94.25 76 THR B O 1
ATOM 3065 N N . ASN B 1 77 ? -0.117 24.703 -8.547 1 93.94 77 ASN B N 1
ATOM 3066 C CA . ASN B 1 77 ? 0.8 25.828 -8.445 1 93.94 77 ASN B CA 1
ATOM 3067 C C . ASN B 1 77 ? 1.719 25.703 -7.23 1 93.94 77 ASN B C 1
ATOM 3069 O O . ASN B 1 77 ? 1.258 25.734 -6.09 1 93.94 77 ASN B O 1
ATOM 3073 N N . PRO B 1 78 ? 3.012 25.609 -7.535 1 96.38 78 PRO B N 1
ATOM 3074 C CA . PRO B 1 78 ? 3.928 25.344 -6.422 1 96.38 78 PRO B CA 1
ATOM 3075 C C . PRO B 1 78 ? 4.16 26.594 -5.555 1 96.38 78 PRO B C 1
ATOM 3077 O O . PRO B 1 78 ? 4.77 26.484 -4.488 1 96.38 78 PRO B O 1
ATOM 3080 N N . GLU B 1 79 ? 3.668 27.766 -5.949 1 95.81 79 GLU B N 1
ATOM 3081 C CA . GLU B 1 79 ? 3.92 29.016 -5.23 1 95.81 79 GLU B CA 1
ATOM 3082 C C . GLU B 1 79 ? 3.508 28.891 -3.764 1 95.81 79 GLU B C 1
ATOM 3084 O O . GLU B 1 79 ? 4.215 29.375 -2.875 1 95.81 79 GLU B O 1
ATOM 3089 N N . MET B 1 80 ? 2.42 28.281 -3.543 1 96.19 80 MET B N 1
ATOM 3090 C CA . MET B 1 80 ? 1.899 28.156 -2.184 1 96.19 80 MET B CA 1
ATOM 3091 C C . MET B 1 80 ? 2.898 27.453 -1.278 1 96.19 80 MET B C 1
ATOM 3093 O O . MET B 1 80 ? 3.322 28 -0.261 1 96.19 80 MET B O 1
ATOM 3097 N N . ILE B 1 81 ? 3.305 26.234 -1.702 1 97.06 81 ILE B N 1
ATOM 3098 C CA . ILE B 1 81 ? 4.133 25.438 -0.801 1 97.06 81 ILE B CA 1
ATOM 3099 C C . ILE B 1 81 ? 5.547 26.016 -0.755 1 97.06 81 ILE B C 1
ATOM 3101 O O . ILE B 1 81 ? 6.219 25.938 0.275 1 97.06 81 ILE B O 1
ATOM 3105 N N . LEU B 1 82 ? 5.98 26.688 -1.814 1 97 82 LEU B N 1
ATOM 3106 C CA . LEU B 1 82 ? 7.309 27.281 -1.835 1 97 82 LEU B CA 1
ATOM 3107 C C . LEU B 1 82 ? 7.395 28.453 -0.857 1 97 82 LEU B C 1
ATOM 3109 O O . LEU B 1 82 ? 8.461 28.719 -0.29 1 97 82 LEU B O 1
ATOM 3113 N N . HIS B 1 83 ? 6.316 29.109 -0.649 1 95.75 83 HIS B N 1
ATOM 3114 C CA . HIS B 1 83 ? 6.27 30.172 0.334 1 95.75 83 HIS B CA 1
ATOM 3115 C C . HIS B 1 83 ? 6.504 29.656 1.744 1 95.75 83 HIS B C 1
ATOM 3117 O O . HIS B 1 83 ? 7.254 30.25 2.52 1 95.75 83 HIS B O 1
ATOM 3123 N N . TRP B 1 84 ? 5.906 28.547 2.064 1 95.38 84 TRP B N 1
ATOM 3124 C CA . TRP B 1 84 ? 5.922 28.031 3.43 1 95.38 84 TRP B CA 1
ATOM 3125 C C . TRP B 1 84 ? 7.133 27.141 3.662 1 95.38 84 TRP B C 1
ATOM 3127 O O . TRP B 1 84 ? 7.707 27.125 4.754 1 95.38 84 TRP B O 1
ATOM 3137 N N . VAL B 1 85 ? 7.461 26.328 2.652 1 94.44 85 VAL B N 1
ATOM 3138 C CA . VAL B 1 85 ? 8.555 25.375 2.734 1 94.44 85 VAL B CA 1
ATOM 3139 C C . VAL B 1 85 ? 9.453 25.5 1.508 1 9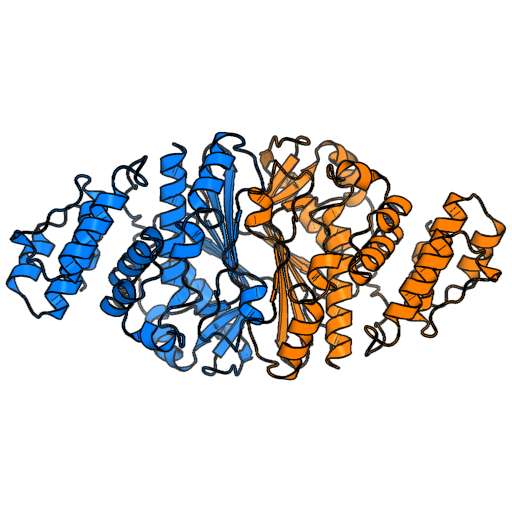4.44 85 VAL B C 1
ATOM 3141 O O . VAL B 1 85 ? 9.398 24.688 0.592 1 94.44 85 VAL B O 1
ATOM 3144 N N . PRO B 1 86 ? 10.375 26.391 1.537 1 94.38 86 PRO B N 1
ATOM 3145 C CA . PRO B 1 86 ? 11.188 26.734 0.365 1 94.38 86 PRO B CA 1
ATOM 3146 C C . PRO B 1 86 ? 11.984 25.531 -0.163 1 94.38 86 PRO B C 1
ATOM 3148 O O . PRO B 1 86 ? 12.281 25.469 -1.36 1 94.38 86 PRO B O 1
ATOM 3151 N N . ASN B 1 87 ? 12.266 24.594 0.632 1 92.38 87 ASN B N 1
ATOM 3152 C CA . ASN B 1 87 ? 13.078 23.453 0.219 1 92.38 87 ASN B CA 1
ATOM 3153 C C . ASN B 1 87 ? 12.383 22.641 -0.872 1 92.38 87 ASN B C 1
ATOM 3155 O O . ASN B 1 87 ? 13.023 21.875 -1.588 1 92.38 87 ASN B O 1
ATOM 3159 N N . HIS B 1 88 ? 11.117 22.828 -1.07 1 94.62 88 HIS B N 1
ATOM 3160 C CA . HIS B 1 88 ? 10.398 22.141 -2.135 1 94.62 88 HIS B CA 1
ATOM 3161 C C . HIS B 1 88 ? 10.867 22.609 -3.508 1 94.62 88 HIS B C 1
ATOM 3163 O O . HIS B 1 88 ? 10.562 21.969 -4.52 1 94.62 88 HIS B O 1
ATOM 3169 N N . ARG B 1 89 ? 11.68 23.656 -3.539 1 95.12 89 ARG B N 1
ATOM 3170 C CA . ARG B 1 89 ? 12.234 24.125 -4.805 1 95.12 89 ARG B CA 1
ATOM 3171 C C . ARG B 1 89 ? 13.055 23.031 -5.48 1 95.12 89 ARG B C 1
ATOM 3173 O O . ARG B 1 89 ? 13.102 22.953 -6.707 1 95.12 89 ARG B O 1
ATOM 3180 N N . ASN B 1 90 ? 13.68 22.203 -4.688 1 92.5 90 ASN B N 1
ATOM 3181 C CA . ASN B 1 90 ? 14.508 21.125 -5.203 1 92.5 90 ASN B CA 1
ATOM 3182 C C . ASN B 1 90 ? 13.672 20.078 -5.926 1 92.5 90 ASN B C 1
ATOM 3184 O O . ASN B 1 90 ? 14.211 19.234 -6.66 1 92.5 90 ASN B O 1
ATOM 3188 N N . GLU B 1 91 ? 12.367 20.125 -5.805 1 94 91 GLU B N 1
ATOM 3189 C CA . GLU B 1 91 ? 11.461 19.141 -6.383 1 94 91 GLU B CA 1
ATOM 3190 C C . GLU B 1 91 ? 10.805 19.672 -7.652 1 94 91 GLU B C 1
ATOM 3192 O O . GLU B 1 91 ? 10.055 18.953 -8.312 1 94 91 GLU B O 1
ATOM 3197 N N . LEU B 1 92 ? 11.102 20.922 -8.016 1 95.31 92 LEU B N 1
ATOM 3198 C CA . LEU B 1 92 ? 10.477 21.531 -9.18 1 95.31 92 LEU B CA 1
ATOM 3199 C C . LEU B 1 92 ? 10.945 20.859 -10.469 1 95.31 92 LEU B C 1
ATOM 3201 O O . LEU B 1 92 ? 12.148 20.703 -10.688 1 95.31 92 LEU B O 1
ATOM 3205 N N . GLU B 1 93 ? 10.008 20.469 -11.266 1 93.44 93 GLU B N 1
ATOM 3206 C CA . GLU B 1 93 ? 10.297 19.953 -12.594 1 93.44 93 GLU B CA 1
ATOM 3207 C C . GLU B 1 93 ? 10.586 21.094 -13.578 1 93.44 93 GLU B C 1
ATOM 3209 O O . GLU B 1 93 ? 10.492 22.266 -13.227 1 93.44 93 GLU B O 1
ATOM 3214 N N . ALA B 1 94 ? 10.898 20.672 -14.812 1 91.38 94 ALA B N 1
ATOM 3215 C CA . ALA B 1 94 ? 11.242 21.641 -15.844 1 91.38 94 ALA B CA 1
ATOM 3216 C C . ALA B 1 94 ? 10.047 22.531 -16.172 1 91.38 94 ALA B C 1
ATOM 3218 O O . ALA B 1 94 ? 10.211 23.719 -16.484 1 91.38 94 ALA B O 1
ATOM 3219 N N . ASP B 1 95 ? 8.852 22.016 -15.977 1 91.56 95 ASP B N 1
ATOM 3220 C CA . ASP B 1 95 ? 7.66 22.797 -16.328 1 91.56 95 ASP B CA 1
ATOM 3221 C C . ASP B 1 95 ? 7.199 23.656 -15.156 1 91.56 95 ASP B C 1
ATOM 3223 O O . ASP B 1 95 ? 6.141 24.281 -15.227 1 91.56 95 ASP B O 1
ATOM 3227 N N . GLY B 1 96 ? 7.93 23.578 -14.07 1 93.94 96 GLY B N 1
ATOM 3228 C CA . GLY B 1 96 ? 7.652 24.453 -12.945 1 93.94 96 GLY B CA 1
ATOM 3229 C C . GLY B 1 96 ? 6.691 23.844 -11.938 1 93.94 96 GLY B C 1
ATOM 3230 O O . GLY B 1 96 ? 6.305 24.5 -10.969 1 93.94 96 GLY B O 1
ATOM 3231 N N . THR B 1 97 ? 6.332 22.594 -12.094 1 93.94 97 THR B N 1
ATOM 3232 C CA . THR B 1 97 ? 5.41 21.938 -11.172 1 93.94 97 THR B CA 1
ATOM 3233 C C . THR B 1 97 ? 6.141 20.922 -10.297 1 93.94 97 THR B C 1
ATOM 3235 O O . THR B 1 97 ? 7.312 20.625 -10.539 1 93.94 97 THR B O 1
ATOM 3238 N N . ILE B 1 98 ? 5.52 20.594 -9.258 1 95.5 98 ILE B N 1
ATOM 3239 C CA . ILE B 1 98 ? 5.965 19.469 -8.453 1 95.5 98 ILE B CA 1
ATOM 3240 C C . ILE B 1 98 ? 5.121 18.234 -8.781 1 95.5 98 ILE B C 1
ATOM 3242 O O . ILE B 1 98 ? 3.965 18.141 -8.367 1 95.5 98 ILE B O 1
ATOM 3246 N N . HIS B 1 99 ? 5.695 17.344 -9.445 1 93.62 99 HIS B N 1
ATOM 3247 C CA . HIS B 1 99 ? 4.98 16.234 -10.047 1 93.62 99 HIS B CA 1
ATOM 3248 C C . HIS B 1 99 ? 4.32 15.359 -8.977 1 93.62 99 HIS B C 1
ATOM 3250 O O . HIS B 1 99 ? 3.189 14.906 -9.156 1 93.62 99 HIS B O 1
ATOM 3256 N N . GLY B 1 100 ? 4.949 15.148 -7.879 1 94.12 100 GLY B N 1
ATOM 3257 C CA . GLY B 1 100 ? 4.504 14.195 -6.871 1 94.12 100 GLY B CA 1
ATOM 3258 C C . GLY B 1 100 ? 3.576 14.812 -5.84 1 94.12 100 GLY B C 1
ATOM 3259 O O . GLY B 1 100 ? 3.291 14.195 -4.809 1 94.12 100 GLY B O 1
ATOM 3260 N N . ALA B 1 101 ? 3.092 16.062 -6.098 1 96.44 101 ALA B N 1
ATOM 3261 C CA . ALA B 1 101 ? 2.229 16.734 -5.129 1 96.44 101 ALA B CA 1
ATOM 3262 C C . ALA B 1 101 ? 0.961 15.922 -4.871 1 96.44 101 ALA B C 1
ATOM 3264 O O . ALA B 1 101 ? 0.324 15.438 -5.809 1 96.44 101 ALA B O 1
ATOM 3265 N N . TYR B 1 102 ? 0.561 15.828 -3.613 1 97.62 102 TYR B N 1
ATOM 3266 C CA . TYR B 1 102 ? -0.572 15 -3.215 1 97.62 102 TYR B CA 1
ATOM 3267 C C . TYR B 1 102 ? -1.891 15.727 -3.467 1 97.62 102 TYR B C 1
ATOM 3269 O O . TYR B 1 102 ? -2.895 15.094 -3.809 1 97.62 102 TYR B O 1
ATOM 3277 N N . GLY B 1 103 ? -1.916 17.016 -3.289 1 98.06 103 GLY B N 1
ATOM 3278 C CA . GLY B 1 103 ? -3.139 17.797 -3.361 1 98.06 103 GLY B CA 1
ATOM 3279 C C . GLY B 1 103 ? -3.918 17.562 -4.641 1 98.06 103 GLY B C 1
ATOM 3280 O O . GLY B 1 103 ? -5.074 17.141 -4.605 1 98.06 103 GLY B O 1
ATOM 3281 N N . PRO B 1 104 ? -3.223 17.797 -5.793 1 97 104 PRO B N 1
ATOM 3282 C CA . PRO B 1 104 ? -3.914 17.625 -7.074 1 97 104 PRO B CA 1
ATOM 3283 C C . PRO B 1 104 ? -4.434 16.188 -7.266 1 97 104 PRO B C 1
ATOM 3285 O O . PRO B 1 104 ? -5.414 15.984 -7.988 1 97 104 PRO B O 1
ATOM 3288 N N . ARG B 1 105 ? -3.887 15.219 -6.574 1 96.69 105 ARG B N 1
ATOM 3289 C CA . ARG B 1 105 ? -4.262 13.82 -6.75 1 96.69 105 ARG B CA 1
ATOM 3290 C C . ARG B 1 105 ? -5.422 13.445 -5.836 1 96.69 105 ARG B C 1
ATOM 3292 O O . ARG B 1 105 ? -6.094 12.438 -6.059 1 96.69 105 ARG B O 1
ATOM 3299 N N . MET B 1 106 ? -5.672 14.219 -4.836 1 97.88 106 MET B N 1
ATOM 3300 C CA . MET B 1 106 ? -6.742 13.914 -3.891 1 97.88 106 MET B CA 1
ATOM 3301 C C . MET B 1 106 ? -7.926 14.859 -4.094 1 97.88 106 MET B C 1
ATOM 3303 O O . MET B 1 106 ? -9.078 14.43 -4.035 1 97.88 106 MET B O 1
ATOM 3307 N N . PHE B 1 107 ? -7.574 16.156 -4.328 1 97.75 107 PHE B N 1
ATOM 3308 C CA . PHE B 1 107 ? -8.594 17.188 -4.34 1 97.75 107 PHE B CA 1
ATOM 3309 C C . PHE B 1 107 ? -8.641 17.891 -5.695 1 97.75 107 PHE B C 1
ATOM 3311 O O . PHE B 1 107 ? -9.117 19.016 -5.801 1 97.75 107 PHE B O 1
ATOM 3318 N N . GLY B 1 108 ? -8.109 17.203 -6.676 1 94.31 108 GLY B N 1
ATOM 3319 C CA . GLY B 1 108 ? -8.188 17.734 -8.031 1 94.31 108 GLY B CA 1
ATOM 3320 C C . GLY B 1 108 ? -9.555 17.562 -8.664 1 94.31 108 GLY B C 1
ATOM 3321 O O . GLY B 1 108 ? -10.555 17.438 -7.961 1 94.31 108 GLY B O 1
ATOM 3322 N N . THR B 1 109 ? -9.539 17.656 -9.984 1 89.12 109 THR B N 1
ATOM 3323 C CA . THR B 1 109 ? -10.789 17.531 -10.734 1 89.12 109 THR B CA 1
ATOM 3324 C C . THR B 1 109 ? -10.852 16.203 -11.477 1 89.12 109 THR B C 1
ATOM 3326 O O . THR B 1 109 ? -9.844 15.508 -11.594 1 89.12 109 THR B O 1
ATOM 3329 N N . GLY B 1 110 ? -12.078 15.852 -11.914 1 88 110 GLY B N 1
ATOM 3330 C CA . GLY B 1 110 ? -12.25 14.609 -12.641 1 88 110 GLY B CA 1
ATOM 3331 C C . GLY B 1 110 ? -11.797 13.391 -11.859 1 88 110 GLY B C 1
ATOM 3332 O O . GLY B 1 110 ? -12.203 13.188 -10.719 1 88 110 GLY B O 1
ATOM 3333 N N . ASP B 1 111 ? -10.875 12.641 -12.508 1 82.44 111 ASP B N 1
ATOM 3334 C CA . ASP B 1 111 ? -10.383 11.414 -11.891 1 82.44 111 ASP B CA 1
ATOM 3335 C C . ASP B 1 111 ? -9.516 11.719 -10.672 1 82.44 111 ASP B C 1
ATOM 3337 O O . ASP B 1 111 ? -9.266 10.836 -9.852 1 82.44 111 ASP B O 1
ATOM 3341 N N . ASN B 1 112 ? -9.164 12.969 -10.586 1 86.19 112 ASN B N 1
ATOM 3342 C CA . ASN B 1 112 ? -8.273 13.352 -9.5 1 86.19 112 ASN B CA 1
ATOM 3343 C C . ASN B 1 112 ? -9.055 13.906 -8.305 1 86.19 112 ASN B C 1
ATOM 3345 O O . ASN B 1 112 ? -8.461 14.336 -7.316 1 86.19 112 ASN B O 1
ATOM 3349 N N . ALA B 1 113 ? -10.352 13.898 -8.383 1 93.19 113 ALA B N 1
ATOM 3350 C CA . ALA B 1 113 ? -11.18 14.242 -7.234 1 93.19 113 ALA B CA 1
ATOM 3351 C C . ALA B 1 113 ? -11.422 13.016 -6.348 1 93.19 113 ALA B C 1
ATOM 3353 O O . ALA B 1 113 ? -12.57 12.711 -6 1 93.19 113 ALA B O 1
ATOM 3354 N N . GLN B 1 114 ? -10.398 12.406 -6.004 1 97 114 GLN B N 1
ATOM 3355 C CA . GLN B 1 114 ? -10.477 11.086 -5.395 1 97 114 GLN B CA 1
ATOM 3356 C C . GLN B 1 114 ? -11.102 11.156 -4.004 1 97 114 GLN B C 1
ATOM 3358 O O . GLN B 1 114 ? -11.789 10.227 -3.576 1 97 114 GLN B O 1
ATOM 3363 N N . PHE B 1 115 ? -10.852 12.25 -3.26 1 98.12 115 PHE B N 1
ATOM 3364 C CA . PHE B 1 115 ? -11.453 12.383 -1.936 1 98.12 115 PHE B CA 1
ATOM 3365 C C . PHE B 1 115 ? -12.969 12.336 -2.02 1 98.12 115 PHE B C 1
ATOM 3367 O O . PHE B 1 115 ? -13.617 11.594 -1.28 1 98.12 115 PHE B O 1
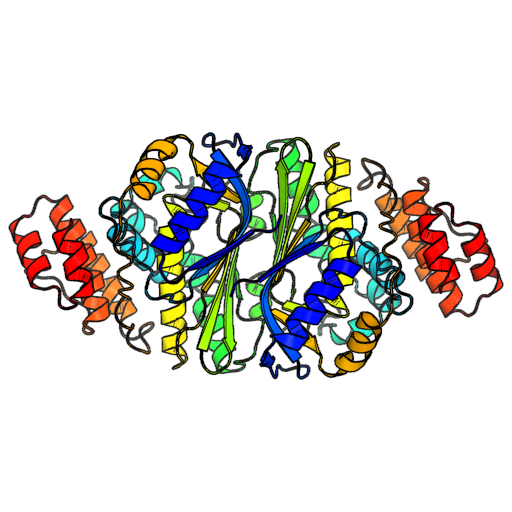ATOM 3374 N N . CYS B 1 116 ? -13.5 13.109 -2.924 1 96.44 116 CYS B N 1
ATOM 3375 C CA . CYS B 1 116 ? -14.945 13.141 -3.107 1 96.44 116 CYS B CA 1
ATOM 3376 C C . CYS B 1 116 ? -15.461 11.797 -3.619 1 96.44 116 CYS B C 1
ATOM 3378 O O . CYS B 1 116 ? -16.547 11.359 -3.232 1 96.44 116 CYS B O 1
ATOM 3380 N N . THR B 1 117 ? -14.742 11.188 -4.535 1 95.12 117 THR B N 1
ATOM 3381 C CA . THR B 1 117 ? -15.133 9.875 -5.055 1 95.12 117 THR B CA 1
ATOM 3382 C C . THR B 1 117 ? -15.242 8.859 -3.922 1 95.12 117 THR B C 1
ATOM 3384 O O . THR B 1 117 ? -16.219 8.117 -3.844 1 95.12 117 THR B O 1
ATOM 3387 N N . VAL B 1 118 ? -14.305 8.844 -3.055 1 96.94 118 VAL B N 1
ATOM 3388 C CA . VAL B 1 118 ? -14.281 7.91 -1.934 1 96.94 118 VAL B CA 1
ATOM 3389 C C . VAL B 1 118 ? -15.391 8.258 -0.949 1 96.94 118 VAL B C 1
ATOM 3391 O O . VAL B 1 118 ? -16.062 7.363 -0.418 1 96.94 118 VAL B O 1
ATOM 3394 N N . LEU B 1 119 ? -15.57 9.547 -0.698 1 97.5 119 LEU B N 1
ATOM 3395 C CA . LEU B 1 119 ? -16.656 9.977 0.181 1 97.5 119 LEU B CA 1
ATOM 3396 C C . LEU B 1 119 ? -18 9.469 -0.318 1 97.5 119 LEU B C 1
ATOM 3398 O O . LEU B 1 119 ? -18.766 8.898 0.452 1 97.5 119 LEU B O 1
ATOM 3402 N N . GLU B 1 120 ? -18.25 9.672 -1.578 1 95.69 120 GLU B N 1
ATOM 3403 C CA . GLU B 1 120 ? -19.516 9.227 -2.156 1 95.69 120 GLU B CA 1
ATOM 3404 C C . GLU B 1 120 ? -19.656 7.711 -2.082 1 95.69 120 GLU B C 1
ATOM 3406 O O . GLU B 1 120 ? -20.75 7.195 -1.795 1 95.69 120 GLU B O 1
ATOM 3411 N N . LEU B 1 121 ? -18.594 7.02 -2.328 1 94.31 121 LEU B N 1
ATOM 3412 C CA . LEU B 1 121 ? -18.609 5.566 -2.23 1 94.31 121 LEU B CA 1
ATOM 3413 C C . LEU B 1 121 ? -18.984 5.117 -0.822 1 94.31 121 LEU B C 1
ATOM 3415 O O . LEU B 1 121 ? -19.828 4.234 -0.653 1 94.31 121 LEU B O 1
ATOM 3419 N N . LEU B 1 122 ? -18.422 5.695 0.168 1 96.44 122 LEU B N 1
ATOM 3420 C CA . LEU B 1 122 ? -18.641 5.301 1.554 1 96.44 122 LEU B CA 1
ATOM 3421 C C . LEU B 1 122 ? -20.047 5.668 2.006 1 96.44 122 LEU B C 1
ATOM 3423 O O . LEU B 1 122 ? -20.625 5.004 2.873 1 96.44 122 LEU B O 1
ATOM 3427 N N . LYS B 1 123 ? -20.609 6.707 1.426 1 95.69 123 LYS B N 1
ATOM 3428 C CA . LYS B 1 123 ? -22 7.078 1.734 1 95.69 123 LYS B CA 1
ATOM 3429 C C . LYS B 1 123 ? -22.969 6.035 1.209 1 95.69 123 LYS B C 1
ATOM 3431 O O . LYS B 1 123 ? -24 5.758 1.845 1 95.69 123 LYS B O 1
ATOM 3436 N N . THR B 1 124 ? -22.641 5.438 0.097 1 92.88 124 THR B N 1
ATOM 3437 C CA . THR B 1 124 ? -23.578 4.527 -0.559 1 92.88 124 THR B CA 1
ATOM 3438 C C . THR B 1 124 ? -23.281 3.08 -0.185 1 92.88 124 THR B C 1
ATOM 3440 O O . THR B 1 124 ? -24.172 2.227 -0.222 1 92.88 124 THR B O 1
ATOM 3443 N N . SER B 1 125 ? -22.016 2.816 0.105 1 92.56 125 SER B N 1
ATOM 3444 C CA . SER B 1 125 ? -21.562 1.493 0.513 1 92.56 125 SER B CA 1
ATOM 3445 C C . SER B 1 125 ? -20.562 1.585 1.656 1 92.56 125 SER B C 1
ATOM 3447 O O . SER B 1 125 ? -19.359 1.424 1.446 1 92.56 125 SER B O 1
ATOM 3449 N N . SER B 1 126 ? -21.062 1.666 2.852 1 93.06 126 SER B N 1
ATOM 3450 C CA . SER B 1 126 ? -20.234 1.979 4.012 1 93.06 126 SER B CA 1
ATOM 3451 C C . SER B 1 126 ? -19.266 0.845 4.316 1 93.06 126 SER B C 1
ATOM 3453 O O . SER B 1 126 ? -18.172 1.083 4.82 1 93.06 126 SER B O 1
ATOM 3455 N N . SER B 1 127 ? -19.672 -0.397 3.951 1 93.56 127 SER B N 1
ATOM 3456 C CA . SER B 1 127 ? -18.828 -1.538 4.293 1 93.56 127 SER B CA 1
ATOM 3457 C C . SER B 1 127 ? -17.812 -1.835 3.188 1 93.56 127 SER B C 1
ATOM 3459 O O . SER B 1 127 ? -17.109 -2.84 3.24 1 93.56 127 SER B O 1
ATOM 3461 N N . SER B 1 128 ? -17.703 -0.947 2.225 1 93.75 128 SER B N 1
ATOM 3462 C CA . SER B 1 128 ? -16.875 -1.194 1.049 1 93.75 128 SER B CA 1
ATOM 3463 C C . SER B 1 128 ? -15.406 -1.317 1.427 1 93.75 128 SER B C 1
ATOM 3465 O O . SER B 1 128 ? -14.922 -0.6 2.305 1 93.75 128 SER B O 1
ATOM 3467 N N . ARG B 1 129 ? -14.695 -2.188 0.677 1 95.12 129 ARG B N 1
ATOM 3468 C CA . ARG B 1 129 ? -13.25 -2.336 0.793 1 95.12 129 ARG B CA 1
ATOM 3469 C C . ARG B 1 129 ? -12.531 -1.613 -0.343 1 95.12 129 ARG B C 1
ATOM 3471 O O . ARG B 1 129 ? -11.312 -1.706 -0.471 1 95.12 129 ARG B O 1
ATOM 3478 N N . ARG B 1 130 ? -13.328 -0.847 -1.166 1 94.5 130 ARG B N 1
ATOM 3479 C CA . ARG B 1 130 ? -12.797 -0.231 -2.381 1 94.5 130 ARG B CA 1
ATOM 3480 C C . ARG B 1 130 ? -12.469 1.24 -2.148 1 94.5 130 ARG B C 1
ATOM 3482 O O . ARG B 1 130 ? -12.016 1.932 -3.064 1 94.5 130 ARG B O 1
ATOM 3489 N N . ALA B 1 131 ? -12.719 1.744 -0.889 1 96.44 131 ALA B N 1
ATOM 3490 C CA . ALA B 1 131 ? -12.531 3.166 -0.609 1 96.44 131 ALA B CA 1
ATOM 3491 C C . ALA B 1 131 ? -11.055 3.512 -0.494 1 96.44 131 ALA B C 1
ATOM 3493 O O . ALA B 1 131 ? -10.539 3.719 0.608 1 96.44 131 ALA B O 1
ATOM 3494 N N . VAL B 1 132 ? -10.383 3.643 -1.688 1 97.88 132 VAL B N 1
ATOM 3495 C CA . VAL B 1 132 ? -8.938 3.832 -1.76 1 97.88 132 VAL B CA 1
ATOM 3496 C C . VAL B 1 132 ? -8.617 5.07 -2.594 1 97.88 132 VAL B C 1
ATOM 3498 O O . VAL B 1 132 ? -9.125 5.223 -3.709 1 97.88 132 VAL B O 1
ATOM 3501 N N . ILE B 1 133 ? -7.891 5.996 -2.014 1 98.19 133 ILE B N 1
ATOM 3502 C CA . ILE B 1 133 ? -7.25 7.055 -2.781 1 98.19 133 ILE B CA 1
ATOM 3503 C C . ILE B 1 133 ? -5.863 6.598 -3.236 1 98.19 133 ILE B C 1
ATOM 3505 O O . ILE B 1 133 ? -5.074 6.094 -2.434 1 98.19 133 ILE B O 1
ATOM 3509 N N . GLN B 1 134 ? -5.625 6.668 -4.484 1 97.31 134 GLN B N 1
ATOM 3510 C CA . GLN B 1 134 ? -4.367 6.25 -5.102 1 97.31 134 GLN B CA 1
ATOM 3511 C C . GLN B 1 134 ? -3.473 7.453 -5.387 1 97.31 134 GLN B C 1
ATOM 3513 O O . GLN B 1 134 ? -3.812 8.305 -6.211 1 97.31 134 GLN B O 1
ATOM 3518 N N . LEU B 1 135 ? -2.26 7.469 -4.754 1 97.88 135 LEU B N 1
ATOM 3519 C CA . LEU B 1 135 ? -1.404 8.641 -4.906 1 97.88 135 LEU B CA 1
ATOM 3520 C C . LEU B 1 135 ? -0.212 8.336 -5.805 1 97.88 135 LEU B C 1
ATOM 3522 O O . LEU B 1 135 ? 0.303 9.219 -6.484 1 97.88 135 LEU B O 1
ATOM 3526 N N . PHE B 1 136 ? 0.316 7.105 -5.77 1 96.69 136 PHE B N 1
ATOM 3527 C CA . PHE B 1 136 ? 1.392 6.668 -6.652 1 96.69 136 PHE B CA 1
ATOM 3528 C C . PHE B 1 136 ? 0.829 6.066 -7.938 1 96.69 136 PHE B C 1
ATOM 3530 O O . PHE B 1 136 ? -0.165 5.336 -7.902 1 96.69 136 PHE B O 1
ATOM 3537 N N . ASP B 1 137 ? 1.437 6.395 -9.055 1 92.31 137 ASP B N 1
ATOM 3538 C CA . ASP B 1 137 ? 1.033 5.875 -10.359 1 92.31 137 ASP B CA 1
ATOM 3539 C C . ASP B 1 137 ? 2.225 5.277 -11.109 1 92.31 137 ASP B C 1
ATOM 3541 O O . ASP B 1 137 ? 3.342 5.789 -11.016 1 92.31 137 ASP B O 1
ATOM 3545 N N . ALA B 1 138 ? 1.94 4.184 -11.852 1 89.81 138 ALA B N 1
ATOM 3546 C CA . ALA B 1 138 ? 3 3.547 -12.633 1 89.81 138 ALA B CA 1
ATOM 3547 C C . ALA B 1 138 ? 3.729 4.566 -13.508 1 89.81 138 ALA B C 1
ATOM 3549 O O . ALA B 1 138 ? 4.938 4.449 -13.727 1 89.81 138 ALA B O 1
ATOM 3550 N N . THR B 1 139 ? 3.014 5.559 -13.969 1 90.06 139 THR B N 1
ATOM 3551 C CA . THR B 1 139 ? 3.58 6.547 -14.883 1 90.06 139 THR B CA 1
ATOM 3552 C C . THR B 1 139 ? 4.539 7.477 -14.141 1 90.06 139 THR B C 1
ATOM 3554 O O . THR B 1 139 ? 5.293 8.227 -14.773 1 90.06 139 THR B O 1
ATOM 3557 N N . ASP B 1 140 ? 4.516 7.445 -12.828 1 92.06 140 ASP B N 1
ATOM 3558 C CA . ASP B 1 140 ? 5.453 8.25 -12.047 1 92.06 140 ASP B CA 1
ATOM 3559 C C . ASP B 1 140 ? 6.891 7.793 -12.273 1 92.06 140 ASP B C 1
ATOM 3561 O O . ASP B 1 140 ? 7.832 8.555 -12.047 1 92.06 140 ASP B O 1
ATOM 3565 N N . LEU B 1 141 ? 7.066 6.508 -12.742 1 87.81 141 LEU B N 1
ATOM 3566 C CA . LEU B 1 141 ? 8.406 5.957 -12.945 1 87.81 141 LEU B CA 1
ATOM 3567 C C . LEU B 1 141 ? 8.852 6.129 -14.391 1 87.81 141 LEU B C 1
ATOM 3569 O O . LEU B 1 141 ? 10.031 5.984 -14.703 1 87.81 141 LEU B O 1
ATOM 3573 N N . THR B 1 142 ? 7.938 6.316 -15.336 1 78.62 142 THR B N 1
ATOM 3574 C CA . THR B 1 142 ? 8.273 6.27 -16.75 1 78.62 142 THR B CA 1
ATOM 3575 C C . THR B 1 142 ? 8.109 7.645 -17.391 1 78.62 142 THR B C 1
ATOM 3577 O O . THR B 1 142 ? 8.281 7.797 -18.609 1 78.62 142 THR B O 1
ATOM 3580 N N . GLY B 1 143 ? 7.613 8.578 -16.688 1 65.88 143 GLY B N 1
ATOM 3581 C CA . GLY B 1 143 ? 7.438 9.883 -17.297 1 65.88 143 GLY B CA 1
ATOM 3582 C C . GLY B 1 143 ? 8.68 10.383 -18.016 1 65.88 143 GLY B C 1
ATOM 3583 O O . GLY B 1 143 ? 9.727 9.727 -17.984 1 65.88 143 GLY B O 1
ATOM 3584 N N . PRO B 1 144 ? 8.188 11.266 -18.875 1 60.38 144 PRO B N 1
ATOM 3585 C CA . PRO B 1 144 ? 9.328 11.828 -19.594 1 60.38 144 PRO B CA 1
ATOM 3586 C C . PRO B 1 144 ? 10.453 12.273 -18.672 1 60.38 144 PRO B C 1
ATOM 3588 O O . PRO B 1 144 ? 10.227 13.102 -17.781 1 60.38 144 PRO B O 1
ATOM 3591 N N . GLY B 1 145 ? 11.508 11.602 -18.656 1 64.06 145 GLY B N 1
ATOM 3592 C CA . GLY B 1 145 ? 12.648 11.852 -17.781 1 64.06 145 GLY B CA 1
ATOM 3593 C C . GLY B 1 145 ? 12.438 11.336 -16.375 1 64.06 145 GLY B C 1
ATOM 3594 O O . GLY B 1 145 ? 11.383 10.789 -16.062 1 64.06 145 GLY B O 1
ATOM 3595 N N . ARG B 1 146 ? 13.43 11.156 -15.57 1 77.19 146 ARG B N 1
ATOM 3596 C CA . ARG B 1 146 ? 13.352 10.805 -14.156 1 77.19 146 ARG B CA 1
ATOM 3597 C C . ARG B 1 146 ? 12.828 11.977 -13.328 1 77.19 146 ARG B C 1
ATOM 3599 O O . ARG B 1 146 ? 13.508 12.992 -13.18 1 77.19 146 ARG B O 1
ATOM 3606 N N . TYR B 1 147 ? 11.477 11.875 -12.977 1 88.44 147 TYR B N 1
ATOM 3607 C CA . TYR B 1 147 ? 10.922 12.945 -12.156 1 88.44 147 TYR B CA 1
ATOM 3608 C C . TYR B 1 147 ? 11.742 13.148 -10.891 1 88.44 147 TYR B C 1
ATOM 3610 O O . TYR B 1 147 ? 12.219 12.18 -10.289 1 88.44 147 TYR B O 1
ATOM 3618 N N . LYS B 1 148 ? 11.852 14.43 -10.594 1 87.25 148 LYS B N 1
ATOM 3619 C CA . LYS B 1 148 ? 12.578 14.766 -9.375 1 87.25 148 LYS B CA 1
ATOM 3620 C C . LYS B 1 148 ? 11.812 14.336 -8.133 1 87.25 148 LYS B C 1
ATOM 3622 O O . LYS B 1 148 ? 12.398 13.828 -7.176 1 87.25 148 LYS B O 1
ATOM 3627 N N . ASP B 1 149 ? 10.531 14.492 -8.266 1 90.06 149 ASP B N 1
ATOM 3628 C CA . ASP B 1 149 ? 9.68 14.164 -7.133 1 90.06 149 ASP B CA 1
ATOM 3629 C C . ASP B 1 149 ? 8.664 13.078 -7.504 1 90.06 149 ASP B C 1
ATOM 3631 O O . ASP B 1 149 ? 7.734 13.328 -8.266 1 90.06 149 ASP B O 1
ATOM 3635 N N . VAL B 1 150 ? 8.914 11.906 -6.969 1 93 150 VAL B N 1
ATOM 3636 C CA . VAL B 1 150 ? 7.984 10.781 -7.098 1 93 150 VAL B CA 1
ATOM 3637 C C . VAL B 1 150 ? 7.273 10.547 -5.766 1 93 150 VAL B C 1
ATOM 3639 O O . VAL B 1 150 ? 7.902 10.555 -4.707 1 93 150 VAL B O 1
ATOM 3642 N N . PRO B 1 151 ? 5.938 10.398 -5.809 1 96.31 151 PRO B N 1
ATOM 3643 C CA . PRO B 1 151 ? 5.199 10.227 -4.555 1 96.31 151 PRO B CA 1
ATOM 3644 C C . PRO B 1 151 ? 5.742 9.078 -3.707 1 96.31 151 PRO B C 1
ATOM 3646 O O . PRO B 1 151 ? 6.027 7.996 -4.23 1 96.31 151 PRO B O 1
ATOM 3649 N N . CYS B 1 152 ? 5.883 9.328 -2.453 1 97.44 152 CYS B N 1
ATOM 3650 C CA . CYS B 1 152 ? 6.293 8.297 -1.509 1 97.44 152 CYS B CA 1
ATOM 3651 C C . CYS B 1 152 ? 5.09 7.504 -1.01 1 97.44 152 CYS B C 1
ATOM 3653 O O . CYS B 1 152 ? 5.211 6.324 -0.678 1 97.44 152 CYS B O 1
ATOM 3655 N N . THR B 1 153 ? 3.932 8.227 -0.924 1 98.5 153 THR B N 1
ATOM 3656 C CA . THR B 1 153 ? 2.707 7.578 -0.47 1 98.5 153 THR B CA 1
ATOM 3657 C C . THR B 1 153 ? 2.033 6.832 -1.619 1 98.5 153 THR B C 1
ATOM 3659 O O . THR B 1 153 ? 1.932 7.355 -2.73 1 98.5 153 THR B O 1
ATOM 3662 N N . ASN B 1 154 ? 1.608 5.602 -1.354 1 98.38 154 ASN B N 1
ATOM 3663 C CA . ASN B 1 154 ? 0.916 4.812 -2.365 1 98.38 154 ASN B CA 1
ATOM 3664 C C . ASN B 1 154 ? -0.595 5.016 -2.297 1 98.38 154 ASN B C 1
ATOM 3666 O O . ASN B 1 154 ? -1.203 5.508 -3.252 1 98.38 154 ASN B O 1
ATOM 3670 N N . THR B 1 155 ? -1.12 4.695 -1.087 1 98.62 155 THR B N 1
ATOM 3671 C CA . THR B 1 155 ? -2.576 4.707 -1.002 1 98.62 155 THR B CA 1
ATOM 3672 C C . THR B 1 155 ? -3.033 5.238 0.354 1 98.62 155 THR B C 1
ATOM 3674 O O . THR B 1 155 ? -2.275 5.207 1.326 1 98.62 155 THR B O 1
ATOM 3677 N N . LEU B 1 156 ? -4.203 5.793 0.413 1 98.81 156 LEU B N 1
ATOM 3678 C CA . LEU B 1 156 ? -5.043 5.973 1.591 1 98.81 156 LEU B CA 1
ATOM 3679 C C . LEU B 1 156 ? -6.312 5.133 1.487 1 98.81 156 LEU B C 1
ATOM 3681 O O . LEU B 1 156 ? -7.156 5.379 0.622 1 98.81 156 LEU B O 1
ATOM 3685 N N . GLN B 1 157 ? -6.414 4.195 2.32 1 98.75 157 GLN B N 1
ATOM 3686 C CA . GLN B 1 157 ? -7.621 3.373 2.299 1 98.75 157 GLN B CA 1
ATOM 3687 C C . GLN B 1 157 ? -8.469 3.613 3.541 1 98.75 157 GLN B C 1
ATOM 3689 O O . GLN B 1 157 ? -7.984 3.486 4.668 1 98.75 157 GLN B O 1
ATOM 3694 N N . PHE B 1 158 ? -9.719 3.895 3.32 1 98.75 158 PHE B N 1
ATOM 3695 C CA . PHE B 1 158 ? -10.664 4.195 4.391 1 98.75 158 PHE B CA 1
ATOM 3696 C C . PHE B 1 158 ? -11.602 3.016 4.633 1 98.75 158 PHE B C 1
ATOM 3698 O O . PHE B 1 158 ? -12.039 2.361 3.688 1 98.75 158 PHE B O 1
ATOM 3705 N N . PHE B 1 159 ? -11.883 2.744 5.938 1 97.69 159 PHE B N 1
ATOM 3706 C CA . PHE B 1 159 ? -12.805 1.692 6.352 1 97.69 159 PHE B CA 1
ATOM 3707 C C . PHE B 1 159 ? -13.844 2.236 7.324 1 97.69 159 PHE B C 1
ATOM 3709 O O . PHE B 1 159 ? -13.492 2.791 8.367 1 97.69 159 PHE B O 1
ATOM 3716 N N . VAL B 1 160 ? -15.094 2.111 6.996 1 98 160 VAL B N 1
ATOM 3717 C CA . VAL B 1 160 ? -16.141 2.338 7.992 1 98 160 VAL B CA 1
ATOM 3718 C C . VAL B 1 160 ? -16.5 1.018 8.664 1 98 160 VAL B C 1
ATOM 3720 O O . VAL B 1 160 ? -17.016 0.103 8.016 1 98 160 VAL B O 1
ATOM 3723 N N . ARG B 1 161 ? -16.156 0.898 9.891 1 96.88 161 ARG B N 1
ATOM 3724 C CA . ARG B 1 161 ? -16.516 -0.249 10.719 1 96.88 161 ARG B CA 1
ATOM 3725 C C . ARG B 1 161 ? -16.984 0.198 12.102 1 96.88 161 ARG B C 1
ATOM 3727 O O . ARG B 1 161 ? -16.344 1.041 12.734 1 96.88 161 ARG B O 1
ATOM 3734 N N . ASP B 1 162 ? -18.156 -0.311 12.586 1 94.25 162 ASP B N 1
ATOM 3735 C CA . ASP B 1 162 ? -18.734 0.009 13.891 1 94.25 162 ASP B CA 1
ATOM 3736 C C . ASP B 1 162 ? -18.828 1.52 14.086 1 94.25 162 ASP B C 1
ATOM 3738 O O . ASP B 1 162 ? -18.375 2.051 15.102 1 94.25 162 ASP B O 1
ATOM 3742 N N . SER B 1 163 ? -19.203 2.207 13.094 1 95.94 163 SER B N 1
ATOM 3743 C CA . SER B 1 163 ? -19.484 3.641 13.086 1 95.94 163 SER B CA 1
ATOM 3744 C C . SER B 1 163 ? -18.219 4.449 13.375 1 95.94 163 SER B C 1
ATOM 3746 O O . SER B 1 163 ? -18.281 5.508 14.008 1 95.94 163 SER B O 1
ATOM 3748 N N . ARG B 1 164 ? -17.125 3.916 13.016 1 97.75 164 ARG B N 1
ATOM 3749 C CA . ARG B 1 164 ? -15.844 4.621 13.07 1 97.75 164 ARG B CA 1
ATOM 3750 C C . ARG B 1 164 ? -15.109 4.523 11.742 1 97.75 164 ARG B C 1
ATOM 3752 O O . ARG B 1 164 ? -15.25 3.541 11.016 1 97.75 164 ARG B O 1
ATOM 3759 N N . LEU B 1 165 ? -14.359 5.535 11.43 1 98.62 165 LEU B N 1
ATOM 3760 C CA . LEU B 1 165 ? -13.594 5.551 10.18 1 98.62 165 LEU B CA 1
ATOM 3761 C C . LEU B 1 165 ? -12.125 5.242 10.445 1 98.62 165 LEU B C 1
ATOM 3763 O O . LEU B 1 165 ? -11.414 6.051 11.047 1 98.62 165 LEU B O 1
ATOM 3767 N N . HIS B 1 166 ? -11.711 4.09 10.047 1 98.31 166 HIS B N 1
ATOM 3768 C CA . HIS B 1 166 ? -10.305 3.711 10.094 1 98.31 166 HIS B CA 1
ATOM 3769 C C . HIS B 1 166 ? -9.586 4.109 8.812 1 98.31 166 HIS B C 1
ATOM 3771 O O . HIS B 1 166 ? -10.211 4.227 7.754 1 98.31 166 HIS B O 1
ATOM 3777 N N . LEU B 1 167 ? -8.305 4.371 8.891 1 98.81 167 LEU B N 1
ATOM 3778 C CA . LEU B 1 167 ? -7.492 4.723 7.734 1 98.81 167 LEU B CA 1
ATOM 3779 C C . LEU B 1 167 ? -6.18 3.943 7.734 1 98.81 167 LEU B C 1
ATOM 3781 O O . LEU B 1 167 ? -5.488 3.885 8.75 1 98.81 167 LEU B O 1
ATOM 3785 N N . MET B 1 168 ? -5.895 3.279 6.656 1 98.56 168 MET B N 1
ATOM 3786 C CA . MET B 1 168 ? -4.582 2.684 6.426 1 98.56 168 MET B CA 1
ATOM 3787 C C . MET B 1 168 ? -3.855 3.383 5.281 1 98.56 168 MET B C 1
ATOM 3789 O O . MET B 1 168 ? -4.367 3.441 4.16 1 98.56 168 MET B O 1
ATOM 3793 N N . VAL B 1 169 ? -2.725 3.904 5.633 1 98.81 169 VAL B N 1
ATOM 3794 C CA . VAL B 1 169 ? -1.859 4.539 4.645 1 98.81 169 VAL B CA 1
ATOM 3795 C C . VAL B 1 169 ? -0.693 3.615 4.305 1 98.81 169 VAL B C 1
ATOM 3797 O O . VAL B 1 169 ? -0.116 2.982 5.191 1 98.81 169 VAL B O 1
ATOM 3800 N N . THR B 1 170 ? -0.406 3.49 3.023 1 98.69 170 THR B N 1
ATOM 3801 C CA . THR B 1 170 ? 0.773 2.744 2.598 1 98.69 170 THR B CA 1
ATOM 3802 C C . THR B 1 170 ? 1.766 3.66 1.887 1 98.69 170 THR B C 1
ATOM 3804 O O . THR B 1 170 ? 1.369 4.512 1.089 1 98.69 170 THR B O 1
ATOM 3807 N N . MET B 1 171 ? 3.008 3.545 2.254 1 98.75 171 MET B N 1
ATOM 3808 C CA . MET B 1 171 ? 4.078 4.336 1.65 1 98.75 171 MET B CA 1
ATOM 3809 C C . MET B 1 171 ? 5.219 3.441 1.181 1 98.75 171 MET B C 1
ATOM 3811 O O . MET B 1 171 ? 5.582 2.482 1.863 1 98.75 171 MET B O 1
ATOM 3815 N N . ARG B 1 172 ? 5.742 3.781 0.009 1 97.94 172 ARG B N 1
ATOM 3816 C CA . ARG B 1 172 ? 6.918 3.057 -0.459 1 97.94 172 ARG B CA 1
ATOM 3817 C C . ARG B 1 172 ? 8.164 3.477 0.313 1 97.94 172 ARG B C 1
ATOM 3819 O O . ARG B 1 172 ? 9.094 2.684 0.481 1 97.94 172 ARG B O 1
ATOM 3826 N N . SER B 1 173 ? 8.242 4.734 0.693 1 97.31 173 SER B N 1
ATOM 3827 C CA . SER B 1 173 ? 9.398 5.316 1.361 1 97.31 173 SER B CA 1
ATOM 3828 C C . SER B 1 173 ? 8.984 6.426 2.322 1 97.31 173 SER B C 1
ATOM 3830 O O . SER B 1 173 ? 8.078 7.207 2.023 1 97.31 173 SER B O 1
ATOM 3832 N N . ASN B 1 174 ? 9.633 6.434 3.482 1 98.25 174 ASN B N 1
ATOM 3833 C CA . ASN B 1 174 ? 9.273 7.445 4.469 1 98.25 174 ASN B CA 1
ATOM 3834 C C . ASN B 1 174 ? 10.469 7.844 5.332 1 98.25 174 ASN B C 1
ATOM 3836 O O . ASN B 1 174 ? 11 7.02 6.078 1 98.25 174 ASN B O 1
ATOM 3840 N N . ASP B 1 175 ? 10.867 9.086 5.176 1 96.75 175 ASP B N 1
ATOM 3841 C CA . ASP B 1 175 ? 11.812 9.664 6.129 1 96.75 175 ASP B CA 1
ATOM 3842 C C . ASP B 1 175 ? 11.195 9.75 7.523 1 96.75 175 ASP B C 1
ATOM 3844 O O . ASP B 1 175 ? 10.273 10.531 7.754 1 96.75 175 ASP B O 1
ATOM 3848 N N . ALA B 1 176 ? 11.797 9.031 8.414 1 96.94 176 ALA B N 1
ATOM 3849 C CA . ALA B 1 176 ? 11.172 8.875 9.727 1 96.94 176 ALA B CA 1
ATOM 3850 C C . ALA B 1 176 ? 11.297 10.148 10.547 1 96.94 176 ALA B C 1
ATOM 3852 O O . ALA B 1 176 ? 10.477 10.414 11.43 1 96.94 176 ALA B O 1
ATOM 3853 N N . TYR B 1 177 ? 12.266 10.945 10.266 1 95 177 TYR B N 1
ATOM 3854 C CA . TYR B 1 177 ? 12.523 12.078 11.141 1 95 177 TYR B CA 1
ATOM 3855 C C . TYR B 1 177 ? 11.68 13.281 10.734 1 95 177 TYR B C 1
ATOM 3857 O O . TYR B 1 177 ? 11.031 13.914 11.578 1 95 177 TYR B O 1
ATOM 3865 N N . ILE B 1 178 ? 11.641 13.617 9.492 1 93.25 178 ILE B N 1
ATOM 3866 C CA . ILE B 1 178 ? 10.906 14.789 9.047 1 93.25 178 ILE B CA 1
ATOM 3867 C C . ILE B 1 178 ? 9.562 14.367 8.453 1 93.25 178 ILE B C 1
ATOM 3869 O O . ILE B 1 178 ? 8.508 14.875 8.852 1 93.25 178 ILE B O 1
ATOM 3873 N N . GLY B 1 179 ? 9.594 13.391 7.566 1 95.38 179 GLY B N 1
ATOM 3874 C CA . GLY B 1 179 ? 8.43 13.023 6.77 1 95.38 179 GLY B CA 1
ATOM 3875 C C . GLY B 1 179 ? 7.336 12.367 7.586 1 95.38 179 GLY B C 1
ATOM 3876 O O . GLY B 1 179 ? 6.168 12.75 7.488 1 95.38 179 GLY B O 1
ATOM 3877 N N . LEU B 1 180 ? 7.691 11.438 8.414 1 97.19 180 LEU B N 1
ATOM 3878 C CA . LEU B 1 180 ? 6.715 10.602 9.094 1 97.19 180 LEU B CA 1
ATOM 3879 C C . LEU B 1 180 ? 5.793 11.445 9.969 1 97.19 180 LEU B C 1
ATOM 3881 O O . LEU B 1 180 ? 4.57 11.359 9.859 1 97.19 180 LEU B O 1
ATOM 3885 N N . PRO B 1 181 ? 6.312 12.305 10.875 1 95.56 181 PRO B N 1
ATOM 3886 C CA . PRO B 1 181 ? 5.391 13.086 11.695 1 95.56 181 PRO B CA 1
ATOM 3887 C C . PRO B 1 181 ? 4.508 14.023 10.875 1 95.56 181 PRO B C 1
ATOM 3889 O O . PRO B 1 181 ? 3.342 14.234 11.211 1 95.56 181 PRO B O 1
ATOM 3892 N N . LEU B 1 182 ? 5.016 14.594 9.781 1 96 182 LEU B N 1
ATOM 3893 C CA . LEU B 1 182 ? 4.227 15.469 8.914 1 96 182 LEU B CA 1
ATOM 3894 C C . LEU B 1 182 ? 3.141 14.68 8.188 1 96 182 LEU B C 1
ATOM 3896 O O . LEU B 1 182 ? 2.004 15.148 8.07 1 96 182 LEU B O 1
ATOM 3900 N N . ASP B 1 183 ? 3.498 13.469 7.754 1 97.88 183 ASP B N 1
ATOM 3901 C CA . ASP B 1 183 ? 2.539 12.609 7.062 1 97.88 183 ASP B CA 1
ATOM 3902 C C . ASP B 1 183 ? 1.43 12.156 8.008 1 97.88 183 ASP B C 1
ATOM 3904 O O . ASP B 1 183 ? 0.249 12.195 7.652 1 97.88 183 ASP B O 1
ATOM 3908 N N . VAL B 1 184 ? 1.844 11.719 9.195 1 97.75 184 VAL B N 1
ATOM 3909 C CA . VAL B 1 184 ? 0.859 11.289 10.18 1 97.75 184 VAL B CA 1
ATOM 3910 C C . VAL B 1 184 ? -0.108 12.43 10.484 1 97.75 184 VAL B C 1
ATOM 3912 O O . VAL B 1 184 ? -1.321 12.219 10.555 1 97.75 184 VAL B O 1
ATOM 3915 N N . PHE B 1 185 ? 0.428 13.633 10.648 1 96.75 185 PHE B N 1
ATOM 3916 C CA . PHE B 1 185 ? -0.417 14.789 10.898 1 96.75 185 PHE B CA 1
ATOM 3917 C C . PHE B 1 185 ? -1.406 15 9.758 1 96.75 185 PHE B C 1
ATOM 3919 O O . PHE B 1 185 ? -2.619 15.039 9.984 1 96.75 185 PHE B O 1
ATOM 3926 N N . ALA B 1 186 ? -0.914 15.078 8.562 1 98.12 186 ALA B N 1
ATOM 3927 C CA . ALA B 1 186 ? -1.752 15.398 7.41 1 98.12 186 ALA B CA 1
ATOM 3928 C C . ALA B 1 186 ? -2.805 14.32 7.184 1 98.12 186 ALA B C 1
ATOM 3930 O O . ALA B 1 186 ? -3.984 14.617 6.996 1 98.12 186 ALA B O 1
ATOM 3931 N N . PHE B 1 187 ? -2.42 13.055 7.254 1 98.88 187 PHE B N 1
ATOM 3932 C CA . PHE B 1 187 ? -3.328 11.977 6.883 1 98.88 187 PHE B CA 1
ATOM 3933 C C . PHE B 1 187 ? -4.363 11.734 7.977 1 98.88 187 PHE B C 1
ATOM 3935 O O . PHE B 1 187 ? -5.508 11.383 7.688 1 98.88 187 PHE B O 1
ATOM 3942 N N . THR B 1 188 ? -3.975 11.922 9.25 1 98.69 188 THR B N 1
ATOM 3943 C CA . THR B 1 188 ? -4.98 11.812 10.305 1 98.69 188 THR B CA 1
ATOM 3944 C C . THR B 1 188 ? -5.945 12.992 10.258 1 98.69 188 THR B C 1
ATOM 3946 O O . THR B 1 188 ? -7.121 12.852 10.602 1 98.69 188 THR B O 1
ATOM 3949 N N . MET B 1 189 ? -5.473 14.172 9.828 1 98.62 189 MET B N 1
ATOM 3950 C CA . MET B 1 189 ? -6.383 15.289 9.586 1 98.62 189 MET B CA 1
ATOM 3951 C C . MET B 1 189 ? -7.379 14.953 8.484 1 98.62 189 MET B C 1
ATOM 3953 O O . MET B 1 189 ? -8.57 15.234 8.609 1 98.62 189 MET B O 1
ATOM 3957 N N . LEU B 1 190 ? -6.91 14.328 7.41 1 98.88 190 LEU B N 1
ATOM 3958 C CA . LEU B 1 190 ? -7.793 13.922 6.32 1 98.88 190 LEU B CA 1
ATOM 3959 C C . LEU B 1 190 ? -8.758 12.836 6.773 1 98.88 190 LEU B C 1
ATOM 3961 O O . LEU B 1 190 ? -9.914 12.812 6.348 1 98.88 190 LEU B O 1
ATOM 3965 N N . GLN B 1 191 ? -8.25 11.922 7.613 1 98.88 191 GLN B N 1
ATOM 3966 C CA . GLN B 1 191 ? -9.109 10.906 8.211 1 98.88 191 GLN B CA 1
ATOM 3967 C C . GLN B 1 191 ? -10.281 11.547 8.953 1 98.88 191 GLN B C 1
ATOM 3969 O O . GLN B 1 191 ? -11.43 11.148 8.766 1 98.88 191 GLN B O 1
ATOM 3974 N N . GLU B 1 192 ? -9.953 12.5 9.758 1 98.81 192 GLU B N 1
ATOM 3975 C CA . GLU B 1 192 ? -10.984 13.156 10.555 1 98.81 192 GLU B CA 1
ATOM 3976 C C . GLU B 1 192 ? -11.922 13.977 9.672 1 98.81 192 GLU B C 1
ATOM 3978 O O . GLU B 1 192 ? -13.133 14.039 9.922 1 98.81 192 GLU B O 1
ATOM 3983 N N . LEU B 1 193 ? -11.359 14.633 8.672 1 98.81 193 LEU B N 1
ATOM 3984 C CA . LEU B 1 193 ? -12.18 15.375 7.715 1 98.81 193 LEU B CA 1
ATOM 3985 C C . LEU B 1 193 ? -13.211 14.461 7.066 1 98.81 193 LEU B C 1
ATOM 3987 O O . LEU B 1 193 ? -14.398 14.805 7.012 1 98.81 193 LEU B O 1
ATOM 3991 N N . MET B 1 194 ? -12.789 13.289 6.613 1 98.81 194 MET B N 1
ATOM 3992 C CA . MET B 1 194 ? -13.68 12.305 6 1 98.81 194 MET B CA 1
ATOM 3993 C C . MET B 1 194 ? -14.719 11.805 7 1 98.81 194 MET B C 1
ATOM 3995 O O . MET B 1 194 ? -15.898 11.695 6.672 1 98.81 194 MET B O 1
ATOM 3999 N N . ALA B 1 195 ? -14.266 11.477 8.195 1 98.75 195 ALA B N 1
ATOM 4000 C CA . ALA B 1 195 ? -15.172 11.008 9.234 1 98.75 195 ALA B CA 1
ATOM 4001 C C . ALA B 1 195 ? -16.266 12.047 9.508 1 98.75 195 ALA B C 1
ATOM 4003 O O . ALA B 1 195 ? -17.438 11.695 9.664 1 98.75 195 ALA B O 1
ATOM 4004 N N . GLY B 1 196 ? -15.875 13.312 9.547 1 98.31 196 GLY B N 1
ATOM 4005 C CA . GLY B 1 196 ? -16.812 14.391 9.781 1 98.31 196 GLY B CA 1
ATOM 4006 C C . GLY B 1 196 ? -17.859 14.516 8.68 1 98.31 196 GLY B C 1
ATOM 4007 O O . GLY B 1 196 ? -19.016 14.844 8.953 1 98.31 196 GLY B O 1
ATOM 4008 N N . GLU B 1 197 ? -17.422 14.305 7.441 1 98.38 197 GLU B N 1
ATOM 4009 C CA . GLU B 1 197 ? -18.359 14.344 6.312 1 98.38 197 GLU B CA 1
ATOM 4010 C C . GLU B 1 197 ? -19.359 13.195 6.391 1 98.38 197 GLU B C 1
ATOM 4012 O O . GLU B 1 197 ? -20.5 13.336 5.961 1 98.38 197 GLU B O 1
ATOM 4017 N N . LEU B 1 198 ? -18.953 12.047 6.934 1 98.12 198 LEU B N 1
ATOM 4018 C CA . LEU B 1 198 ? -19.781 10.852 7.023 1 98.12 198 LEU B CA 1
ATOM 4019 C C . LEU B 1 198 ? -20.641 10.883 8.289 1 98.12 198 LEU B C 1
ATOM 4021 O O . LEU B 1 198 ? -21.562 10.078 8.438 1 98.12 198 LEU B O 1
ATOM 4025 N N . GLY B 1 199 ? -20.281 11.766 9.242 1 97.75 199 GLY B N 1
ATOM 4026 C CA . GLY B 1 199 ? -21.016 11.875 10.492 1 97.75 199 GLY B CA 1
ATOM 4027 C C . GLY B 1 199 ? -20.703 10.75 11.469 1 97.75 199 GLY B C 1
ATOM 4028 O O . GLY B 1 199 ? -21.578 10.305 12.211 1 97.75 199 GLY B O 1
ATOM 4029 N N . ILE B 1 200 ? -19.516 10.227 11.422 1 98.12 200 ILE B N 1
ATOM 4030 C CA . ILE B 1 200 ? -19.125 9.133 12.305 1 98.12 200 ILE B CA 1
ATOM 4031 C C . ILE B 1 200 ? -17.828 9.477 13.023 1 98.12 200 ILE B C 1
ATOM 4033 O O . ILE B 1 200 ? -17.203 10.508 12.727 1 98.12 200 ILE B O 1
ATOM 4037 N N . GLY B 1 201 ? -17.375 8.688 13.992 1 97.69 201 GLY B N 1
ATOM 4038 C CA . GLY B 1 201 ? -16.156 8.93 14.758 1 97.69 201 GLY B CA 1
ATOM 4039 C C . GLY B 1 201 ? -14.898 8.461 14.047 1 97.69 201 GLY B C 1
ATOM 4040 O O . GLY B 1 201 ? -14.977 7.723 13.062 1 97.69 201 GLY B O 1
ATOM 4041 N N . ILE B 1 202 ? -13.805 8.906 14.539 1 97.75 202 ILE B N 1
ATOM 4042 C CA . ILE B 1 202 ? -12.508 8.492 14.016 1 97.75 202 ILE B CA 1
ATOM 4043 C C . ILE B 1 202 ? -12.086 7.176 14.672 1 97.75 202 ILE B C 1
ATOM 4045 O O . ILE B 1 202 ? -12.352 6.949 15.852 1 97.75 202 ILE B O 1
ATOM 4049 N N . GLY B 1 203 ? -11.531 6.285 13.93 1 97.31 203 GLY B N 1
ATOM 4050 C CA . GLY B 1 203 ? -11 5.023 14.422 1 97.31 203 GLY B CA 1
ATOM 4051 C C . GLY B 1 203 ? -9.484 4.969 14.406 1 97.31 203 GLY B C 1
ATOM 4052 O O . GLY B 1 203 ? -8.82 5.957 14.727 1 97.31 203 GLY B O 1
ATOM 4053 N N . ARG B 1 204 ? -8.953 3.852 14.023 1 95.5 204 ARG B N 1
ATOM 4054 C CA . ARG B 1 204 ? -7.512 3.602 14.039 1 95.5 204 ARG B CA 1
ATOM 4055 C C . ARG B 1 204 ? -6.84 4.18 12.805 1 95.5 204 ARG B C 1
ATOM 4057 O O . ARG B 1 204 ? -7.461 4.27 11.742 1 95.5 204 ARG B O 1
ATOM 4064 N N . TYR B 1 205 ? -5.637 4.574 13.039 1 98.5 205 TYR B N 1
ATOM 4065 C CA . TYR B 1 205 ? -4.754 4.98 11.953 1 98.5 205 TYR B CA 1
ATOM 4066 C C . TYR B 1 205 ? -3.58 4.02 11.812 1 98.5 205 TYR B C 1
ATOM 4068 O O . TYR B 1 205 ? -2.811 3.83 12.758 1 98.5 205 TYR B O 1
ATOM 4076 N N . ILE B 1 206 ? -3.496 3.42 10.648 1 98.38 206 ILE B N 1
ATOM 4077 C CA . ILE B 1 206 ? -2.418 2.482 10.367 1 98.38 206 ILE B CA 1
ATOM 4078 C C . ILE B 1 206 ? -1.536 3.033 9.25 1 98.38 206 ILE B C 1
ATOM 4080 O O . ILE B 1 206 ? -2.041 3.496 8.219 1 98.38 206 ILE B O 1
ATOM 4084 N N . HIS B 1 207 ? -0.263 3.023 9.438 1 98.38 207 HIS B N 1
ATOM 4085 C CA . HIS B 1 207 ? 0.758 3.551 8.539 1 98.38 207 HIS B CA 1
ATOM 4086 C C . HIS B 1 207 ? 1.764 2.471 8.156 1 98.38 207 HIS B C 1
ATOM 4088 O O . HIS B 1 207 ? 2.691 2.182 8.914 1 98.38 207 HIS B O 1
ATOM 4094 N N . SER B 1 208 ? 1.608 1.882 6.953 1 98 208 SER B N 1
ATOM 4095 C CA . SER B 1 208 ? 2.453 0.791 6.477 1 98 208 SER B CA 1
ATOM 4096 C C . SER B 1 208 ? 3.52 1.296 5.512 1 98 208 SER B C 1
ATOM 4098 O O . SER B 1 208 ? 3.199 1.871 4.469 1 98 208 SER B O 1
ATOM 4100 N N . VAL B 1 209 ? 4.781 0.993 5.832 1 98.31 209 VAL B N 1
ATOM 4101 C CA . VAL B 1 209 ? 5.863 1.63 5.09 1 98.31 209 VAL B CA 1
ATOM 4102 C C . VAL B 1 209 ? 6.805 0.564 4.531 1 98.31 209 VAL B C 1
ATOM 4104 O O . VAL B 1 209 ? 7.223 -0.344 5.25 1 98.31 209 VAL B O 1
ATOM 4107 N N . GLY B 1 210 ? 7.121 0.695 3.211 1 98 210 GLY B N 1
ATOM 4108 C CA . GLY B 1 210 ? 8.133 -0.164 2.619 1 98 210 GLY B CA 1
ATOM 4109 C C . GLY B 1 210 ? 9.523 0.096 3.162 1 98 210 GLY B C 1
ATOM 4110 O O . GLY B 1 210 ? 10.094 -0.75 3.854 1 98 210 GLY B O 1
ATOM 4111 N N . SER B 1 211 ? 10.016 1.254 2.973 1 97.56 211 SER B N 1
ATOM 4112 C CA . SER B 1 211 ? 11.312 1.679 3.504 1 97.56 211 SER B CA 1
ATOM 4113 C C . SER B 1 211 ? 11.148 2.777 4.547 1 97.56 211 SER B C 1
ATOM 4115 O O . SER B 1 211 ? 10.852 3.926 4.207 1 97.56 211 SER B O 1
ATOM 4117 N N . LEU B 1 212 ? 11.242 2.447 5.793 1 98.25 212 LEU B N 1
ATOM 4118 C CA . LEU B 1 212 ? 11.32 3.422 6.879 1 98.25 212 LEU B CA 1
ATOM 4119 C C . LEU B 1 212 ? 12.766 3.727 7.238 1 98.25 212 LEU B C 1
ATOM 4121 O O . LEU B 1 212 ? 13.508 2.838 7.672 1 98.25 212 LEU B O 1
ATOM 4125 N N . HIS B 1 213 ? 13.156 5.012 7.016 1 98 213 HIS B N 1
ATOM 4126 C CA . HIS B 1 213 ? 14.586 5.258 7.113 1 98 213 HIS B CA 1
ATOM 4127 C C . HIS B 1 213 ? 14.875 6.57 7.836 1 98 213 HIS B C 1
ATOM 4129 O O . HIS B 1 213 ? 13.984 7.414 7.973 1 98 213 HIS B O 1
ATOM 4135 N N . ILE B 1 214 ? 16.016 6.664 8.344 1 97.12 214 ILE B N 1
ATOM 4136 C CA . ILE B 1 214 ? 16.578 7.906 8.859 1 97.12 214 ILE B CA 1
ATOM 4137 C C . ILE B 1 214 ? 17.859 8.242 8.094 1 97.12 214 ILE B C 1
ATOM 4139 O O . ILE B 1 214 ? 18.641 7.355 7.77 1 97.12 214 ILE B O 1
ATOM 4143 N N . TYR B 1 215 ? 17.953 9.484 7.785 1 96 215 TYR B N 1
ATOM 4144 C CA . TYR B 1 215 ? 19.203 9.938 7.188 1 96 215 TYR B CA 1
ATOM 4145 C C . TYR B 1 215 ? 20.312 10.047 8.242 1 96 215 TYR B C 1
ATOM 4147 O O . TYR B 1 215 ? 20.047 10.477 9.367 1 96 215 TYR B O 1
ATOM 4155 N N . GLU B 1 216 ? 21.469 9.742 7.801 1 93.94 216 GLU B N 1
ATOM 4156 C CA . GLU B 1 216 ? 22.609 9.75 8.727 1 93.94 216 GLU B CA 1
ATOM 4157 C C . GLU B 1 216 ? 22.828 11.141 9.297 1 93.94 216 GLU B C 1
ATOM 4159 O O . GLU B 1 216 ? 23.25 11.289 10.453 1 93.94 216 GLU B O 1
ATOM 4164 N N . TYR B 1 217 ? 22.531 12.172 8.555 1 93.75 217 TYR B N 1
ATOM 4165 C CA . TYR B 1 217 ? 22.766 13.531 9.016 1 93.75 217 TYR B CA 1
ATOM 4166 C C . TYR B 1 217 ? 21.734 13.953 10.055 1 93.75 217 TYR B C 1
ATOM 4168 O O . TYR B 1 217 ? 21.875 15 10.688 1 93.75 217 TYR B O 1
ATOM 4176 N N . ASN B 1 218 ? 20.719 13.156 10.297 1 93.62 218 ASN B N 1
ATOM 4177 C CA . ASN B 1 218 ? 19.719 13.438 11.328 1 93.62 218 ASN B CA 1
ATOM 4178 C C . ASN B 1 218 ? 19.984 12.641 12.602 1 93.62 218 ASN B C 1
ATOM 4180 O O . ASN B 1 218 ? 19.219 12.711 13.562 1 93.62 218 ASN B O 1
ATOM 4184 N N . LYS B 1 219 ? 21.062 11.891 12.656 1 92.38 219 LYS B N 1
ATOM 4185 C CA . LYS B 1 219 ? 21.344 10.961 13.742 1 92.38 219 LYS B CA 1
ATOM 4186 C C . LYS B 1 219 ? 21.406 11.68 15.086 1 92.38 219 LYS B C 1
ATOM 4188 O O . LYS B 1 219 ? 20.797 11.242 16.062 1 92.38 219 LYS B O 1
ATOM 4193 N N . GLU B 1 220 ? 22.078 12.773 15.172 1 92.31 220 GLU B N 1
ATOM 4194 C CA . GLU B 1 220 ? 22.25 13.5 16.422 1 92.31 220 GLU B CA 1
ATOM 4195 C C . GLU B 1 220 ? 20.922 14.078 16.906 1 92.31 220 GLU B C 1
ATOM 4197 O O . GLU B 1 220 ? 20.625 14.031 18.109 1 92.31 220 GLU B O 1
ATOM 4202 N N . ALA B 1 221 ? 20.203 14.633 15.984 1 90.94 221 ALA B N 1
ATOM 4203 C CA . ALA B 1 221 ? 18.891 15.18 16.328 1 90.94 221 ALA B CA 1
ATOM 4204 C C . ALA B 1 221 ? 17.984 14.102 16.922 1 90.94 221 ALA B C 1
ATOM 4206 O O . ALA B 1 221 ? 17.203 14.367 17.844 1 90.94 221 ALA B O 1
ATOM 4207 N N . ILE B 1 222 ? 18.094 12.914 16.453 1 92 222 ILE B N 1
ATOM 4208 C CA . ILE B 1 222 ? 17.266 11.797 16.906 1 92 222 ILE B CA 1
ATOM 4209 C C . ILE B 1 222 ? 17.703 11.359 18.297 1 92 222 ILE B C 1
ATOM 4211 O O . ILE B 1 222 ? 16.859 11.07 19.156 1 92 222 ILE B O 1
ATOM 4215 N N . ILE B 1 223 ? 19 11.328 18.531 1 91.38 223 ILE B N 1
ATOM 4216 C CA . ILE B 1 223 ? 19.5 11 19.844 1 91.38 223 ILE B CA 1
ATOM 4217 C C . ILE B 1 223 ? 18.984 12 20.875 1 91.38 223 ILE B C 1
ATOM 4219 O O . ILE B 1 223 ? 18.531 11.617 21.953 1 91.38 223 ILE B O 1
ATOM 4223 N N . ASP B 1 224 ? 18.969 13.242 20.5 1 89.25 224 ASP B N 1
ATOM 4224 C CA . ASP B 1 224 ? 18.453 14.289 21.359 1 89.25 224 ASP B CA 1
ATOM 4225 C C . ASP B 1 224 ? 16.969 14.094 21.641 1 89.25 224 ASP B C 1
ATOM 4227 O O . ASP B 1 224 ? 16.5 14.258 22.781 1 89.25 224 ASP B O 1
ATOM 4231 N N . PHE B 1 225 ? 16.234 13.773 20.625 1 87.94 225 PHE B N 1
ATOM 4232 C CA . PHE B 1 225 ? 14.805 13.523 20.766 1 87.94 225 PHE B CA 1
ATOM 4233 C C . PHE B 1 225 ? 14.547 12.375 21.734 1 87.94 225 PHE B C 1
ATOM 4235 O O . PHE B 1 225 ? 13.68 12.469 22.594 1 87.94 225 PHE B O 1
ATOM 4242 N N . LEU B 1 226 ? 15.305 11.32 21.625 1 89.62 226 LEU B N 1
ATOM 4243 C CA . LEU B 1 226 ? 15.109 10.125 22.438 1 89.62 226 LEU B CA 1
ATOM 4244 C C . LEU B 1 226 ? 15.539 10.383 23.891 1 89.62 226 LEU B C 1
ATOM 4246 O O . LEU B 1 226 ? 15.031 9.75 24.812 1 89.62 226 LEU B O 1
ATOM 4250 N N . ALA B 1 227 ? 16.406 11.344 24.031 1 87.62 227 ALA B N 1
ATOM 4251 C CA . ALA B 1 227 ? 16.906 11.664 25.359 1 87.62 227 ALA B CA 1
ATOM 4252 C C . ALA B 1 227 ? 15.977 12.625 26.094 1 87.62 227 ALA B C 1
ATOM 4254 O O . ALA B 1 227 ? 16 12.703 27.312 1 87.62 227 ALA B O 1
ATOM 4255 N N . GLU B 1 228 ? 15.305 13.344 25.234 1 81.12 228 GLU B N 1
ATOM 4256 C CA . GLU B 1 228 ? 14.406 14.328 25.828 1 81.12 228 GLU B CA 1
ATOM 4257 C C . GLU B 1 228 ? 13.281 13.648 26.609 1 81.12 228 GLU B C 1
ATOM 4259 O O . GLU B 1 228 ? 12.672 12.695 26.125 1 81.12 228 GLU B O 1
ATOM 4264 N N . GLY B 1 229 ? 13.289 13.734 27.922 1 63.97 229 GLY B N 1
ATOM 4265 C CA . GLY B 1 229 ? 12.164 13.258 28.719 1 63.97 229 GLY B CA 1
ATOM 4266 C C . GLY B 1 229 ? 10.852 13.922 28.359 1 63.97 229 GLY B C 1
ATOM 4267 O O . GLY B 1 229 ? 10.836 15.039 27.844 1 63.97 229 GLY B O 1
ATOM 4268 N N . TRP B 1 230 ? 9.945 13.156 27.844 1 61.16 230 TRP B N 1
ATOM 4269 C CA . TRP B 1 230 ? 8.672 13.836 27.656 1 61.16 230 TRP B CA 1
ATOM 4270 C C . TRP B 1 230 ? 7.586 13.219 28.531 1 61.16 230 TRP B C 1
ATOM 4272 O O . TRP B 1 230 ? 7.656 12.031 28.875 1 61.16 230 TRP B O 1
ATOM 4282 N N . GLN B 1 231 ? 7.059 14.07 29.266 1 54.78 231 GLN B N 1
ATOM 4283 C CA . GLN B 1 231 ? 5.84 13.609 29.922 1 54.78 231 GLN B CA 1
ATOM 4284 C C . GLN B 1 231 ? 4.758 13.273 28.906 1 54.78 231 GLN B C 1
ATOM 4286 O O . GLN B 1 231 ? 4.434 14.094 28.031 1 54.78 231 GLN B O 1
ATOM 4291 N N . SER B 1 232 ? 4.57 11.977 28.625 1 53.97 232 SER B N 1
ATOM 4292 C CA . SER B 1 232 ? 3.498 11.492 27.766 1 53.97 232 SER B CA 1
ATOM 4293 C C . SER B 1 232 ? 2.189 12.227 28.047 1 53.97 232 SER B C 1
ATOM 4295 O O . SER B 1 232 ? 1.498 11.914 29.016 1 53.97 232 SER B O 1
ATOM 4297 N N . THR B 1 233 ? 2.201 13.531 28.078 1 57.34 233 THR B N 1
ATOM 4298 C CA . THR B 1 233 ? 0.831 14.008 28.25 1 57.34 233 THR B CA 1
ATOM 4299 C C . THR B 1 233 ? 0.032 13.812 26.953 1 57.34 233 THR B C 1
ATOM 4301 O O . THR B 1 233 ? 0.453 14.258 25.891 1 57.34 233 THR B O 1
ATOM 4304 N N . ASP B 1 234 ? -0.799 12.719 26.891 1 68.69 234 ASP B N 1
ATOM 4305 C CA . ASP B 1 234 ? -1.78 12.406 25.859 1 68.69 234 ASP B CA 1
ATOM 4306 C C . ASP B 1 234 ? -2.775 13.547 25.688 1 68.69 234 ASP B C 1
ATOM 4308 O O . ASP B 1 234 ? -3.783 13.617 26.391 1 68.69 234 ASP B O 1
ATOM 4312 N N . THR B 1 235 ? -2.318 14.688 25.031 1 80.25 235 THR B N 1
ATOM 4313 C CA . THR B 1 235 ? -3.301 15.727 24.75 1 80.25 235 THR B CA 1
ATOM 4314 C C . THR B 1 235 ? -3.713 15.719 23.281 1 80.25 235 THR B C 1
ATOM 4316 O O . THR B 1 235 ? -2.967 16.188 22.422 1 80.25 235 THR B O 1
ATOM 4319 N N . PRO B 1 236 ? -4.844 15.195 23.062 1 90.75 236 PRO B N 1
ATOM 4320 C CA . PRO B 1 236 ? -5.352 15.18 21.688 1 90.75 236 PRO B CA 1
ATOM 4321 C C . PRO B 1 236 ? -5.715 16.578 21.188 1 90.75 236 PRO B C 1
ATOM 4323 O O . PRO B 1 236 ? -6.109 17.438 21.969 1 90.75 236 PRO B O 1
ATOM 4326 N N . MET B 1 237 ? -5.477 16.844 19.922 1 92.75 237 MET B N 1
ATOM 4327 C CA . MET B 1 237 ? -6.07 18.016 19.281 1 92.75 237 MET B CA 1
ATOM 4328 C C . MET B 1 237 ? -7.586 18.016 19.453 1 92.75 237 MET B C 1
ATOM 4330 O O . MET B 1 237 ? -8.203 16.953 19.562 1 92.75 237 MET B O 1
ATOM 4334 N N . PRO B 1 238 ? -8.172 19.234 19.547 1 92.94 238 PRO B N 1
ATOM 4335 C CA . PRO B 1 238 ? -9.641 19.281 19.609 1 92.94 238 PRO B CA 1
ATOM 4336 C C . PRO B 1 238 ? -10.297 18.562 18.422 1 92.94 238 PRO B C 1
ATOM 4338 O O . PRO B 1 238 ? -9.672 18.375 17.375 1 92.94 238 PRO B O 1
ATOM 4341 N N . ALA B 1 239 ? -11.531 18.219 18.641 1 95.81 239 ALA B N 1
ATOM 4342 C CA . ALA B 1 239 ? -12.273 17.562 17.578 1 95.81 239 ALA B CA 1
ATOM 4343 C C . ALA B 1 239 ? -12.547 18.516 16.422 1 95.81 239 ALA B C 1
ATOM 4345 O O . ALA B 1 239 ? -12.906 19.688 16.656 1 95.81 239 ALA B O 1
ATOM 4346 N N . MET B 1 240 ? -12.297 18.078 15.25 1 97.62 240 MET B N 1
ATOM 4347 C CA . MET B 1 240 ? -12.641 18.844 14.055 1 97.62 240 MET B CA 1
ATOM 4348 C C . MET B 1 240 ? -14.156 18.953 13.898 1 97.62 240 MET B C 1
ATOM 4350 O O . MET B 1 240 ? -14.875 17.984 14.125 1 97.62 240 MET B O 1
ATOM 4354 N N . PRO B 1 241 ? -14.633 20.172 13.594 1 97.06 241 PRO B N 1
ATOM 4355 C CA . PRO B 1 241 ? -16.078 20.281 13.383 1 97.06 241 PRO B CA 1
ATOM 4356 C C . PRO B 1 241 ? -16.562 19.484 12.172 1 97.06 241 PRO B C 1
ATOM 4358 O O . PRO B 1 241 ? -15.852 19.422 11.156 1 97.06 241 PRO B O 1
ATOM 4361 N N . ALA B 1 242 ? -17.797 18.953 12.234 1 95.5 242 ALA B N 1
ATOM 4362 C CA . ALA B 1 242 ? -18.375 18.156 11.156 1 95.5 242 ALA B CA 1
ATOM 4363 C C . ALA B 1 242 ? -18.547 19 9.891 1 95.5 242 ALA B C 1
ATOM 4365 O O . ALA B 1 242 ? -18.625 20.219 9.961 1 95.5 242 ALA B O 1
ATOM 4366 N N . GLN B 1 243 ? -18.547 18.344 8.742 1 95.44 243 GLN B N 1
ATOM 4367 C CA . GLN B 1 243 ? -18.812 18.922 7.43 1 95.44 243 GLN B CA 1
ATOM 4368 C C . GLN B 1 243 ? -17.859 20.078 7.133 1 95.44 243 GLN B C 1
ATOM 4370 O O . GLN B 1 243 ? -18.281 21.125 6.637 1 95.44 243 GLN B O 1
ATOM 4375 N N . SER B 1 244 ? -16.609 19.906 7.5 1 97.25 244 SER B N 1
ATOM 4376 C CA . SER B 1 244 ? -15.602 20.938 7.355 1 97.25 244 SER B CA 1
ATOM 4377 C C . SER B 1 244 ? -15.211 21.125 5.891 1 97.25 244 SER B C 1
ATOM 4379 O O . SER B 1 244 ? -14.789 22.219 5.488 1 97.25 244 SER B O 1
ATOM 4381 N N . LEU B 1 245 ? -15.344 20.094 5.086 1 96.94 245 LEU B N 1
ATOM 4382 C CA . LEU B 1 245 ? -14.836 20.109 3.717 1 96.94 245 LEU B CA 1
ATOM 4383 C C . LEU B 1 245 ? -15.43 21.266 2.93 1 96.94 245 LEU B C 1
ATOM 4385 O O . LEU B 1 245 ? -14.703 22 2.244 1 96.94 245 LEU B O 1
ATOM 4389 N N . THR B 1 246 ? -16.734 21.516 3.084 1 94.25 246 THR B N 1
ATOM 4390 C CA . THR B 1 246 ? -17.391 22.547 2.297 1 94.25 246 THR B CA 1
ATOM 4391 C C . THR B 1 246 ? -17.625 23.797 3.137 1 94.25 246 THR B C 1
ATOM 4393 O O . THR B 1 246 ? -17.656 24.906 2.609 1 94.25 246 THR B O 1
ATOM 4396 N N . ARG B 1 247 ? -17.688 23.656 4.473 1 95.75 247 ARG B N 1
ATOM 4397 C CA . ARG B 1 247 ? -18.094 24.766 5.32 1 95.75 247 ARG B CA 1
ATOM 4398 C C . ARG B 1 247 ? -16.891 25.562 5.812 1 95.75 247 ARG B C 1
ATOM 4400 O O . ARG B 1 247 ? -16.969 26.781 5.988 1 95.75 247 ARG B O 1
ATOM 4407 N N . HIS B 1 248 ? -15.789 24.891 6.047 1 97.81 248 HIS B N 1
ATOM 4408 C CA . HIS B 1 248 ? -14.727 25.562 6.789 1 97.81 248 HIS B CA 1
ATOM 4409 C C . HIS B 1 248 ? -13.43 25.578 5.996 1 97.81 248 HIS B C 1
ATOM 4411 O O . HIS B 1 248 ? -12.688 26.562 6.031 1 97.81 248 HIS B O 1
ATOM 4417 N N . VAL B 1 249 ? -13.133 24.484 5.223 1 98.38 249 VAL B N 1
ATOM 4418 C CA . VAL B 1 249 ? -11.867 24.375 4.5 1 98.38 249 VAL B CA 1
ATOM 4419 C C . VAL B 1 249 ? -11.719 25.531 3.527 1 98.38 249 VAL B C 1
ATOM 4421 O O . VAL B 1 249 ? -10.648 26.156 3.441 1 98.38 249 VAL B O 1
ATOM 4424 N N . PRO B 1 250 ? -12.797 25.969 2.811 1 98.25 250 PRO B N 1
ATOM 4425 C CA . PRO B 1 250 ? -12.641 27.125 1.914 1 98.25 250 PRO B CA 1
ATOM 4426 C C . PRO B 1 250 ? -12.266 28.406 2.656 1 98.25 250 PRO B C 1
ATOM 4428 O O . PRO B 1 250 ? -11.461 29.188 2.158 1 98.25 250 PRO B O 1
ATOM 4431 N N . GLN B 1 251 ? -12.812 28.641 3.814 1 98.5 251 GLN B N 1
ATOM 4432 C CA . GLN B 1 251 ? -12.453 29.797 4.617 1 98.5 251 GLN B CA 1
ATOM 4433 C C . GLN B 1 251 ? -11 29.734 5.059 1 98.5 251 GLN B C 1
ATOM 4435 O O . GLN B 1 251 ? -10.289 30.75 5.035 1 98.5 251 GLN B O 1
ATOM 4440 N N . PHE B 1 252 ? -10.617 28.578 5.43 1 98.62 252 PHE B N 1
ATOM 4441 C CA . PHE B 1 252 ? -9.242 28.359 5.852 1 98.62 252 PHE B CA 1
ATOM 4442 C C . PHE B 1 252 ? -8.273 28.672 4.715 1 98.62 252 PHE B C 1
ATOM 4444 O O . PHE B 1 252 ? -7.277 29.375 4.91 1 98.62 252 PHE B O 1
ATOM 4451 N N . LEU B 1 253 ? -8.57 28.188 3.533 1 98.56 253 LEU B N 1
ATOM 4452 C CA . LEU B 1 253 ? -7.715 28.422 2.373 1 98.56 253 LEU B CA 1
ATOM 4453 C C . LEU B 1 253 ? -7.711 29.891 1.978 1 98.56 253 LEU B C 1
ATOM 4455 O O . LEU B 1 253 ? -6.684 30.406 1.535 1 98.56 253 LEU B O 1
ATOM 4459 N N . ALA B 1 254 ? -8.82 30.531 2.129 1 98.44 254 ALA B N 1
ATOM 4460 C CA . ALA B 1 254 ? -8.875 31.969 1.869 1 98.44 254 ALA B CA 1
ATOM 4461 C C . ALA B 1 254 ? -7.988 32.719 2.848 1 98.44 254 ALA B C 1
ATOM 4463 O O . ALA B 1 254 ? -7.281 33.656 2.455 1 98.44 254 ALA B O 1
ATOM 4464 N N . SER B 1 255 ? -8.039 32.344 4.105 1 98.5 255 SER B N 1
ATOM 4465 C CA . SER B 1 255 ? -7.164 32.969 5.105 1 98.5 255 SER B CA 1
ATOM 4466 C C . SER B 1 255 ? -5.695 32.75 4.758 1 98.5 255 SER B C 1
ATOM 4468 O O . SER B 1 255 ? -4.883 33.656 4.863 1 98.5 255 SER B O 1
ATOM 4470 N N . GLU B 1 256 ? -5.406 31.5 4.406 1 98.12 256 GLU B N 1
ATOM 4471 C CA . GLU B 1 256 ? -4.035 31.172 4.027 1 98.12 256 GLU B CA 1
ATOM 4472 C C . GLU B 1 256 ? -3.549 32.062 2.893 1 98.12 256 GLU B C 1
ATOM 4474 O O . GLU B 1 256 ? -2.422 32.562 2.93 1 98.12 256 GLU B O 1
ATOM 4479 N N . LEU B 1 257 ? -4.379 32.281 1.89 1 98.12 257 LEU B N 1
ATOM 4480 C CA . LEU B 1 257 ? -4.016 33.125 0.761 1 98.12 257 LEU B CA 1
ATOM 4481 C C . LEU B 1 257 ? -3.758 34.562 1.22 1 98.12 257 LEU B C 1
ATOM 4483 O O . LEU B 1 257 ? -2.801 35.188 0.771 1 98.12 257 LEU B O 1
ATOM 4487 N N . GLN B 1 258 ? -4.602 35.094 2.08 1 98.12 258 GLN B N 1
ATOM 4488 C CA . GLN B 1 258 ? -4.406 36.438 2.607 1 98.12 258 GLN B CA 1
ATOM 4489 C C . GLN B 1 258 ? -3.086 36.562 3.363 1 98.12 258 GLN B C 1
ATOM 4491 O O . GLN B 1 258 ? -2.346 37.531 3.191 1 98.12 258 GLN B O 1
ATOM 4496 N N . ILE B 1 259 ? -2.799 35.562 4.16 1 97.44 259 ILE B N 1
ATOM 4497 C CA . ILE B 1 259 ? -1.578 35.562 4.961 1 97.44 259 ILE B CA 1
ATOM 4498 C C . ILE B 1 259 ? -0.359 35.562 4.043 1 97.44 259 ILE B C 1
ATOM 4500 O O . ILE B 1 259 ? 0.553 36.375 4.199 1 97.44 259 ILE B O 1
ATOM 4504 N N . ARG B 1 260 ? -0.378 34.625 3.1 1 95.5 260 ARG B N 1
ATOM 4505 C CA . ARG B 1 260 ? 0.741 34.5 2.172 1 95.5 260 ARG B CA 1
ATOM 4506 C C . ARG B 1 260 ? 0.919 35.781 1.34 1 95.5 260 ARG B C 1
ATOM 4508 O O . ARG B 1 260 ? 2.029 36.094 0.902 1 95.5 260 ARG B O 1
ATOM 4515 N N . SER B 1 261 ? -0.186 36.5 1.156 1 95.75 261 SER B N 1
ATOM 4516 C CA . SER B 1 261 ? -0.154 37.75 0.358 1 95.75 261 SER B CA 1
ATOM 4517 C C . SER B 1 261 ? 0.3 38.938 1.191 1 95.75 261 SER B C 1
ATOM 4519 O O . SER B 1 261 ? 0.362 40.062 0.692 1 95.75 261 SER B O 1
ATOM 4521 N N . GLY B 1 262 ? 0.437 38.781 2.48 1 93.75 262 GLY B N 1
ATOM 4522 C CA . GLY B 1 262 ? 1.006 39.812 3.316 1 93.75 262 GLY B CA 1
ATOM 4523 C C . GLY B 1 262 ? -0.042 40.625 4.062 1 93.75 262 GLY B C 1
ATOM 4524 O O . GLY B 1 262 ? 0.261 41.688 4.625 1 93.75 262 GLY B O 1
ATOM 4525 N N . THR B 1 263 ? -1.222 40.188 4.133 1 95.25 263 THR B N 1
ATOM 4526 C CA . THR B 1 263 ? -2.271 40.875 4.875 1 95.25 263 THR B CA 1
ATOM 4527 C C . THR B 1 263 ? -1.946 40.906 6.367 1 95.25 263 THR B C 1
ATOM 4529 O O . THR B 1 263 ? -1.695 39.844 6.973 1 95.25 263 THR B O 1
ATOM 4532 N N . PRO B 1 264 ? -1.959 42.094 6.973 1 94.12 264 PRO B N 1
ATOM 4533 C CA . PRO B 1 264 ? -1.732 42.156 8.414 1 94.12 264 PRO B CA 1
ATOM 4534 C C . PRO B 1 264 ? -2.787 41.375 9.211 1 94.12 264 PRO B C 1
ATOM 4536 O O . PRO B 1 264 ? -3.949 41.312 8.805 1 94.12 264 PRO B O 1
ATOM 4539 N N . PHE B 1 265 ? -2.383 40.844 10.297 1 95.25 265 PHE B N 1
ATOM 4540 C CA . PHE B 1 265 ? -3.26 40 11.102 1 95.25 265 PHE B CA 1
ATOM 4541 C C . PHE B 1 265 ? -4.543 40.75 11.461 1 95.25 265 PHE B C 1
ATOM 4543 O O . PHE B 1 265 ? -5.625 40.156 11.477 1 95.25 265 PHE B O 1
ATOM 4550 N N . ALA B 1 266 ? -4.441 42 11.773 1 94.56 266 ALA B N 1
ATOM 4551 C CA . ALA B 1 266 ? -5.586 42.812 12.18 1 94.56 266 ALA B CA 1
ATOM 4552 C C . ALA B 1 266 ? -6.637 42.875 11.078 1 94.56 266 ALA B C 1
ATOM 4554 O O . ALA B 1 266 ? -7.82 43.094 11.352 1 94.56 266 ALA B O 1
ATOM 4555 N N . ASP B 1 267 ? -6.254 42.688 9.859 1 96 267 ASP B N 1
ATOM 4556 C CA . ASP B 1 267 ? -7.145 42.812 8.703 1 96 267 ASP B CA 1
ATOM 4557 C C . ASP B 1 267 ? -7.523 41.438 8.164 1 96 267 ASP B C 1
ATOM 4559 O O . ASP B 1 267 ? -8.266 41.344 7.188 1 96 267 ASP B O 1
ATOM 4563 N N . LEU B 1 268 ? -7.012 40.406 8.781 1 96.31 268 LEU B N 1
ATOM 4564 C CA . LEU B 1 268 ? -7.215 39.031 8.312 1 96.31 268 LEU B CA 1
ATOM 4565 C C . LEU B 1 268 ? -8.648 38.562 8.578 1 96.31 268 LEU B C 1
ATOM 4567 O O . LEU B 1 268 ? -9.188 38.812 9.656 1 96.31 268 LEU B O 1
ATOM 4571 N N . THR B 1 269 ? -9.305 38 7.578 1 97.56 269 THR B N 1
ATOM 4572 C CA . THR B 1 269 ? -10.57 37.312 7.789 1 97.56 269 THR B CA 1
ATOM 4573 C C . THR B 1 269 ? -10.344 35.844 8.188 1 97.56 269 THR B C 1
ATOM 4575 O O . THR B 1 269 ? -9.906 35.031 7.371 1 97.56 269 THR B O 1
ATOM 4578 N N . LEU B 1 270 ? -10.68 35.5 9.367 1 96.81 270 LEU B N 1
ATOM 4579 C CA . LEU B 1 270 ? -10.477 34.156 9.883 1 96.81 270 LEU B CA 1
ATOM 4580 C C . LEU B 1 270 ? -11.703 33.281 9.617 1 96.81 270 LEU B C 1
ATOM 4582 O O . LEU B 1 270 ? -12.812 33.781 9.445 1 96.81 270 LEU B O 1
ATOM 4586 N N . PRO B 1 271 ? -11.438 31.938 9.594 1 97.12 271 PRO B N 1
ATOM 4587 C CA . PRO B 1 271 ? -12.594 31.031 9.523 1 97.12 271 PRO B CA 1
ATOM 4588 C C . PRO B 1 271 ? -13.578 31.25 10.672 1 97.12 271 PRO B C 1
ATOM 4590 O O . PRO B 1 271 ? -13.18 31.609 11.781 1 97.12 271 PRO B O 1
ATOM 4593 N N . SER B 1 272 ? -14.852 31 10.391 1 95.5 272 SER B N 1
ATOM 4594 C CA . SER B 1 272 ? -15.898 31.203 11.391 1 95.5 272 SER B CA 1
ATOM 4595 C C . SER B 1 272 ? -15.781 30.188 12.523 1 95.5 272 SER B C 1
ATOM 4597 O O . SER B 1 272 ? -16.094 30.5 13.672 1 95.5 272 SER B O 1
ATOM 4599 N N . ASP B 1 273 ? -15.336 29.016 12.227 1 95.94 273 ASP B N 1
ATOM 4600 C CA . ASP B 1 273 ? -15.188 27.969 13.242 1 95.94 273 ASP B CA 1
ATOM 4601 C C . ASP B 1 273 ? -13.867 28.125 14 1 95.94 273 ASP B C 1
ATOM 4603 O O . ASP B 1 273 ? -12.812 28.281 13.383 1 95.94 273 ASP B O 1
ATOM 4607 N N . PRO B 1 274 ? -13.898 28.031 15.336 1 94.5 274 PRO B N 1
ATOM 4608 C CA . PRO B 1 274 ? -12.695 28.281 16.141 1 94.5 274 PRO B CA 1
ATOM 4609 C C . PRO B 1 274 ? -11.578 27.281 15.844 1 94.5 274 PRO B C 1
ATOM 4611 O O . PRO B 1 274 ? -10.398 27.625 15.922 1 94.5 274 PRO B O 1
ATOM 4614 N N . TYR B 1 275 ? -11.945 26.047 15.492 1 95.81 275 TYR B N 1
ATOM 4615 C CA . TYR B 1 275 ? -10.945 25.047 15.172 1 95.81 275 TYR B CA 1
ATOM 4616 C C . TYR B 1 275 ? -10.117 25.453 13.961 1 95.81 275 TYR B C 1
ATOM 4618 O O . TYR B 1 275 ? -8.891 25.484 14.023 1 95.81 275 TYR B O 1
ATOM 4626 N N . TRP B 1 276 ? -10.695 25.797 12.906 1 97.25 276 TRP B N 1
ATOM 4627 C CA . TRP B 1 276 ? -10.039 26.172 11.656 1 97.25 276 TRP B CA 1
ATOM 4628 C C . TRP B 1 276 ? -9.438 27.562 11.758 1 97.25 276 TRP B C 1
ATOM 4630 O O . TRP B 1 276 ? -8.445 27.859 11.086 1 97.25 276 TRP B O 1
ATOM 4640 N N . ALA B 1 277 ? -10.062 28.406 12.594 1 96.19 277 ALA B N 1
ATOM 4641 C CA . ALA B 1 277 ? -9.477 29.719 12.859 1 96.19 277 ALA B CA 1
ATOM 4642 C C . ALA B 1 277 ? -8.117 29.578 13.539 1 96.19 277 ALA B C 1
ATOM 4644 O O . ALA B 1 277 ? -7.18 30.328 13.227 1 96.19 277 ALA B O 1
ATOM 4645 N N . ASP B 1 278 ? -8.047 28.656 14.438 1 94.56 278 ASP B N 1
ATOM 4646 C CA . ASP B 1 278 ? -6.785 28.469 15.141 1 94.56 278 ASP B CA 1
ATOM 4647 C C . ASP B 1 278 ? -5.703 27.938 14.203 1 94.56 278 ASP B C 1
ATOM 4649 O O . ASP B 1 278 ? -4.531 28.297 14.336 1 94.56 278 ASP B O 1
ATOM 4653 N N . LEU B 1 279 ? -6.059 27.094 13.266 1 95.44 279 LEU B N 1
ATOM 4654 C CA . LEU B 1 279 ? -5.09 26.656 12.266 1 95.44 279 LEU B CA 1
ATOM 4655 C C . LEU B 1 279 ? -4.598 27.828 11.43 1 95.44 279 LEU B C 1
ATOM 4657 O O . LEU B 1 279 ? -3.4 27.938 11.148 1 95.44 279 LEU B O 1
ATOM 4661 N N . ALA B 1 280 ? -5.512 28.688 11.07 1 96.31 280 ALA B N 1
ATOM 4662 C CA . ALA B 1 280 ? -5.133 29.875 10.328 1 96.31 280 ALA B CA 1
ATOM 4663 C C . ALA B 1 280 ? -4.23 30.781 11.164 1 96.31 280 ALA B C 1
ATOM 4665 O O . ALA B 1 280 ? -3.27 31.359 10.648 1 96.31 280 ALA B O 1
ATOM 4666 N N . ARG B 1 281 ? -4.559 30.938 12.43 1 94.56 281 ARG B N 1
ATOM 4667 C CA . ARG B 1 281 ? -3.746 31.75 13.328 1 94.56 281 ARG B CA 1
ATOM 4668 C C . ARG B 1 281 ? -2.324 31.203 13.422 1 94.56 281 ARG B C 1
ATOM 4670 O O . ARG B 1 281 ? -1.365 31.969 13.516 1 94.56 281 ARG B O 1
ATOM 4677 N N . MET B 1 282 ? -2.244 29.906 13.391 1 92.38 282 MET B N 1
ATOM 4678 C CA . MET B 1 282 ? -0.914 29.312 13.43 1 92.38 282 MET B CA 1
ATOM 4679 C C . MET B 1 282 ? -0.104 29.688 12.195 1 92.38 282 MET B C 1
ATOM 4681 O O . MET B 1 282 ? 1.099 29.938 12.297 1 92.38 282 MET B O 1
ATOM 4685 N N . LEU B 1 283 ? -0.73 29.734 11.055 1 94.88 283 LEU B N 1
ATOM 4686 C CA . LEU B 1 283 ? -0.05 30.172 9.844 1 94.88 283 LEU B CA 1
ATOM 4687 C C . LEU B 1 283 ? 0.306 31.656 9.938 1 94.88 283 LEU B C 1
ATOM 4689 O O . LEU B 1 283 ? 1.398 32.062 9.531 1 94.88 283 LEU B O 1
ATOM 4693 N N . ALA B 1 284 ? -0.658 32.406 10.445 1 94.88 284 ALA B N 1
ATOM 4694 C CA . ALA B 1 284 ? -0.411 33.844 10.617 1 94.88 284 ALA B CA 1
ATOM 4695 C C . ALA B 1 284 ? 0.779 34.094 11.547 1 94.88 284 ALA B C 1
ATOM 4697 O O . ALA B 1 284 ? 1.571 35 11.32 1 94.88 284 ALA B O 1
ATOM 4698 N N . LEU B 1 285 ? 0.832 33.312 12.57 1 91.62 285 LEU B N 1
ATOM 4699 C CA . LEU B 1 285 ? 1.947 33.406 13.5 1 91.62 285 LEU B CA 1
ATOM 4700 C C . LEU B 1 285 ? 3.275 33.156 12.797 1 91.62 285 LEU B C 1
ATOM 4702 O O . LEU B 1 285 ? 4.246 33.875 13.016 1 91.62 285 LEU B O 1
ATOM 4706 N N . ASP B 1 286 ? 3.271 32.125 12 1 90.75 286 ASP B N 1
ATOM 4707 C CA . ASP B 1 286 ? 4.477 31.797 11.242 1 90.75 286 ASP B CA 1
ATOM 4708 C C . ASP B 1 286 ? 4.867 32.938 10.312 1 90.75 286 ASP B C 1
ATOM 4710 O O . ASP B 1 286 ? 6.047 33.281 10.219 1 90.75 286 ASP B O 1
ATOM 4714 N N . SER B 1 287 ? 3.92 33.5 9.625 1 92.62 287 SER B N 1
ATOM 4715 C CA . SER B 1 287 ? 4.156 34.625 8.719 1 92.62 287 SER B CA 1
ATOM 4716 C C . SER B 1 287 ? 4.668 35.844 9.477 1 92.62 287 SER B C 1
ATOM 4718 O O . SER B 1 287 ? 5.617 36.5 9.039 1 92.62 287 SER B O 1
ATOM 4720 N N . ALA B 1 288 ? 4.039 36.188 10.578 1 92.81 288 ALA B N 1
ATOM 4721 C CA . ALA B 1 288 ? 4.43 37.344 11.383 1 92.81 288 ALA B CA 1
ATOM 4722 C C . ALA B 1 288 ? 5.852 37.188 11.914 1 92.81 288 ALA B C 1
ATOM 4724 O O . ALA B 1 288 ? 6.613 38.156 11.945 1 92.81 288 ALA B O 1
ATOM 4725 N N . ARG B 1 289 ? 6.168 36 12.289 1 89.44 289 ARG B N 1
ATOM 4726 C CA . ARG B 1 289 ? 7.516 35.75 12.781 1 89.44 289 ARG B CA 1
ATOM 4727 C C . ARG B 1 289 ? 8.547 35.906 11.672 1 89.44 289 ARG B C 1
ATOM 4729 O O . ARG B 1 289 ? 9.617 36.469 11.891 1 89.44 289 ARG B O 1
ATOM 4736 N N . GLY B 1 290 ? 8.188 35.344 10.523 1 88.12 290 GLY B N 1
ATOM 4737 C CA . GLY B 1 290 ? 9.086 35.5 9.391 1 88.12 290 GLY B CA 1
ATOM 4738 C C . GLY B 1 290 ? 9.352 36.938 9.016 1 88.12 290 GLY B C 1
ATOM 4739 O O . GLY B 1 290 ? 10.461 37.281 8.602 1 88.12 290 GLY B O 1
ATOM 4740 N N . ARG B 1 291 ? 8.477 37.844 9.297 1 90.88 291 ARG B N 1
ATOM 4741 C CA . ARG B 1 291 ? 8.594 39.25 8.977 1 90.88 291 ARG B CA 1
ATOM 4742 C C . ARG B 1 291 ? 9.133 40.031 10.172 1 90.88 291 ARG B C 1
ATOM 4744 O O . ARG B 1 291 ? 9.25 41.25 10.109 1 90.88 291 ARG B O 1
ATOM 4751 N N . LYS B 1 292 ? 9.398 39.469 11.32 1 92.12 292 LYS B N 1
ATOM 4752 C CA . LYS B 1 292 ? 9.859 40.062 12.562 1 92.12 292 LYS B CA 1
ATOM 4753 C C . LYS B 1 292 ? 8.898 41.156 13.031 1 92.12 292 LYS B C 1
ATOM 4755 O O . LYS B 1 292 ? 9.336 42.219 13.508 1 92.12 292 LYS B O 1
ATOM 4760 N N . ALA B 1 293 ? 7.516 40.812 12.727 1 92.12 293 ALA B N 1
ATOM 4761 C CA . ALA B 1 293 ? 6.465 41.719 13.188 1 92.12 293 ALA B CA 1
ATOM 4762 C C . ALA B 1 293 ? 6.035 41.406 14.617 1 92.12 293 ALA B C 1
ATOM 4764 O O . ALA B 1 293 ? 5.023 40.719 14.82 1 92.12 293 ALA B O 1
ATOM 4765 N N . HIS B 1 294 ? 6.637 41.906 15.602 1 91.88 294 HIS B N 1
ATOM 4766 C CA . HIS B 1 294 ? 6.488 41.531 17 1 91.88 294 HIS B CA 1
ATOM 4767 C C . HIS B 1 294 ? 5.09 41.844 17.516 1 91.88 294 HIS B C 1
ATOM 4769 O O . HIS B 1 294 ? 4.523 41.094 18.297 1 91.88 294 HIS B O 1
ATOM 4775 N N . ASP B 1 295 ? 4.594 42.906 17.062 1 92.56 295 ASP B N 1
ATOM 4776 C CA . ASP B 1 295 ? 3.248 43.281 17.5 1 92.56 295 ASP B CA 1
ATOM 4777 C C . ASP B 1 295 ? 2.211 42.312 16.969 1 92.56 295 ASP B C 1
ATOM 4779 O O . ASP B 1 295 ? 1.271 41.938 17.688 1 92.56 295 ASP B O 1
ATOM 4783 N N . GLU B 1 296 ? 2.365 41.906 15.75 1 91.81 296 GLU B N 1
ATOM 4784 C CA . GLU B 1 296 ? 1.453 40.906 15.164 1 91.81 296 GLU B CA 1
ATOM 4785 C C . GLU B 1 296 ? 1.592 39.562 15.836 1 91.81 296 GLU B C 1
ATOM 4787 O O . GLU B 1 296 ? 0.6 38.844 16.047 1 91.81 296 GLU B O 1
ATOM 4792 N N . VAL B 1 297 ? 2.809 39.188 16.156 1 91.75 297 VAL B N 1
ATOM 4793 C CA . VAL B 1 297 ? 3.053 37.938 16.859 1 91.75 297 VAL B CA 1
ATOM 4794 C C . VAL B 1 297 ? 2.277 37.938 18.188 1 91.75 297 VAL B C 1
ATOM 4796 O O . VAL B 1 297 ? 1.569 36.969 18.484 1 91.75 297 VAL B O 1
ATOM 4799 N N . ALA B 1 298 ? 2.371 39 18.875 1 91.81 298 ALA B N 1
ATOM 4800 C CA . ALA B 1 298 ? 1.681 39.125 20.156 1 91.81 298 ALA B CA 1
ATOM 4801 C C . ALA B 1 298 ? 0.167 39.062 19.969 1 91.81 298 ALA B C 1
ATOM 4803 O O . ALA B 1 298 ? -0.537 38.406 20.75 1 91.81 298 ALA B O 1
ATOM 4804 N N . ALA B 1 299 ? -0.287 39.719 19.031 1 92.81 299 ALA B N 1
ATOM 4805 C CA . ALA B 1 299 ? -1.723 39.781 18.766 1 92.81 299 ALA B CA 1
ATOM 4806 C C . ALA B 1 299 ? -2.27 38.375 18.406 1 92.81 299 ALA B C 1
ATOM 4808 O O . ALA B 1 299 ? -3.357 38 18.859 1 92.81 299 ALA B O 1
ATOM 4809 N N . VAL B 1 300 ? -1.525 37.656 17.547 1 91.44 300 VAL B N 1
ATOM 4810 C CA . VAL B 1 300 ? -1.956 36.344 17.156 1 91.44 300 VAL B CA 1
ATOM 4811 C C . VAL B 1 300 ? -1.994 35.406 18.375 1 91.44 300 VAL B C 1
ATOM 4813 O O . VAL B 1 300 ? -2.969 34.688 18.594 1 91.44 300 VAL B O 1
ATOM 4816 N N . LYS B 1 301 ? -0.989 35.438 19.188 1 88.44 301 LYS B N 1
ATOM 4817 C CA . LYS B 1 301 ? -0.894 34.594 20.359 1 88.44 301 LYS B CA 1
ATOM 4818 C C . LYS B 1 301 ? -2.051 34.844 21.328 1 88.44 301 LYS B C 1
ATOM 4820 O O . LYS B 1 301 ? -2.584 33.906 21.938 1 88.44 301 LYS B O 1
ATOM 4825 N N . GLU B 1 302 ? -2.455 36 21.422 1 88.38 302 GLU B N 1
ATOM 4826 C CA . GLU B 1 302 ? -3.545 36.375 22.312 1 88.38 302 GLU B CA 1
ATOM 4827 C C . GLU B 1 302 ? -4.895 35.938 21.75 1 88.38 302 GLU B C 1
ATOM 4829 O O . GLU B 1 302 ? -5.859 35.781 22.516 1 88.38 302 GLU B O 1
ATOM 4834 N N . SER B 1 303 ? -4.883 35.719 20.531 1 88.25 303 SER B N 1
ATOM 4835 C CA . SER B 1 303 ? -6.16 35.438 19.875 1 88.25 303 SER B CA 1
ATOM 4836 C C . SER B 1 303 ? -6.426 33.938 19.781 1 88.25 303 SER B C 1
ATOM 4838 O O . SER B 1 303 ? -7.527 33.531 19.422 1 88.25 303 SER B O 1
ATOM 4840 N N . ILE B 1 304 ? -5.441 33.125 20.062 1 84.25 304 ILE B N 1
ATOM 4841 C CA . ILE B 1 304 ? -5.629 31.688 19.938 1 84.25 304 ILE B CA 1
ATOM 4842 C C . ILE B 1 304 ? -6.633 31.203 20.984 1 84.25 304 ILE B C 1
ATOM 4844 O O . ILE B 1 304 ? -6.508 31.531 22.172 1 84.25 304 ILE B O 1
ATOM 4848 N N . ALA B 1 305 ? -7.594 30.5 20.641 1 76.25 305 ALA B N 1
ATOM 4849 C CA . ALA B 1 305 ? -8.727 30.094 21.469 1 76.25 305 ALA B CA 1
ATOM 4850 C C . ALA B 1 305 ? -8.445 28.781 22.172 1 76.25 305 ALA B C 1
ATOM 4852 O O . ALA B 1 305 ? -8.734 28.625 23.359 1 76.25 305 ALA B O 1
ATOM 4853 N N . ALA B 1 306 ? -7.895 27.828 21.406 1 76.81 306 ALA B N 1
ATOM 4854 C CA . ALA B 1 306 ? -7.758 26.484 21.953 1 76.81 306 ALA B CA 1
ATOM 4855 C C . ALA B 1 306 ? -6.543 26.375 22.859 1 76.81 306 ALA B C 1
ATOM 4857 O O . ALA B 1 306 ? -5.426 26.719 22.469 1 76.81 306 ALA B O 1
ATOM 4858 N N . PRO B 1 307 ? -6.809 25.906 24.047 1 76.62 307 PRO B N 1
ATOM 4859 C CA . PRO B 1 307 ? -5.688 25.688 24.969 1 76.62 307 PRO B CA 1
ATOM 4860 C C . PRO B 1 307 ? -4.617 24.766 24.391 1 76.62 307 PRO B C 1
ATOM 4862 O O . PRO B 1 307 ? -3.439 24.891 24.719 1 76.62 307 PRO B O 1
ATOM 4865 N N . PHE B 1 308 ? -5.066 23.969 23.5 1 80.5 308 PHE B N 1
ATOM 4866 C CA . PHE B 1 308 ? -4.152 23.016 22.891 1 80.5 308 PHE B CA 1
ATOM 4867 C C . PHE B 1 308 ? -3.027 23.734 22.156 1 80.5 308 PHE B C 1
ATOM 4869 O O . PHE B 1 308 ? -1.852 23.406 22.328 1 80.5 308 PHE B O 1
ATOM 4876 N N . PHE B 1 309 ? -3.363 24.703 21.422 1 80 309 PHE B N 1
ATOM 4877 C CA . PHE B 1 309 ? -2.363 25.391 20.609 1 80 309 PHE B CA 1
ATOM 4878 C C . PHE B 1 309 ? -1.565 26.375 21.453 1 80 309 PHE B C 1
ATOM 4880 O O . PHE B 1 309 ? -0.466 26.781 21.062 1 80 309 PHE B O 1
ATOM 4887 N N . SER B 1 310 ? -2.119 26.703 22.578 1 73.25 310 SER B N 1
ATOM 4888 C CA . SER B 1 310 ? -1.399 27.609 23.469 1 73.25 310 SER B CA 1
ATOM 4889 C C . SER B 1 310 ? -0.095 26.984 23.953 1 73.25 310 SER B C 1
ATOM 4891 O O . SER B 1 310 ? 0.896 27.703 24.156 1 73.25 310 SER B O 1
ATOM 4893 N N . GLU B 1 311 ? -0.125 25.766 24.078 1 71.69 311 GLU B N 1
ATOM 4894 C CA . GLU B 1 311 ? 1.077 25.078 24.531 1 71.69 311 GLU B CA 1
ATOM 4895 C C . GLU B 1 311 ? 2.172 25.109 23.469 1 71.69 311 GLU B C 1
ATOM 4897 O O . GLU B 1 311 ? 3.359 25.172 23.781 1 71.69 311 GLU B O 1
ATOM 4902 N N . PHE B 1 312 ? 1.752 25.062 22.234 1 71.25 312 PHE B N 1
ATOM 4903 C CA . PHE B 1 312 ? 2.707 25.094 21.125 1 71.25 312 PHE B CA 1
ATOM 4904 C C . PHE B 1 312 ? 3.24 26.5 20.906 1 71.25 312 PHE B C 1
ATOM 4906 O O . PHE B 1 312 ? 4.355 26.672 20.422 1 71.25 312 PHE B O 1
ATOM 4913 N N . LEU B 1 313 ? 2.428 27.469 21.297 1 67.44 313 LEU B N 1
ATOM 4914 C CA . LEU B 1 313 ? 2.805 28.875 21.156 1 67.44 313 LEU B CA 1
ATOM 4915 C C . LEU B 1 313 ? 3.836 29.266 22.203 1 67.44 313 LEU B C 1
ATOM 4917 O O . LEU B 1 313 ? 4.668 30.141 21.953 1 67.44 313 LEU B O 1
ATOM 4921 N N . ARG B 1 314 ? 3.678 28.766 23.297 1 61.84 314 ARG B N 1
ATOM 4922 C CA . ARG B 1 314 ? 4.57 29.141 24.391 1 61.84 314 ARG B CA 1
ATOM 4923 C C . ARG B 1 314 ? 5.984 28.625 24.141 1 61.84 314 ARG B C 1
ATOM 4925 O O . ARG B 1 314 ? 6.957 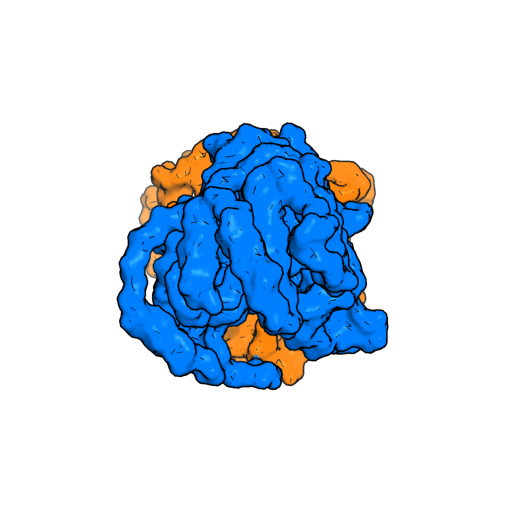29.234 24.578 1 61.84 314 ARG B O 1
ATOM 4932 N N . ARG B 1 315 ? 6.027 27.578 23.453 1 59.44 315 ARG B N 1
ATOM 4933 C CA . ARG B 1 315 ? 7.328 26.953 23.234 1 59.44 315 ARG B CA 1
ATOM 4934 C C . ARG B 1 315 ? 8.023 27.562 22.016 1 59.44 315 ARG B C 1
ATOM 4936 O O . ARG B 1 315 ? 9.227 27.391 21.828 1 59.44 315 ARG B O 1
ATOM 4943 N N . ASP B 1 316 ? 7.266 28.078 21.141 1 54.16 316 ASP B N 1
ATOM 4944 C CA . ASP B 1 316 ? 7.867 28.703 19.969 1 54.16 316 ASP B CA 1
ATOM 4945 C C . ASP B 1 316 ? 8.367 30.109 20.281 1 54.16 316 ASP B C 1
ATOM 4947 O O . ASP B 1 316 ? 9.32 30.594 19.656 1 54.16 316 ASP B O 1
#

Secondary structure (DSSP, 8-state):
--EEEEESSHHHHHHHHHHHHHHHPEEE--SS--EEEEEEEEEEESSTT--S---SS---HHHHHHHHHHHHH----THHHHHH-GGGGGG--TTS--TT-SHHHHHSSGGG-HHHHHHHHHHH-TT-S--EEE---GGGTTSSS--S---SEEEEEEEEETTEEEEEEEEEEEETTTHHHHHHHHHHHHHHHHHHHHT-EEEEEEEEEEEEEEEGGGHHHHHHHHHS-------PPPPPPTTHHHHTHHHHHHHHHHHHTT--GGG----SSHHHHHHHHHHHHHHHHHTT-HHHHHHHHHH---HHHHHHHHH-/--EEEEESSHHHHHHHHHHHHHHHPEEE--SS--EEEEEEEEEEESSTT--S---SS---HHHHHHHHHHHHH----THHHHHH-GGGGGG--TTS--TT-SHHHHHSSGGG-HHHHHHHHHHH-TT-S--EEE---GGGTTSSS--S---SEEEEEEEEETTEEEEEEEEEEEETTTHHHHHHHHHHHHHHHHHHHHT-EEEEEEEEEEEEEEEGGGHHHHHHHHHS-------PPPPPPTTHHHHTHHHHHHHHHHHHTT--GGG----SSHHHHHHHHHHHHHHHHHTT-HHHHHHHHHH---HHHHHHHHH-

InterPro domains:
  IPR000398 Thymidylate synthase [PR00108] (118-137)
  IPR000398 Thymidylate synthase [PR00108] (165-191)
  IPR000398 Thymidylate synthase [PR00108] (203-220)
  IPR023451 Thymidylate synthase/dCMP hydroxymethylase domain [PF00303] (61-228)
  IPR023451 Thymidylate synthase/dCMP hydroxymethylase domain [cd00351] (16-222)
  IPR036926 Thymidylate synthase/dCMP hydroxymethylase superfamily [G3DSA:3.30.572.10] (4-235)
  IPR036926 Thymidylate synthase/dCMP hydroxymethylase superfamily [SSF55831] (7-228)
  IPR045097 Thymidylate synthase/dCMP hydroxymethylase [PTHR11548] (114-260)

Radius of gyration: 26.01 Å; Cα contacts (8 Å, |Δi|>4): 1239; chains: 2; bounding box: 47×86×58 Å

Nearest PDB structures (foldseek):
  5jnh-assembly1_B  TM=8.720E-01  e=1.769E-24  Streptomyces rimofaciens
  5jp9-assembly1_B  TM=8.769E-01  e=5.939E-24  Streptomyces rimofaciens
  5b6e-assembly1_A  TM=8.790E-01  e=1.379E-23  Streptomyces rimofaciens
  5b6e-assembly1_B  TM=8.624E-01  e=2.461E-23  Streptomyces rimofaciens
  3ix6-assembly1_A  TM=8.447E-01  e=1.394E-15  Brucella melitensis

pLDDT: mean 92.02, std 9.37, range [52.88, 98.88]